Protein 1XI3 (pdb70)

Sequence (404 aa):
NLRNKLKLYVITDRRLKPEVESVREALEGGATAIQMRIKNAPTREMYEIGKTLRQLTREYDALFFVDDRVDVALAVDADGVQLGPEDMPIEVAKEIAPNLIIGASVYSLEEALEAEKKGADYLGAGSVFPTDARVIGLEGLRKIVESVKIPVVAIGGINKDNAREVLKTGVDGIAVISAVMGAEDVRKATEELRKIVEEVLGNLRNKLKLYVITDRRLKPEVESVREALEGGATAIQMRIKNAPTREMYEIGKTLRQLTREYDALFFVDDRVDVALAVDADGVQLGPEDMPIEVAKEIAPNLIIGASVYSLEEALEAEKKGADYLGAGSVFPTDARVIGLEGLRKIVESVKIPVVAIGGINKDNAREVLKTGVDGIAVISAVMGAEDVRKATEELRKIVEEVLG

InterPro domains:
  IPR013785 Aldolase-type TIM barrel [G3DSA:3.20.20.70] (1-207)
  IPR022998 Thiamine phosphate synthase/TenI [PF02581] (9-185)
  IPR022998 Thiamine phosphate synthase/TenI [cd00564] (9-200)
  IPR034291 Thiamine phosphate synthase [MF_00097] (6-203)
  IPR034291 Thiamine phosphate synthase [TIGR00693] (8-198)
  IPR036206 Thiamin phosphate synthase superfamily [SSF51391] (6-203)

Nearest PDB structures (foldseek):
  1xi3-assembly1_B  TM=1.003E+00  e=1.273E-38  Pyrococcus furiosus
  1g4t-assembly1_A  TM=9.463E-01  e=2.953E-20  Bacillus subtilis
  1g4p-assembly1_A  TM=9.433E-01  e=2.621E-19  Bacillus subtilis
  1g4e-assembly2_B  TM=9.398E-01  e=6.961E-19  Bacillus subtilis
  1g4p-assembly2_B  TM=9.373E-01  e=5.507E-18  Bacillus subtilis

Organism: Pyrococcus furiosus (strain ATCC 43587 / DSM 3638 / JCM 8422 / Vc1) (NCBI:txid186497)

Foldseek 3Di:
DVLQLQAEEEEEDVVQPDDLVLLLLLLLLPRQEYEYEDDDDDLVVLLVVLLSSLVSCVVSVHAYEYEQDLVSCVSNVGQAYEDEPPHPDLLVSCVVPVRHQYEYEAQALVRLVVCVVSPHQEYAYAPQDFAVRHGQHLVRLLVSLVVDDHAYEYHHPDALVCLLSNVVSPHSHYYDYCQQSVDPRNSVSSNSSVVSSVVNVD/DVLQLQAEEEEEDVVQPDDLVLLLLLLLQPRSEYEYEDPDDDLVVLLVVLLSSLVSCVVSVHAYEYEQDLVSCVSNVGQAYEDEPVHDDLLVSCVVPVRHQYEYEAQALVRLVVCVVSPHQEYAYADQDAQVRRGQHLVRLLVSQVPDDHAYEYHHPDALVCLLSNVLSPHSYYYDYCQQSNDPRNSVRSNSNVVSSVVSVD

Structure (mmCIF, N/CA/C/O backbone):
data_1XI3
#
_entry.id   1XI3
#
_cell.length_a   72.386
_cell.length_b   81.210
_cell.length_c   152.903
_cell.angle_alpha   90.00
_cell.angle_beta   90.00
_cell.angle_gamma   90.00
#
_symmetry.space_group_name_H-M   'I 2 2 2'
#
loop_
_entity.id
_entity.type
_entity.pdbx_description
1 polymer 'Thiamine phosphate pyrophosphorylase'
2 non-polymer 'SULFATE ION'
3 non-polymer 'UNKNOWN ATOM OR ION'
4 non-polymer 'NICKEL (II) ION'
5 water water
#
loop_
_atom_site.group_PDB
_atom_site.id
_atom_site.type_symbol
_atom_site.label_atom_id
_atom_site.label_alt_id
_atom_site.label_comp_id
_atom_site.label_asym_id
_atom_site.label_entity_id
_atom_site.label_seq_id
_atom_site.pdbx_PDB_ins_code
_atom_site.Cartn_x
_atom_site.Cartn_y
_atom_site.Cartn_z
_atom_site.occupancy
_atom_site.B_iso_or_equiv
_atom_site.auth_seq_id
_atom_site.auth_comp_id
_atom_site.auth_asym_id
_atom_site.auth_atom_id
_atom_site.pdbx_PDB_model_num
ATOM 1 N N . ASN A 1 10 ? 2.039 21.356 93.257 1.00 39.97 2 ASN A N 1
ATOM 2 C CA . ASN A 1 10 ? 1.706 20.795 91.894 1.00 39.61 2 ASN A CA 1
ATOM 3 C C . ASN A 1 10 ? 2.986 20.239 91.249 1.00 32.44 2 ASN A C 1
ATOM 4 O O . ASN A 1 10 ? 3.345 19.054 91.373 1.00 29.26 2 ASN A O 1
ATOM 9 N N . LEU A 1 11 ? 3.665 21.113 90.525 1.00 27.83 3 LEU A N 1
ATOM 10 C CA . LEU A 1 11 ? 5.059 20.892 90.191 1.00 23.82 3 LEU A CA 1
ATOM 11 C C . LEU A 1 11 ? 5.829 20.568 91.472 1.00 19.00 3 LEU A C 1
ATOM 12 O O . LEU A 1 11 ? 6.619 19.652 91.521 1.00 19.94 3 LEU A O 1
ATOM 17 N N . ARG A 1 12 ? 5.607 21.344 92.520 1.00 22.46 4 ARG A N 1
ATOM 18 C CA . ARG A 1 12 ? 6.397 21.171 93.743 1.00 22.90 4 ARG A CA 1
ATOM 19 C C . ARG A 1 12 ? 6.290 19.754 94.304 1.00 22.93 4 ARG A C 1
ATOM 20 O O . ARG A 1 12 ? 7.287 19.142 94.683 1.00 21.55 4 ARG A O 1
ATOM 28 N N . ASN A 1 13 ? 5.084 19.180 94.304 1.00 22.30 5 ASN A N 1
ATOM 29 C CA . ASN A 1 13 ? 4.933 17.825 94.801 1.00 27.06 5 ASN A CA 1
ATOM 30 C C . ASN A 1 13 ? 5.486 16.775 93.870 1.00 22.79 5 ASN A C 1
ATOM 31 O O . ASN A 1 13 ? 6.029 15.773 94.317 1.00 23.62 5 ASN A O 1
ATOM 36 N N . LYS A 1 14 ? 5.404 17.006 92.568 1.00 20.80 6 LYS A N 1
ATOM 37 C CA . LYS A 1 14 ? 5.929 16.016 91.632 1.00 16.94 6 LYS A CA 1
ATOM 38 C C . LYS A 1 14 ? 7.453 16.047 91.435 1.00 14.24 6 LYS A C 1
ATOM 39 O O . LYS A 1 14 ? 8.008 15.150 90.805 1.00 16.58 6 LYS A O 1
ATOM 42 N N . LEU A 1 15 ? 8.138 17.034 92.034 1.00 15.01 7 LEU A N 1
ATOM 43 C CA . LEU A 1 15 ? 9.624 17.087 91.982 1.00 16.10 7 LEU A CA 1
ATOM 44 C C . LEU A 1 15 ? 10.297 16.285 93.091 1.00 13.97 7 LEU A C 1
ATOM 45 O O . LEU A 1 15 ? 11.539 16.235 93.204 1.00 14.21 7 LEU A O 1
ATOM 50 N N . LYS A 1 16 ? 9.519 15.570 93.910 1.00 15.53 8 LYS A N 1
ATOM 51 C CA . LYS A 1 16 ? 10.106 14.988 95.110 1.00 14.85 8 LYS A CA 1
ATOM 52 C C . LYS A 1 16 ? 11.205 13.921 94.881 1.00 13.11 8 LYS A C 1
ATOM 53 O O . LYS A 1 16 ? 12.220 13.907 95.576 1.00 12.03 8 LYS A O 1
ATOM 57 N N . LEU A 1 17 ? 10.996 13.013 93.934 1.00 12.30 9 LEU A N 1
ATOM 58 C CA . LEU A 1 17 ? 12.017 12.047 93.596 1.00 11.90 9 LEU A CA 1
ATOM 59 C C . LEU A 1 17 ? 12.209 12.102 92.086 1.00 12.35 9 LEU A C 1
ATOM 60 O O . LEU A 1 17 ? 11.429 11.546 91.311 1.00 12.64 9 LEU A O 1
ATOM 65 N N . TYR A 1 18 ? 13.295 12.772 91.712 1.00 11.80 10 TYR A N 1
ATOM 66 C CA . TYR A 1 18 ? 13.572 13.182 90.359 1.00 11.70 10 TYR A CA 1
ATOM 67 C C . TYR A 1 18 ? 14.746 12.315 89.846 1.00 14.35 10 TYR A C 1
ATOM 68 O O . TYR A 1 18 ? 15.850 12.419 90.322 1.00 14.24 10 TYR A O 1
ATOM 77 N N . VAL A 1 19 ? 14.471 11.416 88.913 1.00 11.91 11 VAL A N 1
ATOM 78 C CA . VAL A 1 19 ? 15.444 10.447 88.431 1.00 10.20 11 VAL A CA 1
ATOM 79 C C . VAL A 1 19 ? 15.888 10.829 87.009 1.00 9.96 11 VAL A C 1
ATOM 80 O O . VAL A 1 19 ? 15.058 11.043 86.107 1.00 10.85 11 VAL A O 1
ATOM 84 N N . ILE A 1 20 ? 17.210 10.835 86.804 1.00 11.03 12 ILE A N 1
ATOM 85 C CA . ILE A 1 20 ? 17.798 11.268 85.560 1.00 12.33 12 ILE A CA 1
ATOM 86 C C . ILE A 1 20 ? 18.475 10.077 84.903 1.00 13.50 12 ILE A C 1
ATOM 87 O O . ILE A 1 20 ? 19.168 9.293 85.552 1.00 13.20 12 ILE A O 1
ATOM 92 N N . THR A 1 21 ? 18.286 9.940 83.599 1.00 9.58 13 THR A N 1
ATOM 93 C CA . THR A 1 21 ? 18.878 8.813 82.856 1.00 12.55 13 THR A CA 1
ATOM 94 C C . THR A 1 21 ? 20.381 8.941 82.723 1.00 12.51 13 THR A C 1
ATOM 95 O O . THR A 1 21 ? 20.915 10.032 82.789 1.00 12.13 13 THR A O 1
ATOM 99 N N . ASP A 1 22 ? 21.051 7.818 82.493 1.00 10.64 14 ASP A N 1
ATOM 100 C CA . ASP A 1 22 ? 22.466 7.835 82.129 1.00 12.92 14 ASP A CA 1
ATOM 101 C C . ASP A 1 22 ? 22.824 6.556 81.425 1.00 12.64 14 ASP A C 1
ATOM 102 O O . ASP A 1 22 ? 23.054 5.528 82.065 1.00 13.38 14 ASP A O 1
ATOM 107 N N . ARG A 1 23 ? 22.802 6.590 80.089 1.00 12.00 15 ARG A N 1
ATOM 108 C CA . ARG A 1 23 ? 23.074 5.401 79.277 1.00 13.37 15 ARG A CA 1
ATOM 109 C C . ARG A 1 23 ? 24.509 4.879 79.453 1.00 15.58 15 ARG A C 1
ATOM 110 O O . ARG A 1 23 ? 24.818 3.767 78.996 1.00 16.91 15 ARG A O 1
ATOM 118 N N . ARG A 1 24 ? 25.381 5.676 80.071 1.00 18.47 16 ARG A N 1
ATOM 119 C CA . ARG A 1 24 ? 26.708 5.148 80.490 1.00 18.20 16 ARG A CA 1
ATOM 120 C C . ARG A 1 24 ? 26.583 4.021 81.520 1.00 21.71 16 ARG A C 1
ATOM 121 O O . ARG A 1 24 ? 27.499 3.153 81.629 1.00 22.16 16 ARG A O 1
ATOM 129 N N . LEU A 1 25 ? 25.477 4.028 82.262 1.00 18.05 17 LEU A N 1
ATOM 130 C CA . LEU A 1 25 ? 25.196 3.061 83.306 1.00 19.49 17 LEU A CA 1
ATOM 131 C C . LEU A 1 25 ? 24.133 2.055 82.891 1.00 20.63 17 LEU A C 1
ATOM 132 O O . LEU A 1 25 ? 24.317 0.832 83.097 1.00 21.02 17 LEU A O 1
ATOM 137 N N . LYS A 1 26 ? 23.012 2.540 82.330 1.00 17.07 18 LYS A N 1
ATOM 138 C CA . LYS A 1 26 ? 21.879 1.684 81.990 1.00 15.19 18 LYS A CA 1
ATOM 139 C C . LYS A 1 26 ? 21.118 2.268 80.841 1.00 15.02 18 LYS A C 1
ATOM 140 O O . LYS A 1 26 ? 21.035 3.479 80.734 1.00 13.53 18 LYS A O 1
ATOM 143 N N . PRO A 1 27 ? 20.554 1.431 79.980 1.00 16.75 19 PRO A N 1
ATOM 144 C CA . PRO A 1 27 ? 19.762 2.012 78.877 1.00 17.12 19 PRO A CA 1
ATOM 145 C C . PRO A 1 27 ? 18.513 2.700 79.410 1.00 14.55 19 PRO A C 1
ATOM 146 O O . PRO A 1 27 ? 17.945 2.287 80.427 1.00 12.93 19 PRO A O 1
ATOM 150 N N . GLU A 1 28 ? 18.049 3.690 78.674 1.00 14.51 20 GLU A N 1
ATOM 151 C CA . GLU A 1 28 ? 17.043 4.603 79.215 1.00 12.52 20 GLU A CA 1
ATOM 152 C C . GLU A 1 28 ? 15.674 3.951 79.400 1.00 11.22 20 GLU A C 1
ATOM 153 O O . GLU A 1 28 ? 15.054 4.087 80.459 1.00 13.51 20 GLU A O 1
ATOM 159 N N . VAL A 1 29 ? 15.201 3.235 78.369 1.00 12.73 21 VAL A N 1
ATOM 160 C CA . VAL A 1 29 ? 13.824 2.756 78.405 1.00 13.88 21 VAL A CA 1
ATOM 161 C C . VAL A 1 29 ? 13.638 1.720 79.501 1.00 13.95 21 VAL A C 1
ATOM 162 O O . VAL A 1 29 ? 12.676 1.803 80.287 1.00 15.76 21 VAL A O 1
ATOM 166 N N . GLU A 1 30 ? 14.553 0.757 79.553 1.00 15.34 22 GLU A N 1
ATOM 167 C CA . GLU A 1 30 ? 14.521 -0.292 80.582 1.00 16.94 22 GLU A CA 1
ATOM 168 C C . GLU A 1 30 ? 14.605 0.276 81.983 1.00 16.53 22 GLU A C 1
ATOM 169 O O . GLU A 1 30 ? 13.829 -0.108 82.856 1.00 17.44 22 GLU A O 1
ATOM 171 N N . SER A 1 31 ? 15.551 1.190 82.183 1.00 16.23 23 SER A N 1
ATOM 172 C CA . SER A 1 31 ? 15.818 1.733 83.521 1.00 15.51 23 SER A CA 1
ATOM 173 C C . SER A 1 31 ? 14.714 2.687 83.998 1.00 12.00 23 SER A C 1
ATOM 174 O O . SER A 1 31 ? 14.318 2.688 85.175 1.00 13.62 23 SER A O 1
ATOM 177 N N . VAL A 1 32 ? 14.173 3.482 83.090 1.00 12.33 24 VAL A N 1
ATOM 178 C CA . VAL A 1 32 ? 13.074 4.375 83.441 1.00 13.39 24 VAL A CA 1
ATOM 179 C C . VAL A 1 32 ? 11.814 3.586 83.854 1.00 14.43 24 VAL A C 1
ATOM 180 O O . VAL A 1 32 ? 11.147 3.937 84.837 1.00 14.57 24 VAL A O 1
ATOM 184 N N . ARG A 1 33 ? 11.512 2.497 83.150 1.00 13.86 25 ARG A N 1
ATOM 185 C CA . ARG A 1 33 ? 10.389 1.654 83.570 1.00 15.60 25 ARG A CA 1
ATOM 186 C C . ARG A 1 33 ? 10.535 1.207 85.042 1.00 14.45 25 ARG A C 1
ATOM 187 O O . ARG A 1 33 ? 9.594 1.351 85.838 1.00 17.13 25 ARG A O 1
ATOM 191 N N . GLU A 1 34 ? 11.695 0.664 85.381 1.00 14.99 26 GLU A N 1
ATOM 192 C CA . GLU A 1 34 ? 12.012 0.218 86.748 1.00 17.10 26 GLU A CA 1
ATOM 193 C C . GLU A 1 34 ? 11.955 1.375 87.762 1.00 17.66 26 GLU A C 1
ATOM 194 O O . GLU A 1 34 ? 11.431 1.204 88.845 1.00 18.04 26 GLU A O 1
ATOM 204 N N . ALA A 1 35 ? 12.505 2.543 87.415 1.00 13.49 27 ALA A N 1
ATOM 205 C CA . ALA A 1 35 ? 12.461 3.688 88.339 1.00 13.99 27 ALA A CA 1
ATOM 206 C C . ALA A 1 35 ? 11.033 4.153 88.582 1.00 12.88 27 ALA A C 1
ATOM 207 O O . ALA A 1 35 ? 10.663 4.501 89.699 1.00 16.39 27 ALA A O 1
ATOM 209 N N . LEU A 1 36 ? 10.229 4.180 87.517 1.00 13.65 28 LEU A N 1
ATOM 210 C CA . LEU A 1 36 ? 8.818 4.541 87.657 1.00 13.24 28 LEU A CA 1
ATOM 211 C C . LEU A 1 36 ? 8.102 3.508 88.536 1.00 13.83 28 LEU A C 1
ATOM 212 O O . LEU A 1 36 ? 7.363 3.879 89.447 1.00 15.68 28 LEU A O 1
ATOM 217 N N . GLU A 1 37 ? 8.334 2.234 88.276 1.00 17.93 29 GLU A N 1
ATOM 218 C CA . GLU A 1 37 ? 7.827 1.163 89.189 1.00 17.66 29 GLU A CA 1
ATOM 219 C C . GLU A 1 37 ? 8.239 1.381 90.637 1.00 19.52 29 GLU A C 1
ATOM 220 O O . GLU A 1 37 ? 7.459 1.113 91.569 1.00 20.52 29 GLU A O 1
ATOM 226 N N . GLY A 1 38 ? 9.452 1.866 90.846 1.00 17.17 30 GLY A N 1
ATOM 227 C CA . GLY A 1 38 ? 9.965 2.118 92.178 1.00 17.69 30 GLY A CA 1
ATOM 228 C C . GLY A 1 38 ? 9.465 3.393 92.837 1.00 17.82 30 GLY A C 1
ATOM 229 O O . GLY A 1 38 ? 9.740 3.615 94.021 1.00 18.02 30 GLY A O 1
ATOM 230 N N . GLY A 1 39 ? 8.761 4.248 92.101 1.00 17.00 31 GLY A N 1
ATOM 231 C CA . GLY A 1 39 ? 8.147 5.450 92.691 1.00 17.29 31 GLY A CA 1
ATOM 232 C C . GLY A 1 39 ? 8.756 6.784 92.316 1.00 16.40 31 GLY A C 1
ATOM 233 O O . GLY A 1 39 ? 8.455 7.789 92.938 1.00 17.10 31 GLY A O 1
ATOM 234 N N . ALA A 1 40 ? 9.590 6.824 91.274 1.00 15.28 32 ALA A N 1
ATOM 235 C CA . ALA A 1 40 ? 10.035 8.132 90.756 1.00 13.73 32 ALA A CA 1
ATOM 236 C C . ALA A 1 40 ? 8.841 8.989 90.384 1.00 14.99 32 ALA A C 1
ATOM 237 O O . ALA A 1 40 ? 7.831 8.495 89.793 1.00 14.63 32 ALA A O 1
ATOM 239 N N . THR A 1 41 ? 8.906 10.276 90.727 1.00 11.31 33 THR A N 1
ATOM 240 C CA . THR A 1 41 ? 7.820 11.190 90.432 1.00 12.10 33 THR A CA 1
ATOM 241 C C . THR A 1 41 ? 8.086 12.080 89.207 1.00 13.57 33 THR A C 1
ATOM 242 O O . THR A 1 41 ? 7.174 12.651 88.626 1.00 12.94 33 THR A O 1
ATOM 246 N N . ALA A 1 42 ? 9.362 12.161 88.838 1.00 13.47 34 ALA A N 1
ATOM 247 C CA . ALA A 1 42 ? 9.792 12.916 87.668 1.00 10.46 34 ALA A CA 1
ATOM 248 C C . ALA A 1 42 ? 10.970 12.182 87.047 1.00 9.89 34 ALA A C 1
ATOM 249 O O . ALA A 1 42 ? 11.773 11.603 87.745 1.00 10.49 34 ALA A O 1
ATOM 251 N N . ILE A 1 43 ? 11.044 12.224 85.716 1.00 10.15 35 ILE A N 1
ATOM 252 C CA . ILE A 1 43 ? 12.108 11.626 84.957 1.00 10.66 35 ILE A CA 1
ATOM 253 C C . ILE A 1 43 ? 12.689 12.689 84.039 1.00 8.93 35 ILE A C 1
ATOM 254 O O . ILE A 1 43 ? 11.959 13.459 83.429 1.00 10.41 35 ILE A O 1
ATOM 259 N N . GLN A 1 44 ? 14.007 12.722 83.962 1.00 8.51 36 GLN A N 1
ATOM 260 C CA . GLN A 1 44 ? 14.700 13.580 83.008 1.00 9.14 36 GLN A CA 1
ATOM 261 C C . GLN A 1 44 ? 15.531 12.704 82.081 1.00 9.31 36 GLN A C 1
ATOM 262 O O . GLN A 1 44 ? 16.406 11.927 82.529 1.00 11.09 36 GLN A O 1
ATOM 268 N N . MET A 1 45 ? 15.273 12.847 80.787 1.00 7.75 37 MET A N 1
ATOM 269 C CA . MET A 1 45 ? 16.060 12.248 79.753 1.00 7.68 37 MET A CA 1
ATOM 270 C C . MET A 1 45 ? 17.278 13.107 79.467 1.00 9.88 37 MET A C 1
ATOM 271 O O . MET A 1 45 ? 17.150 14.230 79.007 1.00 9.44 37 MET A O 1
ATOM 276 N N . ARG A 1 46 ? 18.463 12.552 79.713 1.00 9.54 38 ARG A N 1
ATOM 277 C CA . ARG A 1 46 ? 19.709 13.319 79.558 1.00 11.70 38 ARG A CA 1
ATOM 278 C C . ARG A 1 46 ? 20.635 12.471 78.686 1.00 12.14 38 ARG A C 1
ATOM 279 O O . ARG A 1 46 ? 21.247 11.505 79.169 1.00 14.52 38 ARG A O 1
ATOM 287 N N . ILE A 1 47 ? 20.694 12.811 77.399 1.00 12.79 39 ILE A N 1
ATOM 288 C CA . ILE A 1 47 ? 21.484 12.062 76.407 1.00 11.78 39 ILE A CA 1
ATOM 289 C C . ILE A 1 47 ? 22.534 12.990 75.763 1.00 13.73 39 ILE A C 1
ATOM 290 O O . ILE A 1 47 ? 22.183 14.020 75.216 1.00 14.39 39 ILE A O 1
ATOM 295 N N . LYS A 1 48 ? 23.793 12.605 75.861 1.00 17.73 40 LYS A N 1
ATOM 296 C CA . LYS A 1 48 ? 24.911 13.290 75.159 1.00 21.60 40 LYS A CA 1
ATOM 297 C C . LYS A 1 48 ? 25.265 12.516 73.890 1.00 18.33 40 LYS A C 1
ATOM 298 O O . LYS A 1 48 ? 25.301 11.293 73.902 1.00 24.54 40 LYS A O 1
ATOM 300 N N . ASN A 1 49 ? 25.521 13.230 72.803 1.00 25.57 41 ASN A N 1
ATOM 301 C CA . ASN A 1 49 ? 26.114 12.648 71.609 1.00 29.13 41 ASN A CA 1
ATOM 302 C C . ASN A 1 49 ? 25.306 11.511 70.997 1.00 28.05 41 ASN A C 1
ATOM 303 O O . ASN A 1 49 ? 25.846 10.423 70.728 1.00 31.62 41 ASN A O 1
ATOM 308 N N . ALA A 1 50 ? 24.013 11.748 70.802 1.00 19.30 42 ALA A N 1
ATOM 309 C CA . ALA A 1 50 ? 23.180 10.899 69.957 1.00 17.98 42 ALA A CA 1
ATOM 310 C C . ALA A 1 50 ? 22.473 11.771 68.925 1.00 14.59 42 ALA A C 1
ATOM 311 O O . ALA A 1 50 ? 22.199 12.933 69.186 1.00 15.13 42 ALA A O 1
ATOM 313 N N . PRO A 1 51 ? 22.135 11.192 67.778 1.00 14.00 43 PRO A N 1
ATOM 314 C CA . PRO A 1 51 ? 21.393 11.913 66.734 1.00 15.76 43 PRO A CA 1
ATOM 315 C C . PRO A 1 51 ? 20.027 12.362 67.244 1.00 14.44 43 PRO A C 1
ATOM 316 O O . PRO A 1 51 ? 19.434 11.720 68.109 1.00 12.81 43 PRO A O 1
ATOM 320 N N . THR A 1 52 ? 19.542 13.467 66.710 1.00 13.40 44 THR A N 1
ATOM 321 C CA . THR A 1 52 ? 18.257 13.975 67.093 1.00 9.97 44 THR A CA 1
ATOM 322 C C . THR A 1 52 ? 17.145 12.955 66.892 1.00 9.42 44 THR A C 1
ATOM 323 O O . THR A 1 52 ? 16.245 12.833 67.724 1.00 11.29 44 THR A O 1
ATOM 327 N N . ARG A 1 53 ? 17.250 12.161 65.834 1.00 11.16 45 ARG A N 1
ATOM 328 C CA . ARG A 1 53 ? 16.236 11.134 65.567 1.00 12.32 45 ARG A CA 1
ATOM 329 C C . ARG A 1 53 ? 16.115 10.158 66.739 1.00 11.10 45 ARG A C 1
ATOM 330 O O . ARG A 1 53 ? 15.022 9.808 67.161 1.00 13.27 45 ARG A O 1
ATOM 343 N N . GLU A 1 54 ? 17.252 9.745 67.259 1.00 11.62 46 GLU A N 1
ATOM 344 C CA . GLU A 1 54 ? 17.306 8.818 68.375 1.00 12.53 46 GLU A CA 1
ATOM 345 C C . GLU A 1 54 ? 16.753 9.421 69.651 1.00 12.57 46 GLU A C 1
ATOM 346 O O . GLU A 1 54 ? 15.967 8.797 70.394 1.00 12.23 46 GLU A O 1
ATOM 352 N N . MET A 1 55 ? 17.178 10.660 69.938 1.00 10.57 47 MET A N 1
ATOM 353 C CA . MET A 1 55 ? 16.623 11.397 71.088 1.00 11.54 47 MET A CA 1
ATOM 354 C C . MET A 1 55 ? 15.084 11.479 71.006 1.00 11.32 47 MET A C 1
ATOM 355 O O . MET A 1 55 ? 14.380 11.281 71.999 1.00 11.31 47 MET A O 1
ATOM 360 N N . TYR A 1 56 ? 14.563 11.713 69.798 1.00 11.23 48 TYR A N 1
ATOM 361 C CA . TYR A 1 56 ? 13.152 11.807 69.570 1.00 12.25 48 TYR A CA 1
ATOM 362 C C . TYR A 1 56 ? 12.481 10.463 69.807 1.00 11.91 48 TYR A C 1
ATOM 363 O O . TYR A 1 56 ? 11.473 10.390 70.510 1.00 13.34 48 TYR A O 1
ATOM 372 N N . GLU A 1 57 ? 13.032 9.393 69.243 1.00 13.65 49 GLU A N 1
ATOM 373 C CA . GLU A 1 57 ? 12.391 8.066 69.404 1.00 14.60 49 GLU A CA 1
ATOM 374 C C . GLU A 1 57 ? 12.354 7.605 70.861 1.00 12.00 49 GLU A C 1
ATOM 375 O O . GLU A 1 57 ? 11.333 7.101 71.344 1.00 13.14 49 GLU A O 1
ATOM 381 N N . ILE A 1 58 ? 13.482 7.765 71.559 1.00 12.09 50 ILE A N 1
ATOM 382 C CA . ILE A 1 58 ? 13.542 7.407 72.989 1.00 12.33 50 ILE A CA 1
ATOM 383 C C . ILE A 1 58 ? 12.593 8.329 73.794 1.00 10.88 50 ILE A C 1
ATOM 384 O O . ILE A 1 58 ? 11.875 7.901 74.727 1.00 10.83 50 ILE A O 1
ATOM 389 N N . GLY A 1 59 ? 12.602 9.602 73.446 1.00 11.03 51 GLY A N 1
ATOM 390 C CA . GLY A 1 59 ? 11.757 10.561 74.135 1.00 8.95 51 GLY A CA 1
ATOM 391 C C . GLY A 1 59 ? 10.272 10.225 74.043 1.00 9.63 51 GLY A C 1
ATOM 392 O O . GLY A 1 59 ? 9.510 10.415 74.990 1.00 10.99 51 GLY A O 1
ATOM 393 N N . LYS A 1 60 ? 9.858 9.775 72.858 1.00 11.32 52 LYS A N 1
ATOM 394 C CA . LYS A 1 60 ? 8.467 9.425 72.657 1.00 13.94 52 LYS A CA 1
ATOM 395 C C . LYS A 1 60 ? 8.103 8.261 73.593 1.00 12.23 52 LYS A C 1
ATOM 396 O O . LYS A 1 60 ? 7.039 8.277 74.238 1.00 13.50 52 LYS A O 1
ATOM 400 N N . THR A 1 61 ? 8.979 7.268 73.665 1.00 11.74 53 THR A N 1
ATOM 401 C CA . THR A 1 61 ? 8.741 6.124 74.552 1.00 12.64 53 THR A CA 1
ATOM 402 C C . THR A 1 61 ? 8.681 6.540 76.025 1.00 11.94 53 THR A C 1
ATOM 403 O O . THR A 1 61 ? 7.798 6.150 76.765 1.00 12.40 53 THR A O 1
ATOM 407 N N . LEU A 1 62 ? 9.649 7.347 76.466 1.00 9.45 54 LEU A N 1
ATOM 408 C CA . LEU A 1 62 ? 9.644 7.826 77.845 1.00 7.77 54 LEU A CA 1
ATOM 409 C C . LEU A 1 62 ? 8.462 8.751 78.152 1.00 6.86 54 LEU A C 1
ATOM 410 O O . LEU A 1 62 ? 7.969 8.778 79.266 1.00 11.30 54 LEU A O 1
ATOM 415 N N . ARG A 1 63 ? 7.998 9.493 77.161 1.00 10.01 55 ARG A N 1
ATOM 416 C CA . ARG A 1 63 ? 6.801 10.332 77.321 1.00 8.83 55 ARG A CA 1
ATOM 417 C C . ARG A 1 63 ? 5.610 9.436 77.644 1.00 11.22 55 ARG A C 1
ATOM 418 O O . ARG A 1 63 ? 4.842 9.770 78.550 1.00 12.68 55 ARG A O 1
ATOM 426 N N . GLN A 1 64 ? 5.472 8.340 76.902 1.00 13.31 56 GLN A N 1
ATOM 427 C CA . GLN A 1 64 ? 4.378 7.385 77.133 1.00 13.67 56 GLN A CA 1
ATOM 428 C C . GLN A 1 64 ? 4.459 6.742 78.504 1.00 14.46 56 GLN A C 1
ATOM 429 O O . GLN A 1 64 ? 3.479 6.713 79.251 1.00 14.99 56 GLN A O 1
ATOM 435 N N . LEU A 1 65 ? 5.644 6.272 78.850 1.00 13.54 57 LEU A N 1
ATOM 436 C CA . LEU A 1 65 ? 5.890 5.637 80.140 1.00 13.93 57 LEU A CA 1
ATOM 437 C C . LEU A 1 65 ? 5.587 6.552 81.293 1.00 17.72 57 LEU A C 1
ATOM 438 O O . LEU A 1 65 ? 4.885 6.179 82.234 1.00 15.68 57 LEU A O 1
ATOM 443 N N . THR A 1 66 ? 6.121 7.772 81.256 1.00 14.83 58 THR A N 1
ATOM 444 C CA . THR A 1 66 ? 5.857 8.697 82.312 1.00 13.90 58 THR A CA 1
ATOM 445 C C . THR A 1 66 ? 4.355 8.946 82.481 1.00 15.75 58 THR A C 1
ATOM 446 O O . THR A 1 66 ? 3.853 8.967 83.590 1.00 15.12 58 THR A O 1
ATOM 450 N N . ARG A 1 67 ? 3.644 9.117 81.388 1.00 16.21 59 ARG A N 1
ATOM 451 C CA . ARG A 1 67 ? 2.191 9.347 81.482 1.00 16.38 59 ARG A CA 1
ATOM 452 C C . ARG A 1 67 ? 1.475 8.171 82.158 1.00 16.98 59 ARG A C 1
ATOM 453 O O . ARG A 1 67 ? 0.537 8.364 82.959 1.00 16.85 59 ARG A O 1
ATOM 461 N N . GLU A 1 68 ? 1.952 6.973 81.881 1.00 17.98 60 GLU A N 1
ATOM 462 C CA . GLU A 1 68 ? 1.354 5.762 82.465 1.00 20.98 60 GLU A CA 1
ATOM 463 C C . GLU A 1 68 ? 1.470 5.736 83.975 1.00 20.53 60 GLU A C 1
ATOM 464 O O . GLU A 1 68 ? 0.625 5.148 84.677 1.00 19.17 60 GLU A O 1
ATOM 470 N N . TYR A 1 69 ? 2.534 6.338 84.485 1.00 18.07 61 TYR A N 1
ATOM 471 C CA . TYR A 1 69 ? 2.777 6.431 85.936 1.00 16.64 61 TYR A CA 1
ATOM 472 C C . TYR A 1 69 ? 2.474 7.832 86.539 1.00 14.61 61 TYR A C 1
ATOM 473 O O . TYR A 1 69 ? 2.770 8.088 87.717 1.00 20.35 61 TYR A O 1
ATOM 482 N N . ASP A 1 70 ? 1.859 8.716 85.762 1.00 16.21 62 ASP A N 1
ATOM 483 C CA . ASP A 1 70 ? 1.503 10.061 86.204 1.00 19.94 62 ASP A CA 1
ATOM 484 C C . ASP A 1 70 ? 2.751 10.799 86.710 1.00 19.42 62 ASP A C 1
ATOM 485 O O . ASP A 1 70 ? 2.716 11.518 87.711 1.00 23.42 62 ASP A O 1
ATOM 488 N N . ALA A 1 71 ? 3.859 10.579 86.017 1.00 15.16 63 ALA A N 1
ATOM 489 C CA . ALA A 1 71 ? 5.115 11.259 86.360 1.00 12.42 63 ALA A CA 1
ATOM 490 C C . ALA A 1 71 ? 5.393 12.357 85.358 1.00 11.65 63 ALA A C 1
ATOM 491 O O . ALA A 1 71 ? 5.018 12.295 84.195 1.00 13.93 63 ALA A O 1
ATOM 493 N N . LEU A 1 72 ? 6.059 13.396 85.861 1.00 10.53 64 LEU A N 1
ATOM 494 C CA . LEU A 1 72 ? 6.563 14.458 85.015 1.00 10.96 64 LEU A CA 1
ATOM 495 C C . LEU A 1 72 ? 7.771 13.961 84.184 1.00 9.64 64 LEU A C 1
ATOM 496 O O . LEU A 1 72 ? 8.553 13.102 84.619 1.00 10.90 64 LEU A O 1
ATOM 501 N N . PHE A 1 73 ? 7.890 14.549 82.986 1.00 11.17 65 PHE A N 1
ATOM 502 C CA . PHE A 1 73 ? 8.952 14.220 82.031 1.00 9.28 65 PHE A CA 1
ATOM 503 C C . PHE A 1 73 ? 9.664 15.470 81.533 1.00 8.72 65 PHE A C 1
ATOM 504 O O . PHE A 1 73 ? 9.044 16.379 80.948 1.00 10.71 65 PHE A O 1
ATOM 512 N N . PHE A 1 74 ? 10.987 15.503 81.776 1.00 8.55 66 PHE A N 1
ATOM 513 C CA . PHE A 1 74 ? 11.837 16.601 81.362 1.00 7.07 66 PHE A CA 1
ATOM 514 C C . PHE A 1 74 ? 12.897 16.098 80.448 1.00 9.07 66 PHE A C 1
ATOM 515 O O . PHE A 1 74 ? 13.331 14.955 80.560 1.00 9.59 66 PHE A O 1
ATOM 523 N N . VAL A 1 75 ? 13.339 16.977 79.548 1.00 8.84 67 VAL A N 1
ATOM 524 C CA . VAL A 1 75 ? 14.512 16.724 78.720 1.00 9.24 67 VAL A CA 1
ATOM 525 C C . VAL A 1 75 ? 15.633 17.693 79.122 1.00 9.85 67 VAL A C 1
ATOM 526 O O . VAL A 1 75 ? 15.393 18.887 79.242 1.00 9.62 67 VAL A O 1
ATOM 530 N N . ASP A 1 76 ? 16.852 17.163 79.293 1.00 8.94 68 ASP A N 1
ATOM 531 C CA . ASP A 1 76 ? 18.018 18.020 79.570 1.00 10.35 68 ASP A CA 1
ATOM 532 C C . ASP A 1 76 ? 18.413 18.760 78.287 1.00 8.53 68 ASP A C 1
ATOM 533 O O . ASP A 1 76 ? 18.532 18.113 77.235 1.00 9.58 68 ASP A O 1
ATOM 538 N N . ASP A 1 77 ? 18.543 20.098 78.385 1.00 9.62 69 ASP A N 1
ATOM 539 C CA . ASP A 1 77 ? 19.096 20.967 77.310 1.00 9.91 69 ASP A CA 1
ATOM 540 C C . ASP A 1 77 ? 18.117 21.175 76.168 1.00 11.74 69 ASP A C 1
ATOM 541 O O . ASP A 1 77 ? 17.667 22.303 75.914 1.00 11.65 69 ASP A O 1
ATOM 546 N N . ARG A 1 78 ? 17.776 20.089 75.493 1.00 10.41 70 ARG A N 1
ATOM 547 C CA . ARG A 1 78 ? 17.222 20.146 74.135 1.00 8.66 70 ARG A CA 1
ATOM 548 C C . ARG A 1 78 ? 15.741 20.509 74.081 1.00 10.00 70 ARG A C 1
ATOM 549 O O . ARG A 1 78 ? 14.863 19.643 74.233 1.00 9.18 70 ARG A O 1
ATOM 557 N N . VAL A 1 79 ? 15.465 21.796 73.815 1.00 10.48 71 VAL A N 1
ATOM 558 C CA . VAL A 1 79 ? 14.091 22.309 73.711 1.00 8.40 71 VAL A CA 1
ATOM 559 C C . VAL A 1 79 ? 13.360 21.700 72.477 1.00 11.23 71 VAL A C 1
ATOM 560 O O . VAL A 1 79 ? 12.148 21.444 72.506 1.00 11.35 71 VAL A O 1
ATOM 564 N N . ASP A 1 80 ? 14.099 21.457 71.401 1.00 9.87 72 ASP A N 1
ATOM 565 C CA . ASP A 1 80 ? 13.524 20.834 70.191 1.00 10.65 72 ASP A CA 1
ATOM 566 C C . ASP A 1 80 ? 12.967 19.469 70.531 1.00 10.73 72 ASP A C 1
ATOM 567 O O . ASP A 1 80 ? 11.823 19.128 70.173 1.00 10.97 72 ASP A O 1
ATOM 572 N N . VAL A 1 81 ? 13.778 18.684 71.223 1.00 10.08 73 VAL A N 1
ATOM 573 C CA . VAL A 1 81 ? 13.356 17.339 71.616 1.00 11.79 73 VAL A CA 1
ATOM 574 C C . VAL A 1 81 ? 12.159 17.395 72.577 1.00 11.96 73 VAL A C 1
ATOM 575 O O . VAL A 1 81 ? 11.184 16.689 72.388 1.00 11.38 73 VAL A O 1
ATOM 579 N N . ALA A 1 82 ? 12.247 18.266 73.580 1.00 10.60 74 ALA A N 1
ATOM 580 C CA . ALA A 1 82 ? 11.171 18.458 74.541 1.00 10.36 74 ALA A CA 1
ATOM 581 C C . ALA A 1 82 ? 9.872 18.788 73.810 1.00 12.32 74 ALA A C 1
ATOM 582 O O . ALA A 1 82 ? 8.835 18.222 74.095 1.00 12.82 74 ALA A O 1
ATOM 584 N N . LEU A 1 83 ? 9.943 19.703 72.855 1.00 12.16 75 LEU A N 1
ATOM 585 C CA . LEU A 1 83 ? 8.710 20.075 72.130 1.00 11.63 75 LEU A CA 1
ATOM 586 C C . LEU A 1 83 ? 8.191 18.889 71.300 1.00 12.80 75 LEU A C 1
ATOM 587 O O . LEU A 1 83 ? 6.972 18.600 71.294 1.00 12.80 75 LEU A O 1
ATOM 592 N N . ALA A 1 84 ? 9.097 18.230 70.593 1.00 12.34 76 ALA A N 1
ATOM 593 C CA . ALA A 1 84 ? 8.725 17.166 69.639 1.00 11.47 76 ALA A CA 1
ATOM 594 C C . ALA A 1 84 ? 8.070 15.985 70.365 1.00 13.46 76 ALA A C 1
ATOM 595 O O . ALA A 1 84 ? 7.156 15.367 69.820 1.00 13.75 76 ALA A O 1
ATOM 597 N N . VAL A 1 85 ? 8.522 15.681 71.579 1.00 10.61 77 VAL A N 1
ATOM 598 C CA . VAL A 1 85 ? 7.947 14.546 72.356 1.00 11.47 77 VAL A CA 1
ATOM 599 C C . VAL A 1 85 ? 6.882 14.964 73.389 1.00 11.93 77 VAL A C 1
ATOM 600 O O . VAL A 1 85 ? 6.356 14.111 74.135 1.00 14.09 77 VAL A O 1
ATOM 604 N N . ASP A 1 86 ? 6.508 16.250 73.394 1.00 11.03 78 ASP A N 1
ATOM 605 C CA . ASP A 1 86 ? 5.539 16.806 74.326 1.00 14.47 78 ASP A CA 1
ATOM 606 C C . ASP A 1 86 ? 5.908 16.552 75.763 1.00 12.49 78 ASP A C 1
ATOM 607 O O . ASP A 1 86 ? 5.098 16.247 76.625 1.00 11.48 78 ASP A O 1
ATOM 612 N N . ALA A 1 87 ? 7.186 16.737 76.064 1.00 9.92 79 ALA A N 1
ATOM 613 C CA . ALA A 1 87 ? 7.611 16.687 77.443 1.00 10.62 79 ALA A CA 1
ATOM 614 C C . ALA A 1 87 ? 6.984 17.789 78.254 1.00 9.25 79 ALA A C 1
ATOM 615 O O . ALA A 1 87 ? 6.554 18.830 77.705 1.00 11.85 79 ALA A O 1
ATOM 617 N N . ASP A 1 88 ? 6.933 17.591 79.566 1.00 10.20 80 ASP A N 1
ATOM 618 C CA . ASP A 1 88 ? 6.437 18.600 80.467 1.00 11.20 80 ASP A CA 1
ATOM 619 C C . ASP A 1 88 ? 7.374 19.810 80.548 1.00 10.65 80 ASP A C 1
ATOM 620 O O . ASP A 1 88 ? 6.914 20.929 80.778 1.00 12.29 80 ASP A O 1
ATOM 625 N N . GLY A 1 89 ? 8.683 19.563 80.368 1.00 10.00 81 GLY A N 1
ATOM 626 C CA . GLY A 1 89 ? 9.642 20.650 80.517 1.00 9.72 81 GLY A CA 1
ATOM 627 C C . GLY A 1 89 ? 11.014 20.327 80.017 1.00 8.27 81 GLY A C 1
ATOM 628 O O . GLY A 1 89 ? 11.281 19.258 79.463 1.00 8.46 81 GLY A O 1
ATOM 629 N N . VAL A 1 90 ? 11.895 21.295 80.233 1.00 9.98 82 VAL A N 1
ATOM 630 C CA . VAL A 1 90 ? 13.299 21.191 79.829 1.00 9.09 82 VAL A CA 1
ATOM 631 C C . VAL A 1 90 ? 14.153 21.720 80.997 1.00 9.77 82 VAL A C 1
ATOM 632 O O . VAL A 1 90 ? 13.738 22.636 81.711 1.00 11.37 82 VAL A O 1
ATOM 636 N N . GLN A 1 91 ? 15.303 21.101 81.198 1.00 10.43 83 GLN A N 1
ATOM 637 C CA . GLN A 1 91 ? 16.289 21.556 82.185 1.00 9.87 83 GLN A CA 1
ATOM 638 C C . GLN A 1 91 ? 17.383 22.316 81.434 1.00 10.95 83 GLN A C 1
ATOM 639 O O . GLN A 1 91 ? 17.911 21.803 80.432 1.00 10.24 83 GLN A O 1
ATOM 645 N N . LEU A 1 92 ? 17.724 23.495 81.932 1.00 9.56 84 LEU A N 1
ATOM 646 C CA . LEU A 1 92 ? 18.687 24.368 81.260 1.00 9.13 84 LEU A CA 1
ATOM 647 C C . LEU A 1 92 ? 19.800 24.808 82.208 1.00 12.15 84 LEU A C 1
ATOM 648 O O . LEU A 1 92 ? 19.530 25.335 83.274 1.00 11.29 84 LEU A O 1
ATOM 653 N N . GLY A 1 93 ? 21.025 24.631 81.731 1.00 12.40 85 GLY A N 1
ATOM 654 C CA . GLY A 1 93 ? 22.239 25.033 82.431 1.00 13.64 85 GLY A CA 1
ATOM 655 C C . GLY A 1 93 ? 22.974 26.137 81.691 1.00 12.68 85 GLY A C 1
ATOM 656 O O . GLY A 1 93 ? 22.547 26.629 80.649 1.00 10.45 85 GLY A O 1
ATOM 657 N N . PRO A 1 94 ? 24.124 26.544 82.242 1.00 14.65 86 PRO A N 1
ATOM 658 C CA . PRO A 1 94 ? 24.931 27.664 81.706 1.00 17.10 86 PRO A CA 1
ATOM 659 C C . PRO A 1 94 ? 25.359 27.522 80.231 1.00 16.02 86 PRO A C 1
ATOM 660 O O . PRO A 1 94 ? 25.601 28.554 79.573 1.00 18.38 86 PRO A O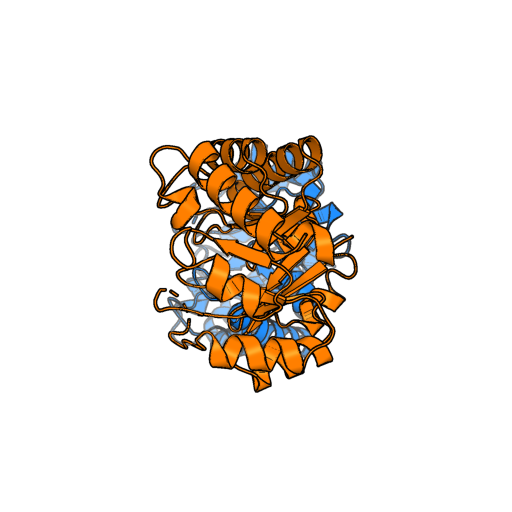 1
ATOM 664 N N . GLU A 1 95 ? 25.490 26.289 79.722 1.00 15.05 87 GLU A N 1
ATOM 665 C CA . GLU A 1 95 ? 25.873 26.039 78.303 1.00 14.60 87 GLU A CA 1
ATOM 666 C C . GLU A 1 95 ? 24.671 25.822 77.391 1.00 14.46 87 GLU A C 1
ATOM 667 O O . GLU A 1 95 ? 24.831 25.464 76.224 1.00 11.69 87 GLU A O 1
ATOM 670 N N . ASP A 1 96 ? 23.467 26.059 77.915 1.00 11.76 88 ASP A N 1
ATOM 671 C CA . ASP A 1 96 ? 22.261 25.748 77.146 1.00 9.86 88 ASP A CA 1
ATOM 672 C C . ASP A 1 96 ? 21.578 27.031 76.663 1.00 11.28 88 ASP A C 1
ATOM 673 O O . ASP A 1 96 ? 22.056 28.162 76.896 1.00 14.22 88 ASP A O 1
ATOM 678 N N . MET A 1 97 ? 20.445 26.880 75.993 1.00 11.98 89 MET A N 1
ATOM 679 C CA . MET A 1 97 ? 19.674 28.046 75.604 1.00 12.60 89 MET A CA 1
ATOM 680 C C . MET A 1 97 ? 19.349 28.923 76.785 1.00 11.43 89 MET A C 1
ATOM 681 O O . MET A 1 97 ? 18.981 28.432 77.826 1.00 11.70 89 MET A O 1
ATOM 689 N N . PRO A 1 98 ? 19.515 30.248 76.642 1.00 13.47 90 PRO A N 1
ATOM 690 C CA . PRO A 1 98 ? 19.113 31.143 77.750 1.00 13.12 90 PRO A CA 1
ATOM 691 C C . PRO A 1 98 ? 17.639 30.970 78.100 1.00 12.69 90 PRO A C 1
ATOM 692 O O . PRO A 1 98 ? 16.816 30.730 77.219 1.00 12.95 90 PRO A O 1
ATOM 696 N N . ILE A 1 99 ? 17.345 31.081 79.386 1.00 14.73 91 ILE A N 1
ATOM 697 C CA . ILE A 1 99 ? 16.022 30.865 79.889 1.00 13.96 91 ILE A CA 1
ATOM 698 C C . ILE A 1 99 ? 15.010 31.693 79.145 1.00 14.92 91 ILE A C 1
ATOM 699 O O . ILE A 1 99 ? 13.971 31.187 78.718 1.00 12.97 91 ILE A O 1
ATOM 704 N N . GLU A 1 100 ? 15.307 32.972 78.956 1.00 15.42 92 GLU A N 1
ATOM 705 C CA . GLU A 1 100 ? 14.315 33.856 78.350 1.00 19.14 92 GLU A CA 1
ATOM 706 C C . GLU A 1 100 ? 14.006 33.461 76.897 1.00 18.44 92 GLU A C 1
ATOM 707 O O . GLU A 1 100 ? 12.899 33.615 76.422 1.00 18.12 92 GLU A O 1
ATOM 713 N N . VAL A 1 101 ? 15.009 32.930 76.211 1.00 14.02 93 VAL A N 1
ATOM 714 C CA . VAL A 1 101 ? 14.867 32.535 74.833 1.00 15.32 93 VAL A CA 1
ATOM 715 C C . VAL A 1 101 ? 14.066 31.252 74.761 1.00 11.78 93 VAL A C 1
ATOM 716 O O . VAL A 1 101 ? 13.200 31.086 73.897 1.00 13.76 93 VAL A O 1
ATOM 720 N N . ALA A 1 102 ? 14.393 30.312 75.636 1.00 12.39 94 ALA A N 1
ATOM 721 C CA . ALA A 1 102 ? 13.611 29.059 75.716 1.00 12.61 94 ALA A CA 1
ATOM 722 C C . ALA A 1 102 ? 12.125 29.331 75.960 1.00 13.79 94 ALA A C 1
ATOM 723 O O . ALA A 1 102 ? 11.259 28.699 75.339 1.00 14.66 94 ALA A O 1
ATOM 725 N N . LYS A 1 103 ? 11.840 30.260 76.864 1.00 13.71 95 LYS A N 1
ATOM 726 C CA . LYS A 1 103 ? 10.455 30.615 77.189 1.00 15.54 95 LYS A CA 1
ATOM 727 C C . LYS A 1 103 ? 9.749 31.220 75.988 1.00 16.83 95 LYS A C 1
ATOM 728 O O . LYS A 1 103 ? 8.552 31.010 75.785 1.00 17.21 95 LYS A O 1
ATOM 734 N N . GLU A 1 104 ? 10.485 31.974 75.184 1.00 15.34 96 GLU A N 1
ATOM 735 C CA . GLU A 1 104 ? 9.927 32.569 73.989 1.00 17.74 96 GLU A CA 1
ATOM 736 C C . GLU A 1 104 ? 9.541 31.527 72.935 1.00 17.36 96 GLU A C 1
ATOM 737 O O . GLU A 1 104 ? 8.453 31.594 72.336 1.00 17.44 96 GLU A O 1
ATOM 743 N N . ILE A 1 105 ? 10.418 30.558 72.684 1.00 14.69 97 ILE A N 1
ATOM 744 C CA . ILE A 1 105 ? 10.172 29.574 71.651 1.00 13.51 97 ILE A CA 1
ATOM 745 C C . ILE A 1 105 ? 9.310 28.391 72.116 1.00 12.09 97 ILE A C 1
ATOM 746 O O . ILE A 1 105 ? 8.736 27.679 71.287 1.00 12.41 97 ILE A O 1
ATOM 751 N N . ALA A 1 106 ? 9.191 28.226 73.430 1.00 11.59 98 ALA A N 1
ATOM 752 C CA . ALA A 1 106 ? 8.484 27.093 74.008 1.00 11.49 98 ALA A CA 1
ATOM 753 C C . ALA A 1 106 ? 7.716 27.560 75.227 1.00 16.30 98 ALA A C 1
ATOM 754 O O . ALA A 1 106 ? 8.014 27.196 76.342 1.00 13.32 98 ALA A O 1
ATOM 756 N N . PRO A 1 107 ? 6.694 28.412 74.999 1.00 13.60 99 PRO A N 1
ATOM 757 C CA . PRO A 1 107 ? 6.038 29.035 76.130 1.00 14.56 99 PRO A CA 1
ATOM 758 C C . PRO A 1 107 ? 5.259 28.125 77.079 1.00 14.50 99 PRO A C 1
ATOM 759 O O . PRO A 1 107 ? 4.907 28.568 78.176 1.00 17.57 99 PRO A O 1
ATOM 763 N N . ASN A 1 108 ? 4.947 26.916 76.656 1.00 13.83 100 ASN A N 1
ATOM 764 C CA . ASN A 1 108 ? 4.214 25.978 77.527 1.00 17.38 100 ASN A CA 1
ATOM 765 C C . ASN A 1 108 ? 5.083 25.009 78.329 1.00 17.40 100 ASN A C 1
ATOM 766 O O . ASN A 1 108 ? 4.552 24.287 79.171 1.00 19.46 100 ASN A O 1
ATOM 771 N N . LEU A 1 109 ? 6.403 24.989 78.098 1.00 12.70 101 LEU A N 1
ATOM 772 C CA . LEU A 1 109 ? 7.286 24.113 78.832 1.00 12.50 101 LEU A CA 1
ATOM 773 C C . LEU A 1 109 ? 7.598 24.646 80.217 1.00 9.67 101 LEU A C 1
ATOM 774 O O . LEU A 1 109 ? 7.787 25.864 80.414 1.00 12.96 101 LEU A O 1
ATOM 779 N N . ILE A 1 110 ? 7.667 23.740 81.173 1.00 11.60 102 ILE A N 1
ATOM 780 C CA . ILE A 1 110 ? 8.206 24.036 82.487 1.00 10.78 102 ILE A CA 1
ATOM 781 C C . ILE A 1 110 ? 9.709 24.140 82.323 1.00 11.29 102 ILE A C 1
ATOM 782 O O . ILE A 1 110 ? 10.321 23.291 81.710 1.00 13.12 102 ILE A O 1
ATOM 787 N N . ILE A 1 111 ? 10.287 25.184 82.897 1.00 11.70 103 ILE A N 1
ATOM 788 C CA . ILE A 1 111 ? 11.716 25.431 82.820 1.00 12.38 103 ILE A CA 1
ATOM 789 C C . ILE A 1 111 ? 12.396 25.136 84.160 1.00 11.33 103 ILE A C 1
ATOM 790 O O . ILE A 1 111 ? 12.122 25.778 85.178 1.00 13.65 103 ILE A O 1
ATOM 795 N N . GLY A 1 112 ? 13.296 24.172 84.151 1.00 10.51 104 GLY A N 1
ATOM 796 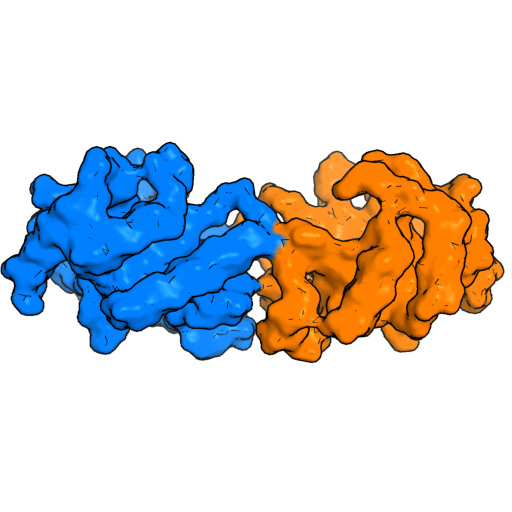C CA . GLY A 1 112 ? 14.174 23.960 85.262 1.00 11.28 104 GLY A CA 1
ATOM 797 C C . GLY A 1 112 ? 15.505 24.603 84.933 1.00 11.83 104 GLY A C 1
ATOM 798 O O . GLY A 1 112 ? 15.962 24.509 83.797 1.00 12.27 104 GLY A O 1
ATOM 799 N N . ALA A 1 113 ? 16.132 25.204 85.940 1.00 11.48 105 ALA A N 1
ATOM 800 C CA . ALA A 1 113 ? 17.450 25.808 85.795 1.00 9.67 105 ALA A CA 1
ATOM 801 C C . ALA A 1 113 ? 18.488 25.114 86.667 1.00 10.97 105 ALA A C 1
ATOM 802 O O . ALA A 1 113 ? 18.294 24.998 87.891 1.00 12.22 105 ALA A O 1
ATOM 804 N N . SER A 1 114 ? 19.615 24.711 86.065 1.00 10.60 106 SER A N 1
ATOM 805 C CA . SER A 1 114 ? 20.729 24.101 86.779 1.00 11.41 106 SER A CA 1
ATOM 806 C C . SER A 1 114 ? 21.590 25.238 87.315 1.00 13.37 106 SER A C 1
ATOM 807 O O . SER A 1 114 ? 22.078 26.062 86.526 1.00 12.61 106 SER A O 1
ATOM 810 N N . VAL A 1 115 ? 21.725 25.310 88.624 1.00 12.52 107 VAL A N 1
ATOM 811 C CA . VAL A 1 115 ? 22.394 26.462 89.282 1.00 12.38 107 VAL A CA 1
ATOM 812 C C . VAL A 1 115 ? 23.425 25.938 90.263 1.00 13.48 107 VAL A C 1
ATOM 813 O O . VAL A 1 115 ? 23.212 24.935 90.933 1.00 12.91 107 VAL A O 1
ATOM 817 N N . TYR A 1 116 ? 24.547 26.655 90.363 1.00 15.35 108 TYR A N 1
ATOM 818 C CA . TYR A 1 116 ? 25.712 26.185 91.122 1.00 14.72 108 TYR A CA 1
ATOM 819 C C . TYR A 1 116 ? 26.233 27.249 92.121 1.00 16.72 108 TYR A C 1
ATOM 820 O O . TYR A 1 116 ? 27.400 27.144 92.650 1.00 16.69 108 TYR A O 1
ATOM 829 N N . SER A 1 117 ? 25.363 28.215 92.415 1.00 15.36 109 SER A N 1
ATOM 830 C CA . SER A 1 117 ? 25.657 29.332 93.351 1.00 17.73 109 SER A CA 1
ATOM 831 C C . SER A 1 117 ? 24.400 30.052 93.680 1.00 16.59 109 SER A C 1
ATOM 832 O O . SER A 1 117 ? 23.415 30.007 92.913 1.00 15.22 109 SER A O 1
ATOM 835 N N . LEU A 1 118 ? 24.427 30.804 94.775 1.00 17.30 110 LEU A N 1
ATOM 836 C CA . LEU A 1 118 ? 23.335 31.685 95.122 1.00 17.60 110 LEU A CA 1
ATOM 837 C C . LEU A 1 118 ? 22.999 32.705 94.021 1.00 18.89 110 LEU A C 1
ATOM 838 O O . LEU A 1 118 ? 21.826 32.899 93.686 1.00 17.02 110 LEU A O 1
ATOM 843 N N . GLU A 1 119 ? 24.024 33.369 93.462 1.00 17.86 111 GLU A N 1
ATOM 844 C CA . GLU A 1 119 ? 23.805 34.330 92.390 1.00 19.88 111 GLU A CA 1
ATOM 845 C C . GLU A 1 119 ? 23.071 33.686 91.209 1.00 17.83 111 GLU A C 1
ATOM 846 O O . GLU A 1 119 ? 22.146 34.279 90.650 1.00 17.33 111 GLU A O 1
ATOM 852 N N . GLU A 1 120 ? 23.528 32.486 90.828 1.00 17.54 112 GLU A N 1
ATOM 853 C CA . GLU A 1 120 ? 22.908 31.753 89.721 1.00 16.06 112 GLU A CA 1
ATOM 854 C C . GLU A 1 120 ? 21.454 31.422 90.048 1.00 16.57 112 GLU A C 1
ATOM 855 O O . GLU A 1 120 ? 20.573 31.583 89.199 1.00 15.15 112 GLU A O 1
ATOM 861 N N . ALA A 1 121 ? 21.209 31.000 91.281 1.00 13.99 113 ALA A N 1
ATOM 862 C CA . ALA A 1 121 ? 19.828 30.719 91.760 1.00 13.84 113 ALA A CA 1
ATOM 863 C C . ALA A 1 121 ? 18.895 31.922 91.640 1.00 14.63 113 ALA A C 1
ATOM 864 O O . ALA A 1 121 ? 17.805 31.855 91.076 1.00 16.03 113 ALA A O 1
ATOM 866 N N . LEU A 1 122 ? 19.345 33.070 92.122 1.00 15.83 114 LEU A N 1
ATOM 867 C CA . LEU A 1 122 ? 18.520 34.259 92.089 1.00 17.05 114 LEU A CA 1
ATOM 868 C C . LEU A 1 122 ? 18.272 34.752 90.666 1.00 15.86 114 LEU A C 1
ATOM 869 O O . LEU A 1 122 ? 17.153 35.191 90.326 1.00 18.05 114 LEU A O 1
ATOM 874 N N . GLU A 1 123 ? 19.305 34.661 89.830 1.00 16.22 115 GLU A N 1
ATOM 875 C CA . GLU A 1 123 ? 19.233 35.092 88.438 1.00 16.70 115 GLU A CA 1
ATOM 876 C C . GLU A 1 123 ? 18.286 34.204 87.700 1.00 17.56 115 GLU A C 1
ATOM 877 O O . GLU A 1 123 ? 17.438 34.691 86.980 1.00 17.28 115 GLU A O 1
ATOM 880 N N . ALA A 1 124 ? 18.411 32.895 87.894 1.00 15.56 116 ALA A N 1
ATOM 881 C CA . ALA A 1 124 ? 17.466 31.978 87.216 1.00 18.06 116 ALA A CA 1
ATOM 882 C C . ALA A 1 124 ? 16.016 32.224 87.622 1.00 18.11 116 ALA A C 1
ATOM 883 O O . ALA A 1 124 ? 15.136 32.264 86.781 1.00 18.06 116 ALA A O 1
ATOM 885 N N . GLU A 1 125 ? 15.767 32.413 88.908 1.00 17.16 117 GLU A N 1
ATOM 886 C CA . GLU A 1 125 ? 14.436 32.753 89.356 1.00 17.05 117 GLU A CA 1
ATOM 887 C C . GLU A 1 125 ? 13.973 34.052 88.711 1.00 19.21 117 GLU A C 1
ATOM 888 O O . GLU A 1 125 ? 12.847 34.143 88.216 1.00 20.24 117 GLU A O 1
ATOM 894 N N . LYS A 1 126 ? 14.854 35.061 88.683 1.00 17.98 118 LYS A N 1
ATOM 895 C CA . LYS A 1 126 ? 14.484 36.363 88.111 1.00 21.52 118 LYS A CA 1
ATOM 896 C C . LYS A 1 126 ? 14.062 36.221 86.640 1.00 21.75 118 LYS A C 1
ATOM 897 O O . LYS A 1 126 ? 13.098 36.854 86.208 1.00 20.68 118 LYS A O 1
ATOM 903 N N . LYS A 1 127 ? 14.775 35.371 85.896 1.00 20.90 119 LYS A N 1
ATOM 904 C CA . LYS A 1 127 ? 14.527 35.145 84.475 1.00 19.67 119 LYS A CA 1
ATOM 905 C C . LYS A 1 127 ? 13.256 34.329 84.207 1.00 22.63 119 LYS A C 1
ATOM 906 O O . LYS A 1 127 ? 12.816 34.207 83.051 1.00 24.39 119 LYS A O 1
ATOM 912 N N . GLY A 1 128 ? 12.698 33.746 85.266 1.00 19.59 120 GLY A N 1
ATOM 913 C CA . GLY A 1 128 ? 11.422 33.021 85.211 1.00 22.10 120 GLY A CA 1
ATOM 914 C C . GLY A 1 128 ? 11.492 31.499 85.225 1.00 23.11 120 GLY A C 1
ATOM 915 O O . GLY A 1 128 ? 10.542 30.835 84.787 1.00 20.83 120 GLY A O 1
ATOM 916 N N . ALA A 1 129 ? 12.589 30.923 85.726 1.00 19.60 121 ALA A N 1
ATOM 917 C CA . ALA A 1 129 ? 12.665 29.489 85.925 1.00 15.37 1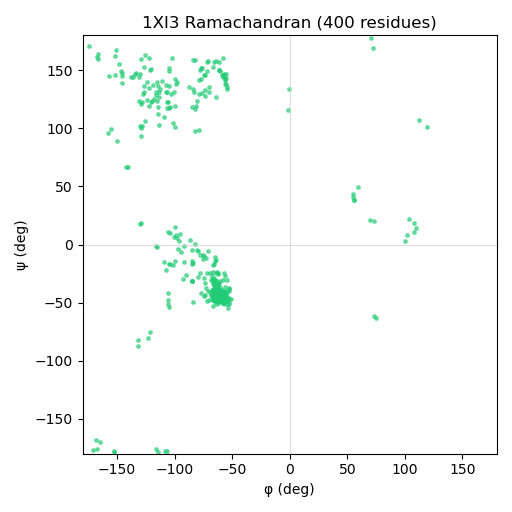21 ALA A CA 1
ATOM 918 C C . ALA A 1 129 ? 11.494 29.057 86.788 1.00 17.28 121 ALA A C 1
ATOM 919 O O . ALA A 1 129 ? 11.094 29.775 87.718 1.00 14.11 121 ALA A O 1
ATOM 921 N N . ASP A 1 130 ? 10.951 27.875 86.488 1.00 15.16 122 ASP A N 1
ATOM 922 C CA . ASP A 1 130 ? 9.894 27.299 87.314 1.00 13.15 122 ASP A CA 1
ATOM 923 C C . ASP A 1 130 ? 10.401 26.516 88.509 1.00 12.38 122 ASP A C 1
ATOM 924 O O . ASP A 1 130 ? 9.734 26.462 89.539 1.00 14.87 122 ASP A O 1
ATOM 929 N N . TYR A 1 131 ? 11.570 25.893 88.377 1.00 12.20 123 TYR A N 1
ATOM 930 C CA . TYR A 1 131 ? 12.239 25.271 89.507 1.00 9.98 123 TYR A CA 1
ATOM 931 C C . TYR A 1 131 ? 13.720 25.306 89.277 1.00 11.19 123 TYR A C 1
ATOM 932 O O . TYR A 1 131 ? 14.189 25.618 88.182 1.00 12.64 123 TYR A O 1
ATOM 941 N N . LEU A 1 132 ? 14.443 25.017 90.349 1.00 13.34 124 LEU A N 1
ATOM 942 C CA . LEU A 1 132 ? 15.899 24.994 90.318 1.00 12.04 124 LEU A CA 1
ATOM 943 C C . LEU A 1 132 ? 16.386 23.601 90.583 1.00 12.03 124 LEU A C 1
ATOM 944 O O . LEU A 1 132 ? 15.877 22.896 91.466 1.00 11.96 124 LEU A O 1
ATOM 949 N N . GLY A 1 133 ? 17.420 23.213 89.833 1.00 12.91 125 GLY A N 1
ATOM 950 C CA . GLY A 1 133 ? 18.273 22.084 90.180 1.00 11.10 125 GLY A CA 1
ATOM 951 C C . GLY A 1 133 ? 19.537 22.666 90.819 1.00 11.91 125 GLY A C 1
ATOM 952 O O . GLY A 1 133 ? 20.407 23.110 90.109 1.00 11.12 125 GLY A O 1
ATOM 953 N N . ALA A 1 134 ? 19.606 22.621 92.146 1.00 12.42 126 ALA A N 1
ATOM 954 C CA . ALA A 1 134 ? 20.729 23.261 92.903 1.00 13.24 126 ALA A CA 1
ATOM 955 C C . ALA A 1 134 ? 21.737 22.221 93.291 1.00 12.62 126 ALA A C 1
ATOM 956 O O . ALA A 1 134 ? 21.420 21.248 93.979 1.00 13.37 126 ALA A O 1
ATOM 958 N N . GLY A 1 135 ? 22.984 22.368 92.812 1.00 12.29 127 GLY A N 1
ATOM 959 C CA . GLY A 1 135 ? 24.021 21.428 93.139 1.00 12.76 127 GLY A CA 1
ATOM 960 C C . GLY A 1 135 ? 25.395 21.957 92.726 1.00 13.10 127 GLY A C 1
ATOM 961 O O . GLY A 1 135 ? 25.507 23.100 92.366 1.00 14.12 127 GLY A O 1
ATOM 962 N N . SER A 1 136 ? 26.414 21.119 92.736 1.00 15.97 128 SER A N 1
ATOM 963 C CA . SER A 1 136 ? 26.378 19.761 93.217 1.00 15.36 128 SER A CA 1
ATOM 964 C C . SER A 1 136 ? 26.457 19.780 94.738 1.00 18.46 128 SER A C 1
ATOM 965 O O . SER A 1 136 ? 27.306 20.454 95.315 1.00 16.51 128 SER A O 1
ATOM 970 N N . VAL A 1 137 ? 25.550 19.075 95.405 1.00 14.56 129 VAL A N 1
ATOM 971 C CA . VAL A 1 137 ? 25.598 19.087 96.883 1.00 14.09 129 VAL A CA 1
ATOM 972 C C . VAL A 1 137 ? 26.951 18.487 97.371 1.00 17.56 129 VAL A C 1
ATOM 973 O O . VAL A 1 137 ? 27.656 19.077 98.238 1.00 17.54 129 VAL A O 1
ATOM 977 N N . PHE A 1 138 ? 27.265 17.330 96.808 1.00 18.75 130 PHE A N 1
ATOM 978 C CA . PHE A 1 138 ? 28.501 16.608 97.087 1.00 21.55 130 PHE A CA 1
ATOM 979 C C . PHE A 1 138 ? 29.225 16.329 95.759 1.00 25.42 130 PHE A C 1
ATOM 980 O O . PHE A 1 138 ? 28.637 16.426 94.681 1.00 20.92 130 PHE A O 1
ATOM 988 N N . PRO A 1 139 ? 30.522 15.995 95.816 1.00 28.88 131 PRO A N 1
ATOM 989 C CA . PRO A 1 139 ? 31.238 15.694 94.565 1.00 29.69 131 PRO A CA 1
ATOM 990 C C . PRO A 1 139 ? 30.598 14.570 93.732 1.00 34.88 131 PRO A C 1
ATOM 991 O O . PRO A 1 139 ? 30.106 13.586 94.303 1.00 32.12 131 PRO A O 1
ATOM 995 N N . THR A 1 140 ? 30.609 14.722 92.400 1.00 36.16 132 THR A N 1
ATOM 996 C CA . THR A 1 140 ? 30.002 13.751 91.468 1.00 41.09 132 THR A CA 1
ATOM 997 C C . THR A 1 140 ? 30.962 13.397 90.334 1.00 42.67 132 THR A C 1
ATOM 998 O O . THR A 1 140 ? 32.111 13.035 90.578 1.00 50.48 132 THR A O 1
ATOM 1002 N N . ASP A 1 145 ? 30.027 20.116 84.449 1.00 30.73 137 ASP A N 1
ATOM 1003 C CA . ASP A 1 145 ? 30.249 21.182 85.413 1.00 30.34 137 ASP A CA 1
ATOM 1004 C C . ASP A 1 145 ? 30.465 20.571 86.790 1.00 31.56 137 ASP A C 1
ATOM 1005 O O . ASP A 1 145 ? 29.553 19.946 87.333 1.00 31.66 137 ASP A O 1
ATOM 1010 N N . ALA A 1 146 ? 31.666 20.749 87.356 1.00 31.18 138 ALA A N 1
ATOM 1011 C CA . ALA A 1 146 ? 32.034 20.019 88.589 1.00 30.56 138 ALA A CA 1
ATOM 1012 C C . ALA A 1 146 ? 31.891 20.850 89.891 1.00 25.82 138 ALA A C 1
ATOM 1013 O O . ALA A 1 146 ? 32.405 20.456 90.927 1.00 21.61 138 ALA A O 1
ATOM 1015 N N . ARG A 1 147 ? 31.180 21.973 89.826 1.00 19.62 139 ARG A N 1
ATOM 1016 C CA . ARG A 1 147 ? 31.072 2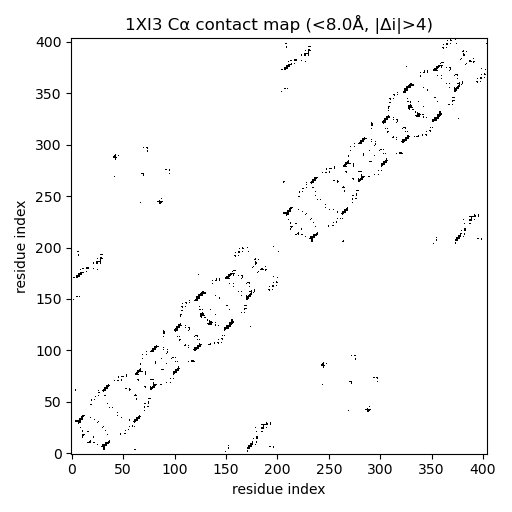2.864 90.972 1.00 18.91 139 ARG A CA 1
ATOM 1017 C C . ARG A 1 147 ? 30.229 22.241 92.095 1.00 23.92 139 ARG A C 1
ATOM 1018 O O . ARG A 1 147 ? 29.172 21.640 91.841 1.00 18.65 139 ARG A O 1
ATOM 1026 N N . VAL A 1 148 ? 30.719 22.372 93.324 1.00 19.99 140 VAL A N 1
ATOM 1027 C CA . VAL A 1 148 ? 30.110 21.769 94.511 1.00 21.76 140 VAL A CA 1
ATOM 1028 C C . VAL A 1 148 ? 29.651 22.886 95.443 1.00 25.57 140 VAL A C 1
ATOM 1029 O O . VAL A 1 148 ? 30.419 23.821 95.738 1.00 23.50 140 VAL A O 1
ATOM 1033 N N . ILE A 1 149 ? 28.407 22.806 95.925 1.00 22.08 141 ILE A N 1
ATOM 1034 C CA . ILE A 1 149 ? 27.846 23.879 96.762 1.00 20.08 141 ILE A CA 1
ATOM 1035 C C . ILE A 1 149 ? 27.706 23.499 98.247 1.00 18.34 141 ILE A C 1
ATOM 1036 O O . ILE A 1 149 ? 27.675 24.400 99.109 1.00 18.80 141 ILE A O 1
ATOM 1041 N N . GLY A 1 150 ? 27.661 22.206 98.542 1.00 18.71 142 GLY A N 1
ATOM 1042 C CA . GLY A 1 150 ? 27.508 21.727 99.915 1.00 21.34 142 GLY A CA 1
ATOM 1043 C C . GLY A 1 150 ? 26.104 21.935 100.503 1.00 20.06 142 GLY A C 1
ATOM 1044 O O . GLY A 1 150 ? 25.237 22.643 99.923 1.00 17.17 142 GLY A O 1
ATOM 1045 N N . LEU A 1 151 ? 25.873 21.304 101.658 1.00 22.25 143 LEU A N 1
ATOM 1046 C CA . LEU A 1 151 ? 24.614 21.462 102.389 1.00 19.32 143 LEU A CA 1
ATOM 1047 C C . LEU A 1 151 ? 24.326 22.895 102.783 1.00 19.99 143 LEU A C 1
ATOM 1048 O O . LEU A 1 151 ? 23.188 23.333 102.654 1.00 17.99 143 LEU A O 1
ATOM 1053 N N . GLU A 1 152 ? 25.334 23.642 103.271 1.00 20.17 144 GLU A N 1
ATOM 1054 C CA . GLU A 1 152 ? 25.121 25.046 103.613 1.00 22.02 144 GLU A CA 1
ATOM 1055 C C . GLU A 1 152 ? 24.724 25.918 102.428 1.00 16.17 144 GLU A C 1
ATOM 1056 O O . GLU A 1 152 ? 23.872 26.794 102.533 1.00 17.76 144 GLU A O 1
ATOM 1062 N N . GLY A 1 153 ? 25.362 25.688 101.283 1.00 20.01 145 GLY A N 1
ATOM 1063 C CA . GLY A 1 153 ? 25.046 26.446 100.089 1.00 18.44 145 GLY A CA 1
ATOM 1064 C C . GLY A 1 153 ? 23.676 26.084 99.568 1.00 14.73 145 GLY A C 1
ATOM 1065 O O . GLY A 1 153 ? 22.917 26.960 99.169 1.00 16.90 145 GLY A O 1
ATOM 1066 N N . LEU A 1 154 ? 23.371 24.798 99.614 1.00 14.90 146 LEU A N 1
ATOM 1067 C CA . LEU A 1 154 ? 21.998 24.354 99.282 1.00 14.33 146 LEU A CA 1
ATOM 1068 C C . LEU A 1 154 ? 20.959 25.040 100.185 1.00 15.01 146 LEU A C 1
ATOM 1069 O O . LEU A 1 154 ? 19.987 25.578 99.703 1.00 16.30 146 LEU A O 1
ATOM 1074 N N . ARG A 1 155 ? 21.156 25.003 101.515 1.00 18.53 147 ARG A N 1
ATOM 1075 C CA . ARG A 1 155 ? 20.215 25.667 102.440 1.00 16.45 147 ARG A CA 1
ATOM 1076 C C . ARG A 1 155 ? 20.042 27.139 102.146 1.00 16.25 147 ARG A C 1
ATOM 1077 O O . ARG A 1 155 ? 18.942 27.677 102.179 1.00 17.23 147 ARG A O 1
ATOM 1085 N N . LYS A 1 156 ? 21.138 27.821 101.826 1.00 17.40 148 LYS A N 1
ATOM 1086 C CA . LYS A 1 156 ? 21.044 29.220 101.547 1.00 17.98 148 LYS A CA 1
ATOM 1087 C C . LYS A 1 156 ? 20.193 29.492 100.329 1.00 16.51 148 LYS A C 1
ATOM 1088 O O . LYS A 1 156 ? 19.423 30.435 100.312 1.00 16.89 148 LYS A O 1
ATOM 1094 N N . ILE A 1 157 ? 20.302 28.631 99.316 1.00 16.44 149 ILE A N 1
ATOM 1095 C CA . ILE A 1 157 ? 19.487 28.790 98.129 1.00 16.71 149 ILE A CA 1
ATOM 1096 C C . ILE A 1 157 ? 17.986 28.616 98.533 1.00 14.14 149 ILE A C 1
ATOM 1097 O O . ILE A 1 157 ? 17.148 29.406 98.153 1.00 16.04 149 ILE A O 1
ATOM 1102 N N . VAL A 1 158 ? 17.714 27.563 99.284 1.00 17.39 150 VAL A N 1
ATOM 1103 C CA . VAL A 1 158 ? 16.349 27.243 99.733 1.00 16.68 150 VAL A CA 1
ATOM 1104 C C . VAL A 1 158 ? 15.749 28.440 100.472 1.00 19.34 150 VAL A C 1
ATOM 1105 O O . VAL A 1 158 ? 14.600 28.830 100.237 1.00 18.27 150 VAL A O 1
ATOM 1109 N N . GLU A 1 159 ? 16.559 29.065 101.329 1.00 18.94 151 GLU A N 1
ATOM 1110 C CA . GLU A 1 159 ? 16.098 30.234 102.086 1.00 25.47 151 GLU A CA 1
ATOM 1111 C C . GLU A 1 159 ? 15.861 31.481 101.229 1.00 23.17 151 GLU A C 1
ATOM 1112 O O . GLU A 1 159 ? 15.079 32.361 101.618 1.00 26.82 151 GLU A O 1
ATOM 1118 N N . SER A 1 160 ? 16.534 31.563 100.077 1.00 19.02 152 SER A N 1
ATOM 1119 C CA . SER A 1 160 ? 16.604 32.775 99.297 1.00 21.91 152 SER A CA 1
ATOM 1120 C C . SER A 1 160 ? 15.669 32.855 98.119 1.00 21.61 152 SER A C 1
ATOM 1121 O O . SER A 1 160 ? 15.486 33.943 97.562 1.00 22.39 152 SER A O 1
ATOM 1124 N N . VAL A 1 161 ? 15.075 31.727 97.713 1.00 20.51 153 VAL A N 1
ATOM 1125 C CA . VAL A 1 161 ? 14.183 31.726 96.554 1.00 19.06 153 VAL A CA 1
ATOM 1126 C C . VAL A 1 161 ? 12.805 31.210 96.929 1.00 18.05 153 VAL A C 1
ATOM 1127 O O . VAL A 1 161 ? 12.651 30.534 97.934 1.00 20.03 153 VAL A O 1
ATOM 1131 N N . LYS A 1 162 ? 11.820 31.541 96.095 1.00 20.19 154 LYS A N 1
ATOM 1132 C CA . LYS A 1 162 ? 10.420 31.194 96.347 1.00 21.63 154 LYS A CA 1
ATOM 1133 C C . LYS A 1 162 ? 9.914 30.042 95.475 1.00 23.31 154 LYS A C 1
ATOM 1134 O O . LYS A 1 162 ? 8.863 29.461 95.768 1.00 24.50 154 LYS A O 1
ATOM 1137 N N . ILE A 1 163 ? 10.647 29.742 94.402 1.00 19.08 155 ILE A N 1
ATOM 1138 C CA . ILE A 1 163 ? 10.309 28.623 93.520 1.00 16.41 155 ILE A CA 1
ATOM 1139 C C . ILE A 1 163 ? 10.873 27.296 94.068 1.00 14.11 155 ILE A C 1
ATOM 1140 O O . ILE A 1 163 ? 11.788 27.282 94.914 1.00 17.33 155 ILE A O 1
ATOM 1145 N N . PRO A 1 164 ? 10.292 26.150 93.627 1.00 14.78 156 PRO A N 1
ATOM 1146 C CA . PRO A 1 164 ? 10.790 24.887 94.101 1.00 14.33 156 PRO A CA 1
ATOM 1147 C C . PRO A 1 164 ? 12.253 24.639 93.795 1.00 13.36 156 PRO A C 1
ATOM 1148 O O . PRO A 1 164 ? 12.750 25.068 92.750 1.00 14.67 156 PRO A O 1
ATOM 1152 N N . VAL A 1 165 ? 12.893 23.956 94.723 1.00 11.44 157 VAL A N 1
ATOM 1153 C CA . VAL A 1 165 ? 14.320 23.607 94.619 1.00 13.91 157 VAL A CA 1
ATOM 1154 C C . VAL A 1 165 ? 14.472 22.094 94.741 1.00 14.80 157 VAL A C 1
ATOM 1155 O O . VAL A 1 165 ? 14.016 21.491 95.727 1.00 14.34 157 VAL A O 1
ATOM 1159 N N . VAL A 1 166 ? 15.114 21.487 93.729 1.00 11.77 158 VAL A N 1
ATOM 1160 C CA . VAL A 1 166 ? 15.505 20.093 93.738 1.00 12.17 158 VAL A CA 1
ATOM 1161 C C . VAL A 1 166 ? 17.020 20.040 93.947 1.00 14.27 158 VAL A C 1
ATOM 1162 O O . VAL A 1 166 ? 17.780 20.660 93.191 1.00 13.52 158 VAL A O 1
ATOM 1166 N N . ALA A 1 167 ? 17.463 19.351 94.992 1.00 13.70 159 ALA A N 1
ATOM 1167 C CA . ALA A 1 167 ? 18.909 19.170 95.235 1.00 13.04 159 ALA A CA 1
ATOM 1168 C C . ALA A 1 167 ? 19.452 18.169 94.240 1.00 12.80 159 ALA A C 1
ATOM 1169 O O . ALA A 1 167 ? 18.767 17.200 93.912 1.00 12.16 159 ALA A O 1
ATOM 1171 N N . ILE A 1 168 ? 20.715 18.348 93.801 1.00 11.96 160 ILE A N 1
ATOM 1172 C CA . ILE A 1 168 ? 21.333 17.402 92.933 1.00 12.76 160 ILE A CA 1
ATOM 1173 C C . ILE A 1 168 ? 22.829 17.289 93.226 1.00 13.58 160 ILE A C 1
ATOM 1174 O O . ILE A 1 168 ? 23.465 18.281 93.611 1.00 13.54 160 ILE A O 1
ATOM 1179 N N . GLY A 1 169 ? 23.354 16.090 93.029 1.00 14.67 161 GLY A N 1
ATOM 1180 C CA . GLY A 1 169 ? 24.783 15.876 92.980 1.00 15.09 161 GLY A CA 1
ATOM 1181 C C . GLY A 1 169 ? 25.306 15.068 94.142 1.00 16.59 161 GLY A C 1
ATOM 1182 O O . GLY A 1 169 ? 25.357 15.560 95.278 1.00 18.41 161 GLY A O 1
ATOM 1183 N N . GLY A 1 170 ? 25.669 13.829 93.872 1.00 18.31 162 GLY A N 1
ATOM 1184 C CA . GLY A 1 170 ? 26.241 12.965 94.894 1.00 18.63 162 GLY A CA 1
ATOM 1185 C C . GLY A 1 170 ? 25.271 12.455 95.941 1.00 20.58 162 GLY A C 1
ATOM 1186 O O . GLY A 1 170 ? 25.692 12.008 97.035 1.00 21.06 162 GLY A O 1
ATOM 1187 N N . ILE A 1 171 ? 23.975 12.486 95.614 1.00 19.60 163 ILE A N 1
ATOM 1188 C CA . ILE A 1 171 ? 22.936 12.122 96.567 1.00 17.14 163 ILE A CA 1
ATOM 1189 C C . ILE A 1 171 ? 22.659 10.630 96.536 1.00 20.97 163 ILE A C 1
ATOM 1190 O O . ILE A 1 171 ? 22.540 10.024 95.481 1.00 21.89 163 ILE A O 1
ATOM 1195 N N . ASN A 1 172 ? 22.539 10.049 97.721 1.00 22.93 164 ASN A N 1
ATOM 1196 C CA . ASN A 1 172 ? 22.196 8.659 97.840 1.00 24.13 164 ASN A CA 1
ATOM 1197 C C . ASN A 1 172 ? 21.481 8.378 99.150 1.00 19.32 164 ASN A C 1
ATOM 1198 O O . ASN A 1 172 ? 21.192 9.284 99.882 1.00 22.97 164 ASN A O 1
ATOM 1203 N N . LYS A 1 173 ? 21.155 7.110 99.407 1.00 24.84 165 LYS A N 1
ATOM 1204 C CA . LYS A 1 173 ? 20.321 6.762 100.569 1.00 28.04 165 LYS A CA 1
ATOM 1205 C C . LYS A 1 173 ? 20.974 7.098 101.902 1.00 24.46 165 LYS A C 1
ATOM 1206 O O . LYS A 1 173 ? 20.283 7.298 102.890 1.00 27.33 165 LYS A O 1
ATOM 1212 N N . ASP A 1 174 ? 22.299 7.187 101.904 1.00 29.51 166 ASP A N 1
ATOM 1213 C CA . ASP A 1 174 ? 23.053 7.509 103.112 1.00 28.33 166 ASP A CA 1
ATOM 1214 C C . ASP A 1 174 ? 23.072 8.994 103.466 1.00 28.69 166 ASP A C 1
ATOM 1215 O O . ASP A 1 174 ? 23.253 9.327 104.619 1.00 27.66 166 ASP A O 1
ATOM 1220 N N . ASN A 1 175 ? 22.954 9.893 102.478 1.00 24.64 167 ASN A N 1
ATOM 1221 C CA . ASN A 1 175 ? 22.967 11.334 102.743 1.00 23.20 167 ASN A CA 1
ATOM 1222 C C . ASN A 1 175 ? 21.652 12.016 102.396 1.00 17.13 167 ASN A C 1
ATOM 1223 O O . ASN A 1 175 ? 21.478 13.207 102.667 1.00 16.99 167 ASN A O 1
ATOM 1228 N N . ALA A 1 176 ? 20.700 11.255 101.865 1.00 19.68 168 ALA A N 1
ATOM 1229 C CA . ALA A 1 176 ? 19.422 11.824 101.446 1.00 19.97 168 ALA A CA 1
ATOM 1230 C C . ALA A 1 176 ? 18.651 12.540 102.551 1.00 19.97 168 ALA A C 1
ATOM 1231 O O . ALA A 1 176 ? 18.138 13.628 102.327 1.00 18.33 168 ALA A O 1
ATOM 1233 N N . ARG A 1 177 ? 18.584 11.992 103.778 1.00 21.24 169 ARG A N 1
ATOM 1234 C CA . ARG A 1 177 ? 17.882 12.728 104.863 1.00 21.95 169 ARG A CA 1
ATOM 1235 C C . ARG A 1 177 ? 18.498 14.078 105.162 1.00 16.73 169 ARG A C 1
ATOM 1236 O O . ARG A 1 177 ? 17.785 15.059 105.291 1.00 20.55 169 ARG A O 1
ATOM 1244 N N . GLU A 1 178 ? 19.834 14.146 105.274 1.00 18.27 170 GLU A N 1
ATOM 1245 C CA . GLU A 1 178 ? 20.464 15.400 105.568 1.00 18.88 170 GLU A CA 1
ATOM 1246 C C . GLU A 1 178 ? 20.181 16.392 104.443 1.00 17.30 170 GLU A C 1
ATOM 1247 O O . GLU A 1 178 ? 19.968 17.560 104.699 1.00 17.07 170 GLU A O 1
ATOM 1250 N N . VAL A 1 179 ? 20.200 15.913 103.198 1.00 19.64 171 VAL A N 1
ATOM 1251 C CA . VAL A 1 179 ? 19.878 16.799 102.055 1.00 17.06 171 VAL A CA 1
ATOM 1252 C C . VAL A 1 179 ? 18.432 17.322 102.170 1.00 14.40 171 VAL A C 1
ATOM 1253 O O . VAL A 1 179 ? 18.162 18.526 102.073 1.00 14.63 171 VAL A O 1
ATOM 1257 N N . LEU A 1 180 ? 17.511 16.405 102.416 1.00 18.51 172 LEU A N 1
ATOM 1258 C CA . LEU A 1 180 ? 16.090 16.749 102.512 1.00 20.60 172 LEU A CA 1
ATOM 1259 C C . LEU A 1 180 ? 15.795 17.747 103.660 1.00 17.32 172 LEU A C 1
ATOM 1260 O O . LEU A 1 180 ? 14.940 18.629 103.542 1.00 21.50 172 LEU A O 1
ATOM 1265 N N . LYS A 1 181 ? 16.566 17.653 104.748 1.00 19.84 173 LYS A N 1
ATOM 1266 C CA . LYS A 1 181 ? 16.397 18.573 105.867 1.00 21.69 173 LYS A CA 1
ATOM 1267 C C . LYS A 1 181 ? 16.862 20.009 105.580 1.00 24.36 173 LYS A C 1
ATOM 1268 O O . LYS A 1 181 ? 16.637 20.916 106.383 1.00 25.53 173 LYS A O 1
ATOM 1274 N N . THR A 1 182 ? 17.467 20.264 104.414 1.00 19.30 174 THR A N 1
ATOM 1275 C CA . THR A 1 182 ? 17.770 21.655 104.058 1.00 18.34 174 THR A CA 1
ATOM 1276 C C . THR A 1 182 ? 16.524 22.408 103.631 1.00 17.67 174 THR A C 1
ATOM 1277 O O . THR A 1 182 ? 16.553 23.608 103.498 1.00 16.80 174 THR A O 1
ATOM 1281 N N . GLY A 1 183 ? 15.407 21.699 103.381 1.00 15.61 175 GLY A N 1
ATOM 1282 C CA . GLY A 1 183 ? 14.175 22.341 103.016 1.00 16.09 175 GLY A CA 1
ATOM 1283 C C . GLY A 1 183 ? 13.827 22.303 101.539 1.00 15.54 175 GLY A C 1
ATOM 1284 O O . GLY A 1 183 ? 12.861 22.944 101.092 1.00 16.29 175 GLY A O 1
ATOM 1285 N N . VAL A 1 184 ? 14.620 21.536 100.787 1.00 16.26 176 VAL A N 1
ATOM 1286 C CA . VAL A 1 184 ? 14.336 21.296 99.375 1.00 13.14 176 VAL A CA 1
ATOM 1287 C C . VAL A 1 184 ? 12.996 20.580 99.177 1.00 14.43 176 VAL A C 1
ATOM 1288 O O . VAL A 1 184 ? 12.465 19.944 100.089 1.00 15.38 176 VAL A O 1
ATOM 1292 N N . ASP A 1 185 ? 12.452 20.740 97.987 1.00 14.54 177 ASP A N 1
ATOM 1293 C CA . ASP A 1 185 ? 11.215 20.083 97.599 1.00 15.46 177 ASP A CA 1
ATOM 1294 C C . ASP A 1 185 ? 11.422 18.664 97.073 1.00 14.92 177 ASP A C 1
ATOM 1295 O O . ASP A 1 185 ? 10.475 17.921 96.919 1.00 15.84 177 ASP A O 1
ATOM 1300 N N . GLY A 1 186 ? 12.671 18.308 96.758 1.00 14.20 178 GLY A N 1
ATOM 1301 C CA . GLY A 1 186 ? 12.970 17.040 96.185 1.00 12.22 178 GLY A CA 1
ATOM 1302 C C . GLY A 1 186 ? 14.442 16.800 96.037 1.00 13.80 178 GLY A C 1
ATOM 1303 O O . GLY A 1 186 ? 15.267 17.707 96.233 1.00 14.24 178 GLY A O 1
ATOM 1304 N N . ILE A 1 187 ? 14.768 15.565 95.683 1.00 11.85 179 ILE A N 1
ATOM 1305 C CA . ILE A 1 187 ? 16.133 15.168 95.359 1.00 11.77 179 ILE A CA 1
ATOM 1306 C C . ILE A 1 187 ? 16.197 14.564 93.970 1.00 14.09 179 ILE A C 1
ATOM 1307 O O . ILE A 1 187 ? 15.309 13.835 93.552 1.00 13.48 179 ILE A O 1
ATOM 1312 N N . ALA A 1 188 ? 17.268 14.926 93.248 1.00 10.83 180 ALA A N 1
ATOM 1313 C CA . ALA A 1 188 ? 17.564 14.398 91.952 1.00 12.97 180 ALA A CA 1
ATOM 1314 C C . ALA A 1 188 ? 18.738 13.441 92.068 1.00 14.39 180 ALA A C 1
ATOM 1315 O O . ALA A 1 188 ? 19.755 13.774 92.674 1.00 15.17 180 ALA A O 1
ATOM 1317 N N . VAL A 1 189 ? 18.575 12.267 91.476 1.00 13.31 181 VAL A N 1
ATOM 1318 C CA . VAL A 1 189 ? 19.578 11.233 91.516 1.00 14.65 181 VAL A CA 1
ATOM 1319 C C . VAL A 1 189 ? 19.876 10.676 90.129 1.00 17.42 181 VAL A C 1
ATOM 1320 O O . VAL A 1 189 ? 18.979 10.562 89.283 1.00 14.62 181 VAL A O 1
ATOM 1324 N N . ILE A 1 190 ? 21.137 10.293 89.932 1.00 18.76 182 ILE A N 1
ATOM 1325 C CA . ILE A 1 190 ? 21.559 9.555 88.744 1.00 17.60 182 ILE A CA 1
ATOM 1326 C C . ILE A 1 190 ? 22.173 8.236 89.226 1.00 16.88 182 ILE A C 1
ATOM 1327 O O . ILE A 1 190 ? 21.532 7.190 89.156 1.00 18.09 182 ILE A O 1
ATOM 1332 N N . SER A 1 191 ? 23.384 8.312 89.761 1.00 15.75 183 SER A N 1
ATOM 1333 C CA . SER A 1 191 ? 24.159 7.104 90.086 1.00 19.22 183 SER A CA 1
ATOM 1334 C C . SER A 1 191 ? 23.489 6.211 91.125 1.00 19.57 183 SER A C 1
ATOM 1335 O O . SER A 1 191 ? 23.567 4.99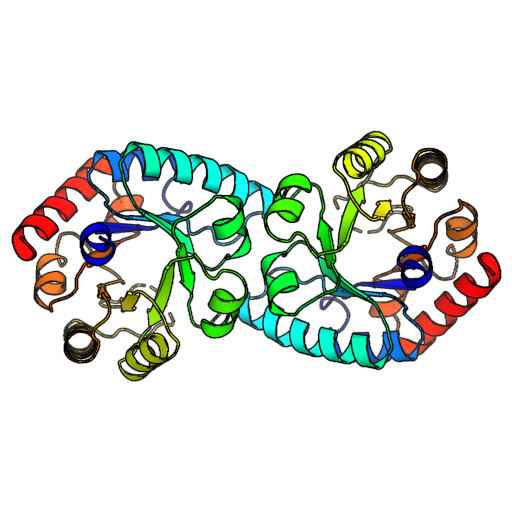1 91.024 1.00 19.64 183 SER A O 1
ATOM 1340 N N . ALA A 1 192 ? 22.879 6.825 92.134 1.00 19.12 184 ALA A N 1
ATOM 1341 C CA . ALA A 1 192 ? 22.190 6.067 93.188 1.00 19.54 184 ALA A CA 1
ATOM 1342 C C . ALA A 1 192 ? 21.145 5.083 92.651 1.00 21.04 184 ALA A C 1
ATOM 1343 O O . ALA A 1 192 ? 20.895 4.015 93.260 1.00 22.61 184 ALA A O 1
ATOM 1345 N N . VAL A 1 193 ? 20.525 5.419 91.516 1.00 19.51 185 VAL A N 1
ATOM 1346 C CA . VAL A 1 193 ? 19.481 4.583 90.950 1.00 19.04 185 VAL A CA 1
ATOM 1347 C C . VAL A 1 193 ? 20.003 3.844 89.721 1.00 18.53 185 VAL A C 1
ATOM 1348 O O . VAL A 1 193 ? 19.905 2.609 89.620 1.00 18.97 185 VAL A O 1
ATOM 1352 N N . MET A 1 194 ? 20.595 4.591 88.799 1.00 17.57 186 MET A N 1
ATOM 1353 C CA . MET A 1 194 ? 21.031 4.026 87.525 1.00 18.85 186 MET A CA 1
ATOM 1354 C C . MET A 1 194 ? 22.257 3.125 87.663 1.00 19.24 186 MET A C 1
ATOM 1355 O O . MET A 1 194 ? 22.478 2.257 86.824 1.00 21.22 186 MET A O 1
ATOM 1360 N N . GLY A 1 195 ? 23.040 3.364 88.715 1.00 19.15 187 GLY A N 1
ATOM 1361 C CA . GLY A 1 195 ? 24.211 2.568 89.022 1.00 22.73 187 GLY A CA 1
ATOM 1362 C C . GLY A 1 195 ? 23.918 1.415 89.960 1.00 24.66 187 GLY A C 1
ATOM 1363 O O . GLY A 1 195 ? 24.817 0.641 90.281 1.00 28.50 187 GLY A O 1
ATOM 1364 N N . ALA A 1 196 ? 22.670 1.298 90.398 1.00 26.11 188 ALA A N 1
ATOM 1365 C CA . ALA A 1 196 ? 22.246 0.236 91.312 1.00 25.88 188 ALA A CA 1
ATOM 1366 C C . ALA A 1 196 ? 22.071 -1.061 90.560 1.00 27.17 188 ALA A C 1
ATOM 1367 O O . ALA A 1 196 ? 21.729 -1.063 89.386 1.00 22.81 188 ALA A O 1
ATOM 1369 N N . GLU A 1 197 ? 22.299 -2.187 91.244 1.00 31.51 189 GLU A N 1
ATOM 1370 C CA . GLU A 1 197 ? 22.035 -3.484 90.643 1.00 32.69 189 GLU A CA 1
ATOM 1371 C C . GLU A 1 197 ? 20.538 -3.633 90.340 1.00 29.46 189 GLU A C 1
ATOM 1372 O O . GLU A 1 197 ? 20.174 -4.048 89.253 1.00 34.37 189 GLU A O 1
ATOM 1374 N N . ASP A 1 198 ? 19.690 -3.269 91.303 1.00 28.91 190 ASP A N 1
ATOM 1375 C CA . ASP A 1 198 ? 18.231 -3.298 91.128 1.00 28.79 190 ASP A CA 1
ATOM 1376 C C . ASP A 1 198 ? 17.700 -1.863 91.167 1.00 22.26 190 ASP A C 1
ATOM 1377 O O . ASP A 1 198 ? 17.578 -1.259 92.237 1.00 22.29 190 ASP A O 1
ATOM 1382 N N . VAL A 1 199 ? 17.401 -1.339 89.985 1.00 22.95 191 VAL A N 1
ATOM 1383 C CA . VAL A 1 199 ? 16.971 0.059 89.841 1.00 20.41 191 VAL A CA 1
ATOM 1384 C C . VAL A 1 199 ? 15.681 0.349 90.590 1.00 20.76 191 VAL A C 1
ATOM 1385 O O . VAL A 1 199 ? 15.560 1.392 91.238 1.00 18.93 191 VAL A O 1
ATOM 1389 N N . ARG A 1 200 ? 14.708 -0.568 90.503 1.00 18.93 192 ARG A N 1
ATOM 1390 C CA . ARG A 1 200 ? 13.431 -0.365 91.149 1.00 21.41 192 ARG A CA 1
ATOM 1391 C C . ARG A 1 200 ? 13.600 -0.268 92.659 1.00 20.76 192 ARG A C 1
ATOM 1392 O O . ARG A 1 200 ? 12.999 0.609 93.308 1.00 21.41 192 ARG A O 1
ATOM 1399 N N . LYS A 1 201 ? 14.371 -1.196 93.214 1.00 23.69 193 LYS A N 1
ATOM 1400 C CA . LYS A 1 201 ? 14.561 -1.251 94.655 1.00 25.64 193 LYS A CA 1
ATOM 1401 C C . LYS A 1 201 ? 15.266 -0.007 95.173 1.00 24.43 193 LYS A C 1
ATOM 1402 O O . LYS A 1 201 ? 14.925 0.505 96.223 1.00 23.03 193 LYS A O 1
ATOM 1405 N N . ALA A 1 202 ? 16.250 0.472 94.423 1.00 24.55 194 ALA A N 1
ATOM 1406 C CA . ALA A 1 202 ? 16.996 1.663 94.807 1.00 23.17 194 ALA A CA 1
ATOM 1407 C C . ALA A 1 202 ? 16.080 2.856 94.837 1.00 19.60 194 ALA A C 1
ATOM 1408 O O . ALA A 1 202 ? 16.179 3.697 95.718 1.00 22.40 194 ALA A O 1
ATOM 1410 N N . THR A 1 203 ? 15.185 2.939 93.849 1.00 18.66 195 THR A N 1
ATOM 1411 C CA . THR A 1 203 ? 14.229 4.037 93.753 1.00 19.02 195 THR A CA 1
ATOM 1412 C C . THR A 1 203 ? 13.193 3.953 94.888 1.00 17.04 195 THR A C 1
ATOM 1413 O O . THR A 1 203 ? 12.878 4.949 95.530 1.00 19.72 195 THR A O 1
ATOM 1417 N N . GLU A 1 204 ? 12.686 2.745 95.156 1.00 22.35 196 GLU A N 1
ATOM 1418 C CA . GLU A 1 204 ? 11.767 2.528 96.276 1.00 23.93 196 GLU A CA 1
ATOM 1419 C C . GLU A 1 204 ? 12.333 3.030 97.599 1.00 21.68 196 GLU A C 1
ATOM 1420 O O . GLU A 1 204 ? 11.625 3.693 98.368 1.00 22.55 196 GLU A O 1
ATOM 1426 N N . GLU A 1 205 ? 13.599 2.706 97.847 1.00 20.44 197 GLU A N 1
ATOM 1427 C CA . GLU A 1 205 ? 14.276 3.124 99.081 1.00 26.88 197 GLU A CA 1
ATOM 1428 C C . GLU A 1 205 ? 14.341 4.639 99.203 1.00 24.62 197 GLU A C 1
ATOM 1429 O O . GLU A 1 205 ? 14.068 5.214 100.241 1.00 22.42 197 GLU A O 1
ATOM 1435 N N . LEU A 1 206 ? 14.709 5.291 98.112 1.00 20.37 198 LEU A N 1
ATOM 1436 C CA . LEU A 1 206 ? 14.790 6.727 98.11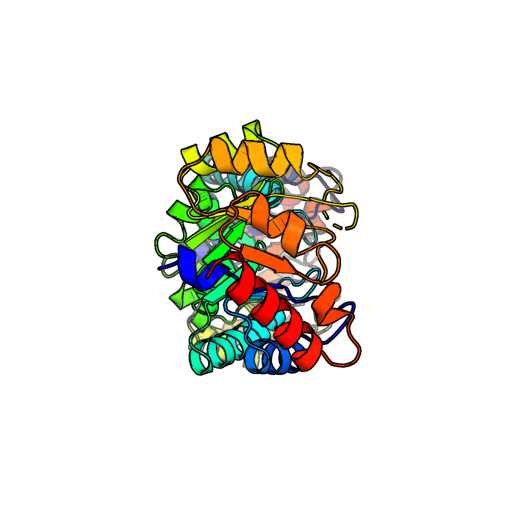9 1.00 18.82 198 LEU A CA 1
ATOM 1437 C C . LEU A 1 206 ? 13.437 7.339 98.271 1.00 18.32 198 LEU A C 1
ATOM 1438 O O . LEU A 1 206 ? 13.282 8.322 98.979 1.00 19.68 198 LEU A O 1
ATOM 1443 N N . ARG A 1 207 ? 12.428 6.784 97.605 1.00 18.29 199 ARG A N 1
ATOM 1444 C CA . ARG A 1 207 ? 11.102 7.344 97.663 1.00 19.82 199 ARG A CA 1
ATOM 1445 C C . ARG A 1 207 ? 10.566 7.322 99.094 1.00 20.88 199 ARG A C 1
ATOM 1446 O O . ARG A 1 207 ? 9.900 8.262 99.540 1.00 19.74 199 ARG A O 1
ATOM 1454 N N . LYS A 1 208 ? 10.844 6.227 99.770 1.00 22.67 200 LYS A N 1
ATOM 1455 C CA . LYS A 1 208 ? 10.434 6.063 101.160 1.00 24.46 200 LYS A CA 1
ATOM 1456 C C . LYS A 1 208 ? 11.075 7.136 102.025 1.00 24.32 200 LYS A C 1
ATOM 1457 O O . LYS A 1 208 ? 10.387 7.793 102.811 1.00 21.81 200 LYS A O 1
ATOM 1461 N N . ILE A 1 209 ? 12.387 7.318 101.848 1.00 21.60 201 ILE A N 1
ATOM 1462 C CA . ILE A 1 209 ? 13.138 8.352 102.577 1.00 24.27 201 ILE A CA 1
ATOM 1463 C C . ILE A 1 209 ? 12.523 9.715 102.331 1.00 22.37 201 ILE A C 1
ATOM 1464 O O . ILE A 1 209 ? 12.276 10.485 103.244 1.00 20.46 201 ILE A O 1
ATOM 1469 N N . VAL A 1 210 ? 12.275 10.037 101.064 1.00 19.40 202 VAL A N 1
ATOM 1470 C CA . VAL A 1 210 ? 11.592 11.256 100.744 1.00 18.95 202 VAL A CA 1
ATOM 1471 C C . VAL A 1 210 ? 10.244 11.421 101.462 1.00 19.53 202 VAL A C 1
ATOM 1472 O O . VAL A 1 210 ? 9.963 12.505 101.985 1.00 18.90 202 VAL A O 1
ATOM 1476 N N . GLU A 1 211 ? 9.426 10.372 101.454 1.00 22.21 203 GLU A N 1
ATOM 1477 C CA . GLU A 1 211 ? 8.080 10.471 102.036 1.00 22.74 203 GLU A CA 1
ATOM 1478 C C . GLU A 1 211 ? 8.192 10.675 103.556 1.00 21.96 203 GLU A C 1
ATOM 1479 O O . GLU A 1 211 ? 7.481 11.486 104.147 1.00 23.70 203 GLU A O 1
ATOM 1485 N N . GLU A 1 212 ? 9.090 9.922 104.139 1.00 21.35 204 GLU A N 1
ATOM 1486 C CA . GLU A 1 212 ? 9.372 9.999 105.589 1.00 22.66 204 GLU A CA 1
ATOM 1487 C C . GLU A 1 212 ? 9.929 11.334 106.091 1.00 25.48 204 GLU A C 1
ATOM 1488 O O . GLU A 1 212 ? 9.609 11.761 107.179 1.00 24.94 204 GLU A O 1
ATOM 1494 N N . VAL A 1 213 ? 10.764 12.018 105.315 1.00 24.00 205 VAL A N 1
ATOM 1495 C CA . VAL A 1 213 ? 11.252 13.313 105.761 1.00 22.24 205 VAL A CA 1
ATOM 1496 C C . VAL A 1 213 ? 10.267 14.392 105.429 1.00 27.02 205 VAL A C 1
ATOM 1497 O O . VAL A 1 213 ? 9.918 15.181 106.289 1.00 23.81 205 VAL A O 1
ATOM 1501 N N . LEU A 1 214 ? 9.794 14.425 104.174 1.00 24.01 206 LEU A N 1
ATOM 1502 C CA . LEU A 1 214 ? 8.921 15.508 103.741 1.00 25.76 206 LEU A CA 1
ATOM 1503 C C . LEU A 1 214 ? 7.499 15.390 104.289 1.00 22.29 206 LEU A C 1
ATOM 1504 O O . LEU A 1 214 ? 6.838 16.405 104.464 1.00 30.43 206 LEU A O 1
ATOM 1509 N N . GLY A 1 215 ? 7.055 14.172 104.545 1.00 28.86 207 GLY A N 1
ATOM 1510 C CA . GLY A 1 215 ? 5.695 13.932 105.016 1.00 33.70 207 GLY A CA 1
ATOM 1511 C C . GLY A 1 215 ? 4.652 14.178 103.934 1.00 38.85 207 GLY A C 1
ATOM 1512 O O . GLY A 1 215 ? 4.904 14.837 102.907 1.00 39.15 207 GLY A O 1
ATOM 1514 N N . ASN B 1 10 ? 11.624 34.382 45.064 1.00 39.28 2 ASN B N 1
ATOM 1515 C CA . ASN B 1 10 ? 11.340 33.913 46.456 1.00 35.98 2 ASN B CA 1
ATOM 1516 C C . ASN B 1 10 ? 12.333 32.810 46.889 1.00 31.36 2 ASN B C 1
ATOM 1517 O O . ASN B 1 10 ? 13.539 32.926 46.625 1.00 28.05 2 ASN B O 1
ATOM 1522 N N . LEU B 1 11 ? 11.849 31.768 47.563 1.00 25.62 3 LEU B N 1
ATOM 1523 C CA . LEU B 1 11 ? 12.697 30.650 47.968 1.00 22.77 3 LEU B CA 1
ATOM 1524 C C . LEU B 1 11 ? 13.468 30.078 46.812 1.00 21.55 3 LEU B C 1
ATOM 1525 O O . LEU B 1 11 ? 14.677 29.842 46.919 1.00 19.43 3 LEU B O 1
ATOM 1530 N N . ARG B 1 12 ? 12.772 29.756 45.728 1.00 17.82 4 ARG B N 1
ATOM 1531 C CA . ARG B 1 12 ? 13.412 29.084 44.615 1.00 20.02 4 ARG B CA 1
ATOM 1532 C C . ARG B 1 12 ? 14.639 29.885 44.098 1.00 18.20 4 ARG B C 1
ATOM 1533 O O . ARG B 1 12 ? 15.694 29.315 43.827 1.00 19.16 4 ARG B O 1
ATOM 1541 N N . ASN B 1 13 ? 14.460 31.179 43.914 1.00 20.00 5 ASN B N 1
ATOM 1542 C CA . ASN B 1 13 ? 15.557 32.052 43.476 1.00 20.56 5 ASN B CA 1
ATOM 1543 C C . ASN B 1 13 ? 16.687 32.200 44.520 1.00 19.96 5 ASN B C 1
ATOM 1544 O O . ASN B 1 13 ? 17.861 32.228 44.157 1.00 20.58 5 ASN B O 1
ATOM 1553 N N . LYS B 1 14 ? 16.320 32.336 45.790 1.00 18.34 6 LYS B N 1
ATOM 1554 C CA . LYS B 1 14 ? 17.318 32.569 46.855 1.00 18.57 6 LYS B CA 1
ATOM 1555 C C . LYS B 1 14 ? 18.107 31.300 47.205 1.00 16.18 6 LYS B C 1
ATOM 1556 O O . LYS B 1 14 ? 19.112 31.377 47.919 1.00 16.80 6 LYS B O 1
ATOM 1559 N N . LEU B 1 15 ? 17.679 30.131 46.689 1.00 15.01 7 LEU B N 1
ATOM 1560 C CA . LEU B 1 15 ? 18.456 28.880 46.855 1.00 14.83 7 LEU B CA 1
ATOM 1561 C C . LEU B 1 15 ? 19.584 28.688 45.864 1.00 15.30 7 LEU B C 1
ATOM 1562 O O . LEU B 1 15 ? 20.300 27.696 45.927 1.00 15.07 7 LEU B O 1
ATOM 1567 N N . LYS B 1 16 ? 19.793 29.642 44.957 1.00 12.78 8 LYS B N 1
ATOM 1568 C CA . LYS B 1 16 ? 20.737 29.427 43.870 1.00 16.22 8 LYS B CA 1
ATOM 1569 C C . LYS B 1 16 ? 22.176 29.117 44.240 1.00 12.17 8 LYS B C 1
ATOM 1570 O O . LYS B 1 16 ? 22.812 28.217 43.658 1.00 13.25 8 LYS B O 1
ATOM 1576 N N . LEU B 1 17 ? 22.732 29.889 45.164 1.00 14.23 9 LEU B N 1
ATOM 1577 C CA . LEU B 1 17 ? 24.067 29.634 45.657 1.00 12.77 9 LEU B CA 1
ATOM 1578 C C . LEU B 1 17 ? 24.009 29.521 47.172 1.00 11.26 9 LEU B C 1
ATOM 1579 O O . LEU B 1 17 ? 23.917 30.503 47.905 1.00 12.07 9 LEU B O 1
ATOM 1584 N N . TYR B 1 18 ? 24.136 28.271 47.611 1.00 11.05 10 TYR B N 1
ATOM 1585 C CA . TYR B 1 18 ? 23.829 27.860 48.951 1.00 9.83 10 TYR B CA 1
ATOM 1586 C C . TYR B 1 18 ? 25.141 27.412 49.612 1.00 12.26 10 TYR B C 1
ATOM 1587 O O . TYR B 1 18 ? 25.731 26.403 49.219 1.00 11.13 10 TYR B O 1
ATOM 1596 N N . VAL B 1 19 ? 25.590 28.182 50.601 1.00 9.45 11 VAL B N 1
ATOM 1597 C CA . VAL B 1 19 ? 26.890 27.990 51.195 1.00 11.36 11 VAL B CA 1
ATOM 1598 C C . VAL B 1 19 ? 26.695 27.527 52.658 1.00 9.65 11 VAL B C 1
ATOM 1599 O O . VAL B 1 19 ? 25.968 28.140 53.447 1.00 10.15 11 VAL B O 1
ATOM 1603 N N . ILE B 1 20 ? 27.354 26.414 52.971 1.00 10.00 12 ILE B N 1
ATOM 1604 C CA . ILE B 1 20 ? 27.257 25.758 54.277 1.00 9.66 12 ILE B CA 1
ATOM 1605 C C . ILE B 1 20 ? 28.556 25.980 55.040 1.00 9.56 12 ILE B C 1
ATOM 1606 O O . ILE B 1 20 ? 29.639 25.824 54.463 1.00 10.12 12 ILE B O 1
ATOM 1611 N N . THR B 1 21 ? 28.464 26.291 56.330 1.00 9.66 13 THR B N 1
ATOM 1612 C CA . THR B 1 21 ? 29.673 26.534 57.158 1.00 10.48 13 THR B CA 1
ATOM 1613 C C . THR B 1 21 ? 30.435 25.243 57.443 1.00 10.59 13 THR B C 1
ATOM 1614 O O . THR B 1 21 ? 29.890 24.150 57.379 1.00 9.25 13 THR B O 1
ATOM 1618 N N . ASP B 1 22 ? 31.727 25.378 57.746 1.00 11.39 14 ASP B N 1
ATOM 1619 C CA . ASP B 1 22 ? 32.505 24.280 58.270 1.00 12.33 14 ASP B CA 1
ATOM 1620 C C . ASP B 1 22 ? 33.664 24.849 59.067 1.00 13.20 14 ASP B C 1
ATOM 1621 O O . ASP B 1 22 ? 34.660 25.293 58.521 1.00 12.29 14 ASP B O 1
ATOM 1626 N N . ARG B 1 23 ? 33.482 24.859 60.374 1.00 11.81 15 ARG B N 1
ATOM 1627 C CA . ARG B 1 23 ? 34.483 25.404 61.281 1.00 13.96 15 ARG B CA 1
ATOM 1628 C C . ARG B 1 23 ? 35.786 24.580 61.252 1.00 17.31 15 ARG B C 1
ATOM 1629 O O . ARG B 1 23 ? 36.780 25.056 61.778 1.00 20.21 15 ARG B O 1
ATOM 1637 N N . ARG B 1 24 ? 35.770 23.377 60.690 1.00 18.87 16 ARG B N 1
ATOM 1638 C CA . ARG B 1 24 ? 37.045 22.635 60.477 1.00 19.25 16 ARG B CA 1
ATOM 1639 C C . ARG B 1 24 ? 37.901 23.410 59.486 1.00 22.74 16 ARG B C 1
ATOM 1640 O O . ARG B 1 24 ? 39.136 23.289 59.470 1.00 23.55 16 ARG B O 1
ATOM 1648 N N . LEU B 1 25 ? 37.253 24.213 58.651 1.00 15.42 17 LEU B N 1
ATOM 1649 C CA . LEU B 1 25 ? 37.954 24.915 57.598 1.00 13.96 17 LEU B CA 1
ATOM 1650 C C . LEU B 1 25 ? 38.150 26.406 57.841 1.00 18.02 17 LEU B C 1
ATOM 1651 O O . LEU B 1 25 ? 39.190 26.960 57.502 1.00 18.37 17 LEU B O 1
ATOM 1656 N N . LYS B 1 26 ? 37.121 27.092 58.360 1.00 14.86 18 LYS B N 1
ATOM 1657 C CA . LYS B 1 26 ? 37.184 28.511 58.626 1.00 17.56 18 LYS B CA 1
ATOM 1658 C C . LYS B 1 26 ? 36.140 28.853 59.683 1.00 15.65 18 LYS B C 1
ATOM 1659 O O . LYS B 1 26 ? 35.082 28.205 59.754 1.00 14.14 18 LYS B O 1
ATOM 1665 N N . PRO B 1 27 ? 36.447 29.819 60.562 1.00 16.51 19 PRO B N 1
ATOM 1666 C CA . PRO B 1 27 ? 35.440 30.225 61.527 1.00 14.57 19 PRO B CA 1
ATOM 1667 C C . PRO B 1 27 ? 34.167 30.709 60.866 1.00 12.08 19 PRO B C 1
ATOM 1668 O O . PRO B 1 27 ? 34.226 31.303 59.803 1.00 12.39 19 PRO B O 1
ATOM 1672 N N . GLU B 1 28 ? 33.020 30.443 61.482 1.00 12.40 20 GLU B N 1
ATOM 1673 C CA . GLU B 1 28 ? 31.731 30.715 60.805 1.00 10.15 20 GLU B CA 1
ATOM 1674 C C . GLU B 1 28 ? 31.465 32.148 60.460 1.00 11.21 20 GLU B C 1
ATOM 1675 O O . GLU B 1 28 ? 31.065 32.442 59.350 1.00 11.24 20 GLU B O 1
ATOM 1681 N N . VAL B 1 29 ? 31.639 33.063 61.416 1.00 11.29 21 VAL B N 1
ATOM 1682 C CA . VAL B 1 29 ? 31.265 34.451 61.174 1.00 11.02 21 VAL B CA 1
ATOM 1683 C C . VAL B 1 29 ? 32.099 35.068 60.049 1.00 9.45 21 VAL B C 1
ATOM 1684 O O . VAL B 1 29 ? 31.548 35.607 59.102 1.00 12.22 21 VAL B O 1
ATOM 1688 N N . GLU B 1 30 ? 33.419 34.958 60.137 1.00 12.97 22 GLU B N 1
ATOM 1689 C CA . GLU B 1 30 ? 34.262 35.529 59.062 1.00 15.58 22 GLU B CA 1
ATOM 1690 C C . GLU B 1 30 ? 33.982 34.912 57.689 1.00 13.27 22 GLU B C 1
ATOM 1691 O O . GLU B 1 30 ? 33.879 35.629 56.696 1.00 14.97 22 GLU B O 1
ATOM 1694 N N . SER B 1 31 ? 33.865 33.586 57.643 1.00 12.93 23 SER B N 1
ATOM 1695 C CA . SER B 1 31 ? 33.656 32.903 56.378 1.00 11.66 23 SER B CA 1
ATOM 1696 C C . SER B 1 31 ? 32.298 33.220 55.762 1.00 12.19 23 SER B C 1
ATOM 1697 O O . SER B 1 31 ? 32.201 33.396 54.535 1.00 11.67 23 SER B O 1
ATOM 1700 N N . VAL B 1 32 ? 31.264 33.336 56.606 1.00 10.41 24 VAL B N 1
ATOM 1701 C CA . VAL B 1 32 ? 29.936 33.716 56.110 1.00 8.94 24 VAL B CA 1
ATOM 1702 C C . VAL B 1 32 ? 29.946 35.163 55.585 1.00 12.11 24 VAL B C 1
ATOM 1703 O O . VAL B 1 32 ? 29.374 35.463 54.529 1.00 12.09 24 VAL B O 1
ATOM 1707 N N . ARG B 1 33 ? 30.661 36.053 56.278 1.00 12.98 25 ARG B N 1
ATOM 1708 C CA . ARG B 1 33 ? 30.741 37.423 55.806 1.00 12.34 25 ARG B CA 1
ATOM 1709 C C . ARG B 1 33 ? 31.349 37.425 54.395 1.00 10.91 25 ARG B C 1
ATOM 1710 O O . ARG B 1 33 ? 30.834 38.066 53.499 1.00 13.62 25 ARG B O 1
ATOM 1718 N N . GLU B 1 34 ? 32.442 36.696 54.211 1.00 12.16 26 GLU B N 1
ATOM 1719 C CA . GLU B 1 34 ? 33.123 36.661 52.919 1.00 10.74 26 GLU B CA 1
ATOM 1720 C C . GLU B 1 34 ? 32.236 36.033 51.837 1.00 12.05 26 GLU B C 1
ATOM 1721 O O . GLU B 1 34 ? 32.171 36.530 50.722 1.00 11.48 26 GLU B O 1
ATOM 1727 N N . ALA B 1 35 ? 31.563 34.933 52.174 1.00 10.24 27 ALA B N 1
ATOM 1728 C CA . ALA B 1 35 ? 30.653 34.276 51.221 1.00 11.56 27 ALA B CA 1
ATOM 1729 C C . ALA B 1 35 ? 29.517 35.212 50.790 1.00 10.79 27 ALA B C 1
ATOM 1730 O O . ALA B 1 35 ? 29.176 35.282 49.620 1.00 10.88 27 ALA B O 1
ATOM 1732 N N . LEU B 1 36 ? 28.963 35.935 51.735 1.00 10.97 28 LEU B N 1
ATOM 1733 C CA . LEU B 1 36 ? 27.900 36.912 51.447 1.00 11.18 28 LEU B CA 1
ATOM 1734 C C . LEU B 1 36 ? 28.427 38.067 50.586 1.00 11.34 28 LEU B C 1
ATOM 1735 O O . LEU B 1 36 ? 27.782 38.429 49.574 1.00 12.18 28 LEU B O 1
ATOM 1740 N N . GLU B 1 37 ? 29.636 38.557 50.932 1.00 12.30 29 GLU B N 1
ATOM 1741 C CA . GLU B 1 37 ? 30.337 39.583 50.089 1.00 13.35 29 GLU B CA 1
ATOM 1742 C C . GLU B 1 37 ? 30.434 39.096 48.640 1.00 12.42 29 GLU B C 1
ATOM 1743 O O . GLU B 1 37 ? 30.305 39.864 47.695 1.00 14.65 29 GLU B O 1
ATOM 1749 N N . GLY B 1 38 ? 30.668 37.816 48.486 1.00 11.11 30 GLY B N 1
ATOM 1750 C CA . GLY B 1 38 ? 30.861 37.189 47.213 1.00 10.91 30 GLY B CA 1
ATOM 1751 C C . GLY B 1 38 ? 29.642 36.758 46.443 1.00 11.89 30 GLY B C 1
ATOM 1752 O O . GLY B 1 38 ? 29.774 36.290 45.308 1.00 14.39 30 GLY B O 1
ATOM 1753 N N . GLY B 1 39 ? 28.455 36.891 47.032 1.00 12.16 31 GLY B N 1
ATOM 1754 C CA . GLY B 1 39 ? 27.224 36.568 46.338 1.00 12.76 31 GLY B CA 1
ATOM 1755 C C . GLY B 1 39 ? 26.466 35.326 46.749 1.00 15.55 31 GLY B C 1
ATOM 1756 O O . GLY B 1 39 ? 25.517 34.929 46.053 1.00 15.12 31 GLY B O 1
ATOM 1757 N N . ALA B 1 40 ? 26.835 34.699 47.868 1.00 12.23 32 ALA B N 1
ATOM 1758 C CA . ALA B 1 40 ? 25.977 33.641 48.389 1.00 12.33 32 ALA B CA 1
ATOM 1759 C C . ALA B 1 40 ? 24.557 34.169 48.590 1.00 11.28 32 ALA B C 1
ATOM 1760 O O . ALA B 1 40 ? 24.349 35.293 49.102 1.00 12.39 32 ALA B O 1
ATOM 1762 N N . THR B 1 41 ? 23.568 33.363 48.213 1.00 11.97 33 THR B N 1
ATOM 1763 C CA . THR B 1 41 ? 22.182 33.772 48.353 1.00 12.54 33 THR B CA 1
ATOM 1764 C C . THR B 1 41 ? 21.491 33.073 49.562 1.00 12.64 33 THR B C 1
ATOM 1765 O O . THR B 1 41 ? 20.464 33.549 50.042 1.00 10.64 33 THR B O 1
ATOM 1769 N N . ALA B 1 42 ? 22.107 31.992 50.062 1.00 10.52 34 ALA B N 1
ATOM 1770 C CA . ALA B 1 42 ? 21.590 31.240 51.212 1.00 9.59 34 ALA B CA 1
ATOM 1771 C C . ALA B 1 42 ? 22.809 30.735 51.989 1.00 10.14 34 ALA B C 1
ATOM 1772 O O . ALA B 1 42 ? 23.818 30.352 51.395 1.00 10.84 34 ALA B O 1
ATOM 1774 N N . ILE B 1 43 ? 22.717 30.803 53.312 1.00 11.17 35 ILE B N 1
ATOM 1775 C CA . ILE B 1 43 ? 23.740 30.312 54.208 1.00 8.71 35 ILE B CA 1
ATOM 1776 C C . ILE B 1 43 ? 23.115 29.268 55.125 1.00 9.85 35 ILE B C 1
ATOM 1777 O O . ILE B 1 43 ? 22.033 29.502 55.686 1.00 9.75 35 ILE B O 1
ATOM 1782 N N . GLN B 1 44 ? 23.799 28.146 55.302 1.00 9.09 36 GLN B N 1
ATOM 1783 C CA . GLN B 1 44 ? 23.428 27.175 56.343 1.00 10.16 36 GLN B CA 1
ATOM 1784 C C . GLN B 1 44 ? 24.517 27.048 57.419 1.00 9.71 36 GLN B C 1
ATOM 1785 O O . GLN B 1 44 ? 25.661 26.749 57.119 1.00 10.24 36 GLN B O 1
ATOM 1791 N N . MET B 1 45 ? 24.112 27.275 58.656 1.00 9.33 37 MET B N 1
ATOM 1792 C CA . MET B 1 45 ? 24.987 27.063 59.816 1.00 10.55 37 MET B CA 1
ATOM 1793 C C . MET B 1 45 ? 24.968 25.582 60.170 1.00 9.69 37 MET B C 1
ATOM 1794 O O . MET B 1 45 ? 23.909 25.030 60.476 1.00 10.16 37 MET B O 1
ATOM 1799 N N . ARG B 1 46 ? 26.129 24.951 60.115 1.00 10.54 38 ARG B N 1
ATOM 1800 C CA . ARG B 1 46 ? 26.229 23.527 60.364 1.00 10.87 38 ARG B CA 1
ATOM 1801 C C . ARG B 1 46 ? 27.341 23.309 61.377 1.00 13.72 38 ARG B C 1
ATOM 1802 O O . ARG B 1 46 ? 28.511 23.368 61.029 1.00 13.67 38 ARG B O 1
ATOM 1815 N N . ILE B 1 47 ? 26.959 23.079 62.639 1.00 10.74 39 ILE B N 1
ATOM 1816 C CA . ILE B 1 47 ? 27.953 22.961 63.717 1.00 12.11 39 ILE B CA 1
ATOM 1817 C C . ILE B 1 47 ? 27.721 21.573 64.329 1.00 17.77 39 ILE B C 1
ATOM 1818 O O . ILE B 1 47 ? 26.619 21.285 64.811 1.00 15.66 39 ILE B O 1
ATOM 1823 N N . LYS B 1 48 ? 28.755 20.737 64.259 1.00 19.12 40 LYS B N 1
ATOM 1824 C CA . LYS B 1 48 ? 28.641 19.303 64.597 1.00 25.30 40 LYS B CA 1
ATOM 1825 C C . LYS B 1 48 ? 28.475 19.065 66.090 1.00 26.19 40 LYS B C 1
ATOM 1826 O O . LYS B 1 48 ? 27.590 18.288 66.498 1.00 29.85 40 LYS B O 1
ATOM 1828 N N . ASN B 1 49 ? 29.334 19.699 66.893 1.00 23.74 41 ASN B N 1
ATOM 1829 C CA . ASN B 1 49 ? 29.447 19.390 68.324 1.00 27.80 41 ASN B CA 1
ATOM 1830 C C . ASN B 1 49 ? 29.860 20.621 69.102 1.00 29.09 41 ASN B C 1
ATOM 1831 O O . ASN B 1 49 ? 31.046 20.843 69.346 1.00 35.32 41 ASN B O 1
ATOM 1836 N N . ALA B 1 50 ? 28.895 21.400 69.540 1.00 21.10 42 ALA B N 1
ATOM 1837 C CA . ALA B 1 50 ? 29.173 22.596 70.317 1.00 16.07 42 ALA B CA 1
ATOM 1838 C C . ALA B 1 50 ? 27.984 22.757 71.262 1.00 15.26 42 ALA B C 1
ATOM 1839 O O . ALA B 1 50 ? 26.882 22.308 70.932 1.00 16.48 42 ALA B O 1
ATOM 1841 N N . PRO B 1 51 ? 28.190 23.432 72.385 1.00 13.77 43 PRO B N 1
ATOM 1842 C CA . PRO B 1 51 ? 27.062 23.650 73.295 1.00 13.23 43 PRO B CA 1
ATOM 1843 C C . PRO B 1 51 ? 25.948 24.442 72.641 1.00 13.39 43 PRO B C 1
ATOM 1844 O O . PRO B 1 51 ? 26.182 25.288 71.773 1.00 11.96 43 PRO B O 1
ATOM 1848 N N . THR B 1 52 ? 24.726 24.180 73.060 1.00 11.28 44 THR B N 1
ATOM 1849 C CA . THR B 1 52 ? 23.599 24.944 72.534 1.00 9.70 44 THR B CA 1
ATOM 1850 C C . THR B 1 52 ? 23.782 26.473 72.651 1.00 10.48 44 THR B C 1
ATOM 1851 O O . THR B 1 52 ? 23.421 27.217 71.733 1.00 9.79 44 THR B O 1
ATOM 1855 N N . ARG B 1 53 ? 24.343 26.964 73.772 1.00 12.33 45 ARG B N 1
ATOM 1856 C CA . ARG B 1 53 ? 24.498 28.401 73.958 1.00 11.96 45 ARG B CA 1
ATOM 1857 C C . ARG B 1 53 ? 25.368 28.9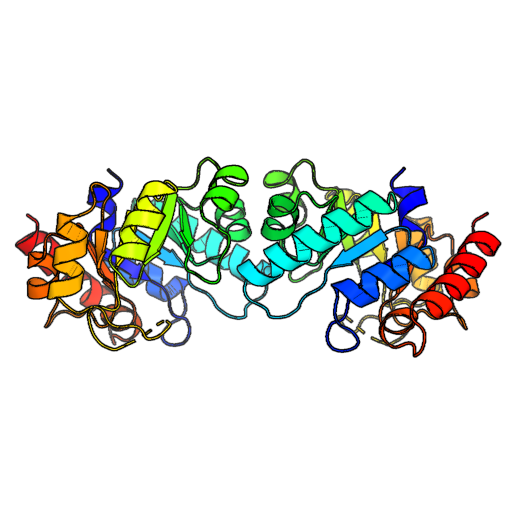79 72.830 1.00 11.52 45 ARG B C 1
ATOM 1858 O O . ARG B 1 53 ? 25.100 30.074 72.294 1.00 11.99 45 ARG B O 1
ATOM 1866 N N . GLU B 1 54 ? 26.403 28.242 72.492 1.00 12.38 46 GLU B N 1
ATOM 1867 C CA . GLU B 1 54 ? 27.339 28.690 71.455 1.00 11.92 46 GLU B CA 1
ATOM 1868 C C . GLU B 1 54 ? 26.673 28.711 70.084 1.00 12.81 46 GLU B C 1
ATOM 1869 O O . GLU B 1 54 ? 26.849 29.635 69.297 1.00 10.92 46 GLU B O 1
ATOM 1875 N N . MET B 1 55 ? 25.904 27.663 69.782 1.00 10.06 47 MET B N 1
ATOM 1876 C CA . MET B 1 55 ? 25.166 27.622 68.520 1.00 11.55 47 MET B CA 1
ATOM 1877 C C . MET B 1 55 ? 24.215 28.808 68.421 1.00 11.79 47 MET B C 1
ATOM 1878 O O . MET B 1 55 ? 24.029 29.424 67.339 1.00 11.39 47 MET B O 1
ATOM 1883 N N . TYR B 1 56 ? 23.566 29.118 69.538 1.00 10.69 48 TYR B N 1
ATOM 1884 C CA . TYR B 1 56 ? 22.638 30.256 69.609 1.00 11.05 48 TYR B CA 1
ATOM 1885 C C . TYR B 1 56 ? 23.357 31.586 69.329 1.00 11.21 48 TYR B C 1
ATOM 1886 O O . TYR B 1 56 ? 22.906 32.385 68.506 1.00 12.36 48 TYR B O 1
ATOM 1895 N N . GLU B 1 57 ? 24.485 31.803 69.996 1.00 12.57 49 GLU B N 1
ATOM 1896 C CA . GLU B 1 57 ? 25.236 33.069 69.835 1.00 12.54 49 GLU B CA 1
ATOM 1897 C C . GLU B 1 57 ? 25.773 33.253 68.418 1.00 11.34 49 GLU B C 1
ATOM 1898 O O . GLU B 1 57 ? 25.603 34.339 67.826 1.00 12.48 49 GLU B O 1
ATOM 1904 N N . ILE B 1 58 ? 26.374 32.205 67.857 1.00 11.60 50 ILE B N 1
ATOM 1905 C CA . ILE B 1 58 ? 26.845 32.281 66.467 1.00 10.88 50 ILE B CA 1
ATOM 1906 C C . ILE B 1 58 ? 25.652 32.476 65.544 1.00 10.03 50 ILE B C 1
ATOM 1907 O O . ILE B 1 58 ? 25.676 33.309 64.598 1.00 11.15 50 ILE B O 1
ATOM 1912 N N . GLY B 1 59 ? 24.570 31.696 65.785 1.00 9.98 51 GLY B N 1
ATOM 1913 C CA . GLY B 1 59 ? 23.341 31.812 64.964 1.00 11.63 51 GLY B CA 1
ATOM 1914 C C . GLY B 1 59 ? 22.771 33.229 64.938 1.00 11.00 51 GLY B C 1
ATOM 1915 O O . GLY B 1 59 ? 22.307 33.676 63.908 1.00 12.09 51 GLY B O 1
ATOM 1916 N N . LYS B 1 60 ? 22.795 33.921 66.066 1.00 11.90 52 LYS B N 1
ATOM 1917 C CA . LYS B 1 60 ? 22.307 35.295 66.123 1.00 14.71 52 LYS B CA 1
ATOM 1918 C C . LYS B 1 60 ? 23.128 36.175 65.222 1.00 12.11 52 LYS B C 1
ATOM 1919 O O . LYS B 1 60 ? 22.568 36.988 64.528 1.00 15.11 52 LYS B O 1
ATOM 1925 N N . THR B 1 61 ? 24.441 35.968 65.236 1.00 11.35 53 THR B N 1
ATOM 1926 C CA . THR B 1 61 ? 25.330 36.772 64.406 1.00 11.64 53 THR B CA 1
ATOM 1927 C C . THR B 1 61 ? 25.131 36.501 62.931 1.00 13.29 53 THR B C 1
ATOM 1928 O O . THR B 1 61 ? 25.088 37.431 62.102 1.00 14.68 53 THR B O 1
ATOM 1932 N N . LEU B 1 62 ? 24.983 35.218 62.572 1.00 10.23 54 LEU B N 1
ATOM 1933 C CA . LEU B 1 62 ? 24.740 34.853 61.202 1.00 9.09 54 LEU B CA 1
ATOM 1934 C C . LEU B 1 62 ? 23.391 35.334 60.719 1.00 11.00 54 LEU B C 1
ATOM 1935 O O . LEU B 1 62 ? 23.221 35.667 59.564 1.00 12.56 54 LEU B O 1
ATOM 1940 N N . ARG B 1 63 ? 22.419 35.377 61.620 1.00 12.42 55 ARG B N 1
ATOM 1941 C CA . ARG B 1 63 ? 21.093 35.846 61.253 1.00 13.25 55 ARG B CA 1
ATOM 1942 C C . ARG B 1 63 ? 21.192 37.324 60.883 1.00 13.34 55 ARG B C 1
ATOM 1943 O O . ARG B 1 63 ? 20.553 37.759 59.901 1.00 15.19 55 ARG B O 1
ATOM 1951 N N . GLN B 1 64 ? 21.977 38.075 61.644 1.00 14.09 56 GLN B N 1
ATOM 1952 C CA . GLN B 1 64 ? 22.200 39.505 61.333 1.00 17.99 56 GLN B CA 1
ATOM 1953 C C . GLN B 1 64 ? 22.906 39.709 59.997 1.00 16.10 56 GLN B C 1
ATOM 1954 O O . GLN B 1 64 ? 22.484 40.531 59.179 1.00 19.71 56 GLN B O 1
ATOM 1960 N N . LEU B 1 65 ? 23.966 38.945 59.766 1.00 11.62 57 LEU B N 1
ATOM 1961 C CA . LEU B 1 65 ? 24.747 39.097 58.528 1.00 13.28 57 LEU B CA 1
ATOM 1962 C C . LEU B 1 65 ? 23.887 38.744 57.341 1.00 14.48 57 LEU B C 1
ATOM 1963 O O . LEU B 1 65 ? 23.852 39.473 56.351 1.00 14.42 57 LEU B O 1
ATOM 1968 N N . THR B 1 66 ? 23.182 37.599 57.389 1.00 14.36 58 THR B N 1
ATOM 1969 C CA . THR B 1 66 ? 22.344 37.239 56.284 1.00 11.99 58 THR B CA 1
ATOM 1970 C C . THR B 1 66 ? 21.304 38.327 56.006 1.00 15.90 58 THR B C 1
ATOM 1971 O O . THR B 1 66 ? 21.099 38.649 54.854 1.00 14.94 58 THR B O 1
ATOM 1975 N N . ARG B 1 67 ? 20.693 38.877 57.049 1.00 17.16 59 ARG B N 1
ATOM 1976 C CA . ARG B 1 67 ? 19.726 39.982 56.867 1.00 17.25 59 ARG B CA 1
ATOM 1977 C C . ARG B 1 67 ? 20.342 41.189 56.176 1.00 17.08 59 ARG B C 1
ATOM 1978 O O . ARG B 1 67 ? 19.700 41.790 55.274 1.00 18.87 59 ARG B O 1
ATOM 1986 N N . GLU B 1 68 ? 21.573 41.505 56.545 1.00 17.82 60 GLU B N 1
ATOM 1987 C CA . GLU B 1 68 ? 22.313 42.640 55.961 1.00 18.72 60 GLU B CA 1
ATOM 1988 C C . GLU B 1 68 ? 22.489 42.463 54.441 1.00 19.60 60 GLU B C 1
ATOM 1989 O O . GLU B 1 68 ? 22.503 43.447 53.680 1.00 21.12 60 GLU B O 1
ATOM 1995 N N . TYR B 1 69 ? 22.590 41.212 53.990 1.00 15.65 61 TYR B N 1
ATOM 1996 C CA . TYR B 1 69 ? 22.744 40.878 52.578 1.00 16.74 61 TYR B CA 1
ATOM 1997 C C . TYR B 1 69 ? 21.491 40.300 51.911 1.00 16.19 61 TYR B C 1
ATOM 1998 O O . TYR B 1 69 ? 21.545 39.801 50.784 1.00 18.92 61 TYR B O 1
ATOM 2007 N N . ASP B 1 70 ? 20.366 40.369 52.596 1.00 15.32 62 ASP B N 1
ATOM 2008 C CA . ASP B 1 70 ? 19.088 39.874 52.074 1.00 19.53 62 ASP B CA 1
ATOM 2009 C C . ASP B 1 70 ? 19.173 38.408 51.652 1.00 18.99 62 ASP B C 1
ATOM 2010 O O . ASP B 1 70 ? 18.648 38.013 50.614 1.00 22.46 62 ASP B O 1
ATOM 2015 N N . ALA B 1 71 ? 19.918 37.619 52.439 1.00 14.65 63 ALA B N 1
ATOM 2016 C CA . ALA B 1 71 ? 20.128 36.189 52.181 1.00 14.56 63 ALA B CA 1
ATOM 2017 C C . ALA B 1 71 ? 19.296 35.342 53.130 1.00 11.11 63 ALA B C 1
ATOM 2018 O O . ALA B 1 71 ? 19.000 35.766 54.268 1.00 14.32 63 ALA B O 1
ATOM 2020 N N . LEU B 1 72 ? 18.923 34.148 52.679 1.00 11.47 64 LEU B N 1
ATOM 2021 C CA . LEU B 1 72 ? 18.220 33.202 53.525 1.00 12.07 64 LEU B CA 1
ATOM 2022 C C . LEU B 1 72 ? 19.226 32.558 54.487 1.00 12.57 64 LEU B C 1
ATOM 2023 O O . LEU B 1 72 ? 20.425 32.407 54.157 1.00 11.59 64 LEU B O 1
ATOM 2028 N N . PHE B 1 73 ? 18.718 32.162 55.644 1.00 11.92 65 PHE B N 1
ATOM 2029 C CA . PHE B 1 73 ? 19.546 31.555 56.692 1.00 9.65 65 PHE B CA 1
ATOM 2030 C C . PHE B 1 73 ? 18.868 30.282 57.180 1.00 9.21 65 PHE B C 1
ATOM 2031 O O . PHE B 1 73 ? 17.716 30.290 57.627 1.00 12.66 65 PHE B O 1
ATOM 2039 N N . PHE B 1 74 ? 19.622 29.180 57.086 1.00 10.85 66 PHE B N 1
ATOM 2040 C CA . PHE B 1 74 ? 19.167 27.856 57.520 1.00 9.99 66 PHE B CA 1
ATOM 2041 C C . PHE B 1 74 ? 20.098 27.322 58.572 1.00 10.13 66 PHE B C 1
ATOM 2042 O O . PHE B 1 74 ? 21.282 27.648 58.603 1.00 10.29 66 PHE B O 1
ATOM 2050 N N . VAL B 1 75 ? 19.544 26.506 59.449 1.00 9.63 67 VAL B N 1
ATOM 2051 C CA . VAL B 1 75 ? 20.363 25.767 60.444 1.00 9.36 67 VAL B CA 1
ATOM 2052 C C . VAL B 1 75 ? 20.267 24.266 60.113 1.00 10.86 67 VAL B C 1
ATOM 2053 O O . VAL B 1 75 ? 19.183 23.751 59.851 1.00 11.04 67 VAL B O 1
ATOM 2057 N N . ASP B 1 76 ? 21.407 23.578 60.062 1.00 10.92 68 ASP B N 1
ATOM 2058 C CA . ASP B 1 76 ? 21.382 22.122 59.919 1.00 10.72 68 ASP B CA 1
ATOM 2059 C C . ASP B 1 76 ? 20.874 21.483 61.202 1.00 11.72 68 ASP B C 1
ATOM 2060 O O . ASP B 1 76 ? 21.372 21.810 62.298 1.00 11.82 68 ASP B O 1
ATOM 2065 N N . ASP B 1 77 ? 19.902 20.563 61.050 1.00 11.08 69 ASP B N 1
ATOM 2066 C CA . ASP B 1 77 ? 19.427 19.670 62.122 1.00 9.91 69 ASP B CA 1
ATOM 2067 C C . ASP B 1 77 ? 18.578 20.424 63.149 1.00 13.68 69 ASP B C 1
ATOM 2068 O O . ASP B 1 77 ? 17.373 20.173 63.272 1.00 12.58 69 ASP B O 1
ATOM 2073 N N . ARG B 1 78 ? 19.170 21.413 63.819 1.00 9.69 70 ARG B N 1
ATOM 2074 C CA . ARG B 1 78 ? 18.683 21.882 65.109 1.00 12.05 70 ARG B CA 1
ATOM 2075 C C . ARG B 1 78 ? 17.517 22.881 65.012 1.00 10.65 70 ARG B C 1
ATOM 2076 O O . ARG B 1 78 ? 17.679 24.102 64.821 1.00 10.13 70 ARG B O 1
ATOM 2084 N N . VAL B 1 79 ? 16.316 22.364 65.175 1.00 10.16 71 VAL B N 1
ATOM 2085 C CA . VAL B 1 79 ? 15.111 23.196 65.113 1.00 8.14 71 VAL B CA 1
ATOM 2086 C C . VAL B 1 79 ? 15.017 24.227 66.242 1.00 10.78 71 VAL B C 1
ATOM 2087 O O . VAL B 1 79 ? 14.521 25.351 66.049 1.00 12.30 71 VAL B O 1
ATOM 2091 N N . ASP B 1 80 ? 15.479 23.847 67.432 1.00 12.24 72 ASP B N 1
ATOM 2092 C CA . ASP B 1 80 ? 15.552 24.767 68.572 1.00 11.98 72 ASP B CA 1
ATOM 2093 C C . ASP B 1 80 ? 16.382 25.985 68.211 1.00 10.34 72 ASP B C 1
ATOM 2094 O O . ASP B 1 80 ? 16.001 27.133 68.462 1.00 13.21 72 ASP B O 1
ATOM 2099 N N . VAL B 1 81 ? 17.523 25.717 67.621 1.00 10.25 73 VAL B N 1
ATOM 2100 C CA . VAL B 1 81 ? 18.453 26.802 67.301 1.00 10.05 73 VAL B CA 1
ATOM 2101 C C . VAL B 1 81 ? 17.845 27.684 66.215 1.00 12.11 73 VAL B C 1
ATOM 2102 O O . VAL B 1 81 ? 17.828 28.894 66.344 1.00 11.83 73 VAL B O 1
ATOM 2106 N N . ALA B 1 82 ? 17.290 27.066 65.187 1.00 11.35 74 ALA B N 1
ATOM 2107 C CA . ALA B 1 82 ? 16.612 27.814 64.129 1.00 12.44 74 ALA B CA 1
ATOM 2108 C C . ALA B 1 82 ? 15.520 28.695 64.696 1.00 12.11 74 ALA B C 1
ATOM 2109 O O . ALA B 1 82 ? 15.425 29.903 64.357 1.00 12.04 74 ALA B O 1
ATOM 2111 N N . LEU B 1 83 ? 14.683 28.137 65.571 1.00 11.77 75 LEU B N 1
ATOM 2112 C CA . LEU B 1 83 ? 13.640 28.947 66.182 1.00 11.35 75 LEU B CA 1
ATOM 2113 C C . LEU B 1 83 ? 14.205 30.115 67.006 1.00 13.15 75 LEU B C 1
ATOM 2114 O O . LEU B 1 83 ? 13.728 31.269 66.872 1.00 14.08 75 LEU B O 1
ATOM 2119 N N . ALA B 1 84 ? 15.201 29.814 67.835 1.00 11.68 76 ALA B N 1
ATOM 2120 C CA . ALA B 1 84 ? 15.768 30.775 68.786 1.00 13.35 76 ALA B CA 1
ATOM 2121 C C . ALA B 1 84 ? 16.389 31.974 68.052 1.00 14.22 76 ALA B C 1
ATOM 2122 O O . ALA B 1 84 ? 16.349 33.118 68.549 1.00 12.48 76 ALA B O 1
ATOM 2124 N N . VAL B 1 85 ? 16.966 31.718 66.885 1.00 12.13 77 VAL B N 1
ATOM 2125 C CA . VAL B 1 85 ? 17.692 32.785 66.129 1.00 12.56 77 VAL B CA 1
ATOM 2126 C C . VAL B 1 85 ? 16.896 33.389 65.001 1.00 15.48 77 VAL B C 1
ATOM 2127 O O . VAL B 1 85 ? 17.413 34.201 64.247 1.00 15.52 77 VAL B O 1
ATOM 2131 N N . ASP B 1 86 ? 15.617 33.019 64.893 1.00 12.62 78 ASP B N 1
ATOM 2132 C CA . ASP B 1 86 ? 14.747 33.445 63.811 1.00 18.46 78 ASP B CA 1
ATOM 2133 C C . ASP B 1 86 ? 15.283 33.136 62.427 1.00 16.81 78 ASP B C 1
ATOM 2134 O O . ASP B 1 86 ? 15.180 33.950 61.503 1.00 14.29 78 ASP B O 1
ATOM 2139 N N . ALA B 1 87 ? 15.864 31.960 62.271 1.00 14.96 79 ALA B N 1
ATOM 2140 C CA . ALA B 1 87 ? 16.323 31.532 60.980 1.00 13.51 79 ALA B CA 1
ATOM 2141 C C . ALA B 1 87 ? 15.157 31.333 60.054 1.00 11.57 79 ALA B C 1
ATOM 2142 O O . ALA B 1 87 ? 14.010 31.160 60.502 1.00 13.14 79 ALA B O 1
ATOM 2144 N N . ASP B 1 88 ? 15.420 31.405 58.758 1.00 12.48 80 ASP B N 1
ATOM 2145 C CA . ASP B 1 88 ? 14.392 31.152 57.763 1.00 14.37 80 ASP B CA 1
ATOM 2146 C C . ASP B 1 88 ? 13.934 29.686 57.754 1.00 15.86 80 ASP B C 1
ATOM 2147 O O . ASP B 1 88 ? 12.787 29.384 57.425 1.00 14.93 80 ASP B O 1
ATOM 2152 N N . GLY B 1 89 ? 14.832 28.773 58.111 1.00 12.32 81 GLY B N 1
ATOM 2153 C CA . GLY B 1 89 ? 14.534 27.368 57.979 1.00 11.78 81 GLY B CA 1
ATOM 2154 C C . GLY B 1 89 ? 15.541 26.446 58.609 1.00 13.82 81 GLY B C 1
ATOM 2155 O O . GLY B 1 89 ? 16.507 26.884 59.238 1.00 11.27 81 GLY B O 1
ATOM 2156 N N . VAL B 1 90 ? 15.288 25.160 58.411 1.00 12.00 82 VAL B N 1
ATOM 2157 C CA . VAL B 1 90 ? 16.102 24.090 58.954 1.00 10.15 82 VAL B CA 1
ATOM 2158 C C . VAL B 1 90 ? 16.256 23.043 57.871 1.00 13.54 82 VAL B C 1
ATOM 2159 O O . VAL B 1 90 ? 15.328 22.821 57.079 1.00 14.34 82 VAL B O 1
ATOM 2163 N N . GLN B 1 91 ? 17.432 22.423 57.829 1.00 12.94 83 GLN B N 1
ATOM 2164 C CA . GLN B 1 91 ? 17.728 21.323 56.960 1.00 10.84 83 GLN B CA 1
ATOM 2165 C C . GLN B 1 91 ? 17.686 20.022 57.776 1.00 12.31 83 GLN B C 1
ATOM 2166 O O . GLN B 1 91 ? 18.355 19.905 58.821 1.00 11.55 83 GLN B O 1
ATOM 2172 N N . LEU B 1 92 ? 16.943 19.033 57.281 1.00 11.81 84 LEU B N 1
ATOM 2173 C CA . LEU B 1 92 ? 16.766 17.808 57.995 1.00 12.37 84 LEU B CA 1
ATOM 2174 C C . LEU B 1 92 ? 17.122 16.596 57.143 1.00 14.67 84 LEU B C 1
ATOM 2175 O O . LEU B 1 92 ? 16.654 16.474 55.985 1.00 15.06 84 LEU B O 1
ATOM 2180 N N . GLY B 1 93 ? 17.924 15.713 57.718 1.00 15.85 85 GLY B N 1
ATOM 2181 C CA . GLY B 1 93 ? 18.341 14.464 57.110 1.00 15.30 85 GLY B CA 1
ATOM 2182 C C . GLY B 1 93 ? 17.836 13.241 57.870 1.00 14.17 85 GLY B C 1
ATOM 2183 O O . GLY B 1 93 ? 17.094 13.371 58.836 1.00 12.15 85 GLY B O 1
ATOM 2184 N N . PRO B 1 94 ? 18.241 12.045 57.427 1.00 18.96 86 PRO B N 1
ATOM 2185 C CA . PRO B 1 94 ? 17.767 10.776 58.011 1.00 20.23 86 PRO B CA 1
ATOM 2186 C C . PRO B 1 94 ? 18.021 10.627 59.531 1.00 20.61 86 PRO B C 1
ATOM 2187 O O . PRO B 1 94 ? 17.315 9.871 60.199 1.00 22.10 86 PRO B O 1
ATOM 2191 N N . GLU B 1 95 ? 19.010 11.327 60.064 1.00 16.46 87 GLU B N 1
ATOM 2192 C CA . GLU B 1 95 ? 19.331 11.208 61.496 1.00 19.93 87 GLU B CA 1
ATOM 2193 C C . GLU B 1 95 ? 18.742 12.324 62.338 1.00 12.86 87 GLU B C 1
ATOM 2194 O O . GLU B 1 95 ? 19.065 12.461 63.540 1.00 14.24 87 GLU B O 1
ATOM 2204 N N . ASP B 1 96 ? 17.894 13.128 61.717 1.00 11.26 88 ASP B N 1
ATOM 2205 C CA . ASP B 1 96 ? 17.322 14.313 62.353 1.00 10.80 88 ASP B CA 1
ATOM 2206 C C . ASP B 1 96 ? 15.868 14.121 62.717 1.00 13.06 88 ASP B C 1
ATOM 2207 O O . ASP B 1 96 ? 15.278 13.058 62.507 1.00 13.26 88 ASP B O 1
ATOM 2212 N N . MET B 1 97 ? 15.276 15.167 63.250 1.00 11.96 89 MET B N 1
ATOM 2213 C CA . MET B 1 97 ? 13.847 15.182 63.528 1.00 13.08 89 MET B CA 1
ATOM 2214 C C . MET B 1 97 ? 13.068 14.846 62.286 1.00 11.78 89 MET B C 1
ATOM 2215 O O . MET B 1 97 ? 13.359 15.369 61.241 1.00 14.03 89 MET B O 1
ATOM 2223 N N . PRO B 1 98 ? 12.076 13.947 62.402 1.00 14.21 90 PRO B N 1
ATOM 2224 C CA . PRO B 1 98 ? 11.246 13.700 61.217 1.00 16.51 90 PRO B CA 1
ATOM 2225 C C . PRO B 1 98 ? 10.590 14.982 60.682 1.00 14.88 90 PRO B C 1
ATOM 2226 O O . PRO B 1 98 ? 10.173 15.857 61.467 1.00 15.82 90 PRO B O 1
ATOM 2230 N N . ILE B 1 99 ? 10.427 15.056 59.360 1.00 15.73 91 ILE B N 1
ATOM 2231 C CA . ILE B 1 99 ? 9.855 16.229 58.738 1.00 16.08 91 ILE B CA 1
ATOM 2232 C C . ILE B 1 99 ? 8.515 16.617 59.350 1.00 14.18 91 ILE B C 1
ATOM 2233 O O . ILE B 1 99 ? 8.266 17.774 59.639 1.00 17.44 91 ILE B O 1
ATOM 2238 N N . GLU B 1 100 ? 7.609 15.644 59.481 1.00 17.38 92 GLU B N 1
ATOM 2239 C CA . GLU B 1 100 ? 6.272 15.932 59.945 1.00 19.77 92 GLU B CA 1
ATOM 2240 C C . GLU B 1 100 ? 6.274 16.501 61.359 1.00 17.87 92 GLU B C 1
ATOM 2241 O O . GLU B 1 100 ? 5.494 17.389 61.672 1.00 17.66 92 GLU B O 1
ATOM 2247 N N . VAL B 1 101 ? 7.214 16.039 62.184 1.00 17.84 93 VAL B N 1
ATOM 2248 C CA . VAL B 1 101 ? 7.335 16.513 63.573 1.00 18.80 93 VAL B CA 1
ATOM 2249 C C . VAL B 1 101 ? 7.929 17.943 63.612 1.00 14.79 93 VAL B C 1
ATOM 2250 O O . VAL B 1 101 ? 7.430 18.789 64.324 1.00 16.75 93 VAL B O 1
ATOM 2254 N N . ALA B 1 102 ? 8.956 18.203 62.815 1.00 14.40 94 ALA B N 1
ATOM 2255 C CA . ALA B 1 102 ? 9.531 19.577 62.759 1.00 15.21 94 ALA B CA 1
ATOM 2256 C C . ALA B 1 102 ? 8.461 20.585 62.330 1.00 13.89 94 ALA B C 1
ATOM 2257 O O . ALA B 1 102 ? 8.380 21.680 62.835 1.00 16.51 94 ALA B O 1
ATOM 2259 N N . LYS B 1 103 ? 7.652 20.189 61.348 1.00 18.57 95 LYS B N 1
ATOM 2260 C CA . LYS B 1 103 ? 6.569 21.016 60.854 1.00 19.61 95 LYS B CA 1
ATOM 2261 C C . LYS B 1 103 ? 5.550 21.336 61.944 1.00 18.24 95 LYS B C 1
ATOM 2262 O O . LYS B 1 103 ? 5.026 22.445 62.017 1.00 20.04 95 LYS B O 1
ATOM 2268 N N . GLU B 1 104 ? 5.265 20.358 62.780 1.00 20.38 96 GLU B N 1
ATOM 2269 C CA . GLU B 1 104 ? 4.338 20.561 63.885 1.00 20.96 96 GLU B CA 1
ATOM 2270 C C . GLU B 1 104 ? 4.890 21.545 64.900 1.00 18.61 96 GLU B C 1
ATOM 2271 O O . GLU B 1 104 ? 4.202 22.465 65.325 1.00 19.01 96 GLU B O 1
ATOM 2277 N N . ILE B 1 105 ? 6.150 21.374 65.306 1.00 16.62 97 ILE B N 1
ATOM 2278 C CA . ILE B 1 105 ? 6.675 22.231 66.353 1.00 14.86 97 ILE B CA 1
ATOM 2279 C C . ILE B 1 105 ? 7.198 23.575 65.841 1.00 13.07 97 ILE B C 1
ATOM 2280 O O . ILE B 1 105 ? 7.382 24.508 66.632 1.00 14.82 97 ILE B O 1
ATOM 2285 N N . ALA B 1 106 ? 7.415 23.685 64.532 1.00 14.74 98 ALA B N 1
ATOM 2286 C CA . ALA B 1 106 ? 7.984 24.896 63.940 1.00 13.95 98 ALA B CA 1
ATOM 2287 C C . ALA B 1 106 ? 7.306 25.220 62.614 1.00 15.88 98 ALA B C 1
ATOM 2288 O O . ALA B 1 106 ? 7.913 25.132 61.544 1.00 15.38 98 ALA B O 1
ATOM 2290 N N . PRO B 1 107 ? 6.021 25.583 62.684 1.00 15.97 99 PRO B N 1
ATOM 2291 C CA . PRO B 1 107 ? 5.192 25.692 61.482 1.00 20.01 99 PRO B CA 1
ATOM 2292 C C . PRO B 1 107 ? 5.562 26.794 60.520 1.00 19.82 99 PRO B C 1
ATOM 2293 O O . PRO B 1 107 ? 5.163 26.723 59.344 1.00 21.74 99 PRO B O 1
ATOM 2297 N N . ASN B 1 108 ? 6.330 27.770 60.979 1.00 19.65 100 ASN B N 1
ATOM 2298 C CA . ASN B 1 108 ? 6.783 28.862 60.093 1.00 21.45 100 ASN B CA 1
ATOM 2299 C C . ASN B 1 108 ? 8.200 28.695 59.505 1.00 20.81 100 ASN B C 1
ATOM 2300 O O . ASN B 1 108 ? 8.623 29.527 58.712 1.00 23.11 100 ASN B O 1
ATOM 2305 N N . LEU B 1 109 ? 8.936 27.646 59.890 1.00 17.52 101 LEU B N 1
ATOM 2306 C CA . LEU B 1 109 ? 10.238 27.391 59.292 1.00 15.20 101 LEU B CA 1
ATOM 2307 C C . LEU B 1 109 ? 10.108 26.779 57.921 1.00 16.58 101 LEU B C 1
ATOM 2308 O O . LEU B 1 109 ? 9.218 25.967 57.655 1.00 18.34 101 LEU B O 1
ATOM 2313 N N . ILE B 1 110 ? 11.002 27.183 57.025 1.00 14.50 102 ILE B N 1
ATOM 2314 C CA . ILE B 1 110 ? 11.155 26.517 55.754 1.00 14.49 102 ILE B CA 1
ATOM 2315 C C . ILE B 1 110 ? 11.910 25.224 56.015 1.00 17.33 102 ILE B C 1
ATOM 2316 O O . ILE B 1 110 ? 12.949 25.225 56.687 1.00 17.45 102 ILE B O 1
ATOM 2321 N N . ILE B 1 111 ? 11.395 24.119 55.503 1.00 14.20 103 ILE B N 1
ATOM 2322 C CA . ILE B 1 111 ? 12.006 22.821 55.732 1.00 16.26 103 ILE B CA 1
ATOM 2323 C C . ILE B 1 111 ? 12.728 22.360 54.492 1.00 16.98 103 ILE B C 1
ATOM 2324 O O . ILE B 1 111 ? 12.137 22.176 53.420 1.00 18.12 103 ILE B O 1
ATOM 2329 N N . GLY B 1 112 ? 14.044 22.207 54.622 1.00 15.03 104 GLY B N 1
ATOM 2330 C CA . GLY B 1 112 ? 14.847 21.550 53.594 1.00 13.32 104 GLY B CA 1
ATOM 2331 C C . GLY B 1 112 ? 15.081 20.109 53.977 1.00 17.41 104 GLY B C 1
ATOM 2332 O O . GLY B 1 112 ? 15.313 19.834 55.147 1.00 16.02 104 GLY B O 1
ATOM 2333 N N . ALA B 1 113 ? 15.010 19.184 53.008 1.00 15.00 105 ALA B N 1
ATOM 2334 C CA . ALA B 1 113 ? 15.218 17.757 53.283 1.00 16.38 105 ALA B CA 1
ATOM 2335 C C . ALA B 1 113 ? 16.411 17.234 52.515 1.00 14.05 105 ALA B C 1
ATOM 2336 O O . ALA B 1 113 ? 16.501 17.381 51.296 1.00 15.87 105 ALA B O 1
ATOM 2338 N N . SER B 1 114 ? 17.349 16.638 53.222 1.00 15.74 106 SER B N 1
ATOM 2339 C CA . SER B 1 114 ? 18.485 15.983 52.589 1.00 15.81 106 SER B CA 1
ATOM 2340 C C . SER B 1 114 ? 18.038 14.597 52.116 1.00 18.01 106 SER B C 1
ATOM 2341 O O . SER B 1 114 ? 17.595 13.775 52.933 1.00 19.65 106 SER B O 1
ATOM 2344 N N . VAL B 1 115 ? 18.211 14.336 50.824 1.00 17.27 107 VAL B N 1
ATOM 2345 C CA . VAL B 1 115 ? 17.717 13.105 50.196 1.00 18.99 107 VAL B CA 1
ATOM 2346 C C . VAL B 1 115 ? 18.800 12.514 49.299 1.00 20.49 107 VAL B C 1
ATOM 2347 O O . VAL B 1 115 ? 19.629 13.243 48.733 1.00 18.85 107 VAL B O 1
ATOM 2351 N N . TYR B 1 116 ? 18.840 11.181 49.204 1.00 19.54 108 TYR B N 1
ATOM 2352 C CA . TYR B 1 116 ? 19.950 10.497 48.585 1.00 21.06 108 TYR B CA 1
ATOM 2353 C C . TYR B 1 116 ? 19.490 9.466 47.549 1.00 23.70 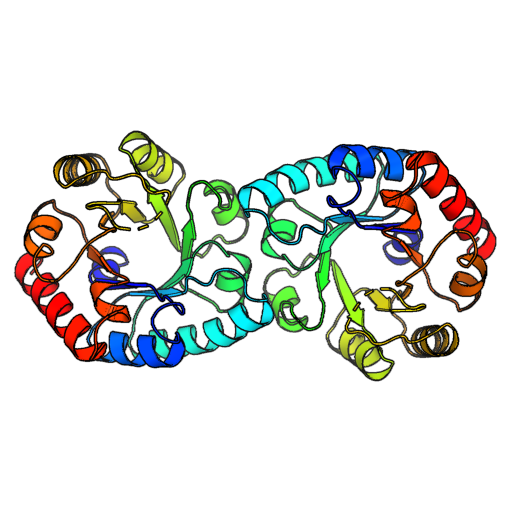108 TYR B C 1
ATOM 2354 O O . TYR B 1 116 ? 20.276 8.583 47.167 1.00 22.99 108 TYR B O 1
ATOM 2363 N N . SER B 1 117 ? 18.246 9.613 47.117 1.00 22.50 109 SER B N 1
ATOM 2364 C CA . SER B 1 117 ? 17.592 8.695 46.160 1.00 26.88 109 SER B CA 1
ATOM 2365 C C . SER B 1 117 ? 16.314 9.328 45.632 1.00 22.16 109 SER B C 1
ATOM 2366 O O . SER B 1 117 ? 15.754 10.225 46.251 1.00 21.98 109 SER B O 1
ATOM 2369 N N . LEU B 1 118 ? 15.823 8.848 44.485 1.00 22.64 110 LEU B N 1
ATOM 2370 C CA . LEU B 1 118 ? 14.541 9.311 43.980 1.00 23.42 110 LEU B CA 1
ATOM 2371 C C . LEU B 1 118 ? 13.403 9.008 44.960 1.00 20.51 110 LEU B C 1
ATOM 2372 O O . LEU B 1 118 ? 12.523 9.833 45.164 1.00 22.76 110 LEU B O 1
ATOM 2377 N N . GLU B 1 119 ? 13.419 7.818 45.560 1.00 25.53 111 GLU B N 1
ATOM 2378 C CA . GLU B 1 119 ? 12.361 7.454 46.529 1.00 25.48 111 GLU B CA 1
ATOM 2379 C C . GLU B 1 119 ? 12.309 8.451 47.684 1.00 24.32 111 GLU B C 1
ATOM 2380 O O . GLU B 1 119 ? 11.224 8.932 48.061 1.00 23.98 111 GLU B O 1
ATOM 2382 N N . GLU B 1 120 ? 13.486 8.775 48.217 1.00 25.54 112 GLU B N 1
ATOM 2383 C CA . GLU B 1 120 ? 13.616 9.736 49.330 1.00 25.92 112 GLU B CA 1
ATOM 2384 C C . GLU B 1 120 ? 13.170 11.135 48.940 1.00 23.53 112 GLU B C 1
ATOM 2385 O O . GLU B 1 120 ? 12.494 11.814 49.709 1.00 21.81 112 GLU B O 1
ATOM 2391 N N . ALA B 1 121 ? 13.548 11.566 47.736 1.00 23.80 113 ALA B N 1
ATOM 2392 C CA . ALA B 1 121 ? 13.041 12.833 47.181 1.00 22.10 113 ALA B CA 1
ATOM 2393 C C . ALA B 1 121 ? 11.526 12.915 47.166 1.00 21.35 113 ALA B C 1
ATOM 2394 O O . ALA B 1 121 ? 10.934 13.843 47.679 1.00 23.28 113 ALA B O 1
ATOM 2396 N N . LEU B 1 122 ? 10.868 11.939 46.555 1.00 22.96 114 LEU B N 1
ATOM 2397 C CA . LEU B 1 122 ? 9.429 11.997 46.453 1.00 23.00 114 LEU B CA 1
ATOM 2398 C C . LEU B 1 122 ? 8.746 11.885 47.818 1.00 20.04 114 LEU B C 1
ATOM 2399 O O . LEU B 1 122 ? 7.751 12.534 48.062 1.00 23.20 114 LEU B O 1
ATOM 2404 N N . GLU B 1 123 ? 9.326 11.091 48.720 1.00 24.83 115 GLU B N 1
ATOM 2405 C CA . GLU B 1 123 ? 8.797 10.947 50.075 1.00 23.49 115 GLU B CA 1
ATOM 2406 C C . GLU B 1 123 ? 8.915 12.249 50.850 1.00 23.32 115 GLU B C 1
ATOM 2407 O O . GLU B 1 123 ? 7.970 12.687 51.462 1.00 22.47 115 GLU B O 1
ATOM 2410 N N . ALA B 1 124 ? 10.085 12.887 50.794 1.00 23.77 116 ALA B N 1
ATOM 2411 C CA . ALA B 1 124 ? 10.266 14.171 51.472 1.00 22.20 116 ALA B CA 1
ATOM 2412 C C . ALA B 1 124 ? 9.266 15.215 50.980 1.00 17.53 116 ALA B C 1
ATOM 2413 O O . ALA B 1 124 ? 8.717 15.959 51.760 1.00 22.42 116 ALA B O 1
ATOM 2415 N N . GLU B 1 125 ? 9.035 15.262 49.665 1.00 23.01 117 GLU B N 1
ATOM 2416 C CA . GLU B 1 125 ? 8.066 16.171 49.082 1.00 23.81 117 GLU B CA 1
ATOM 2417 C C . GLU B 1 125 ? 6.666 15.869 49.600 1.00 25.26 117 GLU B C 1
ATOM 2418 O O . GLU B 1 125 ? 5.902 16.795 49.905 1.00 24.98 117 GLU B O 1
ATOM 2424 N N . LYS B 1 126 ? 6.331 14.583 49.687 1.00 26.34 118 LYS B N 1
ATOM 2425 C CA . LYS B 1 126 ? 4.992 14.192 50.148 1.00 29.30 118 LYS B CA 1
ATOM 2426 C C . LYS B 1 126 ? 4.780 14.593 51.603 1.00 29.37 118 LYS B C 1
ATOM 2427 O O . LYS B 1 126 ? 3.690 15.044 51.980 1.00 32.13 118 LYS B O 1
ATOM 2430 N N . LYS B 1 127 ? 5.843 14.494 52.410 1.00 30.72 119 LYS B N 1
ATOM 2431 C CA . LYS B 1 127 ? 5.769 14.855 53.825 1.00 28.70 119 LYS B CA 1
ATOM 2432 C C . LYS B 1 127 ? 5.754 16.363 54.099 1.00 26.26 119 LYS B C 1
ATOM 2433 O O . LYS B 1 127 ? 5.504 16.782 55.234 1.00 27.15 119 LYS B O 1
ATOM 2439 N N . GLY B 1 128 ? 6.004 17.163 53.053 1.00 25.62 120 GLY B N 1
ATOM 2440 C CA . GLY B 1 128 ? 5.829 18.609 53.091 1.00 25.03 120 GLY B CA 1
ATOM 2441 C C . GLY B 1 128 ? 7.116 19.425 53.112 1.00 20.67 120 GLY B C 1
ATOM 2442 O O . GLY B 1 128 ? 7.082 20.608 53.478 1.00 23.97 120 GLY B O 1
ATOM 2443 N N . ALA B 1 129 ? 8.227 18.814 52.719 1.00 23.27 121 ALA B N 1
ATOM 2444 C CA . ALA B 1 129 ? 9.500 19.562 52.586 1.00 17.99 121 ALA B CA 1
ATOM 2445 C C . ALA B 1 129 ? 9.261 20.706 51.637 1.00 21.38 121 ALA B C 1
ATOM 2446 O O . ALA B 1 129 ? 8.506 20.556 50.665 1.00 22.48 121 ALA B O 1
ATOM 2448 N N . ASP B 1 130 ? 9.882 21.854 51.922 1.00 17.18 122 ASP B N 1
ATOM 2449 C CA . ASP B 1 130 ? 9.821 23.016 51.053 1.00 18.56 122 ASP B CA 1
ATOM 2450 C C . ASP B 1 130 ? 10.875 22.994 49.927 1.00 20.10 122 ASP B C 1
ATOM 2451 O O . ASP B 1 130 ? 10.649 23.545 48.840 1.00 18.13 122 ASP B O 1
ATOM 2456 N N . TYR B 1 131 ? 12.034 22.399 50.189 1.00 18.85 123 TYR B N 1
ATOM 2457 C CA . TYR B 1 131 ? 13.028 22.163 49.135 1.00 15.81 123 TYR B CA 1
ATOM 2458 C C . TYR B 1 131 ? 13.858 20.955 49.485 1.00 15.98 123 TYR B C 1
ATOM 2459 O O . TYR B 1 131 ? 13.832 20.491 50.627 1.00 17.47 123 TYR B O 1
ATOM 2468 N N . LEU B 1 132 ? 14.535 20.415 48.481 1.00 15.30 124 LEU B N 1
ATOM 2469 C CA . LEU B 1 132 ? 15.397 19.248 48.659 1.00 16.76 124 LEU B CA 1
ATOM 2470 C C . LEU B 1 132 ? 16.882 19.597 48.507 1.00 17.46 124 LEU B C 1
ATOM 2471 O O . LEU B 1 132 ? 17.293 20.404 47.634 1.00 15.37 124 LEU B O 1
ATOM 2476 N N . GLY B 1 133 ? 17.687 18.979 49.356 1.00 15.43 125 GLY B N 1
ATOM 2477 C CA . GLY B 1 133 ? 19.110 18.902 49.142 1.00 15.42 125 GLY B CA 1
ATOM 2478 C C . GLY B 1 133 ? 19.411 17.528 48.615 1.00 19.23 125 GLY B C 1
ATOM 2479 O O . GLY B 1 133 ? 19.391 16.543 49.367 1.00 17.56 125 GLY B O 1
ATOM 2480 N N . ALA B 1 134 ? 19.683 17.460 47.317 1.00 15.90 126 ALA B N 1
ATOM 2481 C CA . ALA B 1 134 ? 19.827 16.188 46.610 1.00 15.88 126 ALA B CA 1
ATOM 2482 C C . ALA B 1 134 ? 21.290 15.873 46.344 1.00 18.96 126 ALA B C 1
ATOM 2483 O O . ALA B 1 134 ? 22.010 16.642 45.693 1.00 17.37 126 ALA B O 1
ATOM 2485 N N . GLY B 1 135 ? 21.757 14.764 46.902 1.00 18.12 127 GLY B N 1
ATOM 2486 C CA . GLY B 1 135 ? 23.143 14.370 46.768 1.00 17.58 127 GLY B CA 1
ATOM 2487 C C . GLY B 1 135 ? 23.393 12.917 47.147 1.00 22.12 127 GLY B C 1
ATOM 2488 O O . GLY B 1 135 ? 22.446 12.176 47.327 1.00 23.25 127 GLY B O 1
ATOM 2489 N N . SER B 1 136 ? 24.648 12.509 47.252 1.00 20.79 128 SER B N 1
ATOM 2490 C CA . SER B 1 136 ? 25.797 13.348 46.901 1.00 24.11 128 SER B CA 1
ATOM 2491 C C . SER B 1 136 ? 25.980 13.234 45.415 1.00 24.51 128 SER B C 1
ATOM 2492 O O . SER B 1 136 ? 25.966 12.116 44.879 1.00 25.37 128 SER B O 1
ATOM 2495 N N . VAL B 1 137 ? 26.122 14.372 44.725 1.00 20.46 129 VAL B N 1
ATOM 2496 C CA . VAL B 1 137 ? 26.285 14.319 43.262 1.00 21.11 129 VAL B CA 1
ATOM 2497 C C . VAL B 1 137 ? 27.594 13.607 42.908 1.00 21.03 129 VAL B C 1
ATOM 2498 O O . VAL B 1 137 ? 27.628 12.776 41.992 1.00 21.83 129 VAL B O 1
ATOM 2502 N N . PHE B 1 138 ? 28.661 13.934 43.643 1.00 24.42 130 PHE B N 1
ATOM 2503 C CA . PHE B 1 138 ? 29.979 13.351 43.465 1.00 25.92 130 PHE B CA 1
ATOM 2504 C C . PHE B 1 138 ? 30.481 12.865 44.835 1.00 29.59 130 PHE B C 1
ATOM 2505 O O . PHE B 1 138 ? 29.988 13.309 45.858 1.00 29.66 130 PHE B O 1
ATOM 2513 N N . PRO B 1 139 ? 31.466 11.942 44.868 1.00 32.80 131 PRO B N 1
ATOM 2514 C CA . PRO B 1 139 ? 31.952 11.442 46.175 1.00 34.35 131 PRO B CA 1
ATOM 2515 C C . PRO B 1 139 ? 32.426 12.561 47.128 1.00 38.80 131 PRO B C 1
ATOM 2516 O O . PRO B 1 139 ? 32.955 13.578 46.677 1.00 38.69 131 PRO B O 1
ATOM 2520 N N . THR B 1 140 ? 32.225 12.368 48.432 1.00 44.02 132 THR B N 1
ATOM 2521 C CA . THR B 1 140 ? 32.413 13.435 49.423 1.00 46.56 132 THR B CA 1
ATOM 2522 C C . THR B 1 140 ? 33.246 12.980 50.615 1.00 48.38 132 THR B C 1
ATOM 2523 O O . THR B 1 140 ? 32.745 12.292 51.507 1.00 50.58 132 THR B O 1
ATOM 2527 N N . ASP B 1 145 ? 25.790 9.847 54.917 1.00 48.08 137 ASP B N 1
ATOM 2528 C CA . ASP B 1 145 ? 25.437 8.776 53.993 1.00 49.51 137 ASP B CA 1
ATOM 2529 C C . ASP B 1 145 ? 26.406 8.718 52.832 1.00 47.47 137 ASP B C 1
ATOM 2530 O O . ASP B 1 145 ? 26.731 9.743 52.241 1.00 48.16 137 ASP B O 1
ATOM 2535 N N . ALA B 1 146 ? 26.857 7.511 52.500 1.00 45.59 138 ALA B N 1
ATOM 2536 C CA . ALA B 1 146 ? 27.829 7.323 51.422 1.00 42.28 138 ALA B CA 1
ATOM 2537 C C . ALA B 1 146 ? 27.203 7.335 50.016 1.00 40.92 138 ALA B C 1
ATOM 2538 O O . ALA B 1 146 ? 27.937 7.281 49.028 1.00 41.70 138 ALA B O 1
ATOM 2540 N N . ARG B 1 147 ? 25.872 7.414 49.917 1.00 38.93 139 ARG B N 1
ATOM 2541 C CA . ARG B 1 147 ? 25.188 7.328 48.616 1.00 37.43 139 ARG B CA 1
ATOM 2542 C C . ARG B 1 147 ? 25.523 8.475 47.657 1.00 35.09 139 ARG B C 1
ATOM 2543 O O . ARG B 1 147 ? 25.378 9.655 48.002 1.00 29.17 139 ARG B O 1
ATOM 2551 N N . VAL B 1 148 ? 25.951 8.102 46.456 1.00 32.28 140 VAL B N 1
ATOM 2552 C CA . VAL B 1 148 ? 26.304 9.041 45.405 1.00 31.98 140 VAL B CA 1
ATOM 2553 C C . VAL B 1 148 ? 25.324 8.869 44.272 1.00 32.80 140 VAL B C 1
ATOM 2554 O O . VAL B 1 148 ? 25.211 7.778 43.684 1.00 34.22 140 VAL B O 1
ATOM 2558 N N . ILE B 1 149 ? 24.591 9.928 43.977 1.00 25.46 141 ILE B N 1
ATOM 2559 C CA . ILE B 1 149 ? 23.526 9.858 42.993 1.00 25.69 141 ILE B CA 1
ATOM 2560 C C . ILE B 1 149 ? 23.986 10.172 41.567 1.00 27.67 141 ILE B C 1
ATOM 2561 O O . ILE B 1 149 ? 23.357 9.723 40.599 1.00 28.15 141 ILE B O 1
ATOM 2566 N N . GLY B 1 150 ? 25.061 10.949 41.441 1.00 26.39 142 GLY B N 1
ATOM 2567 C CA . GLY B 1 150 ? 25.566 11.390 40.147 1.00 25.29 142 GLY B CA 1
ATOM 2568 C C . GLY B 1 150 ? 24.690 12.404 39.454 1.00 23.24 142 GLY B C 1
ATOM 2569 O O . GLY B 1 150 ? 23.604 12.780 39.937 1.00 22.10 142 GLY B O 1
ATOM 2570 N N . LEU B 1 151 ? 25.155 12.849 38.290 1.00 24.89 143 LEU B N 1
ATOM 2571 C CA . LEU B 1 151 ? 24.388 13.771 37.470 1.00 24.24 143 LEU B CA 1
ATOM 2572 C C . LEU B 1 151 ? 23.078 13.127 36.975 1.00 23.59 143 LEU B C 1
ATOM 2573 O O . LEU B 1 151 ? 22.050 13.783 36.863 1.00 23.18 143 LEU B O 1
ATOM 2578 N N . GLU B 1 152 ? 23.125 11.825 36.721 1.00 27.14 144 GLU B N 1
ATOM 2579 C CA . GLU B 1 152 ? 21.974 11.088 36.227 1.00 26.70 144 GLU B CA 1
ATOM 2580 C C . GLU B 1 152 ? 20.887 11.046 37.281 1.00 22.47 144 GLU B C 1
ATOM 2581 O O . GLU B 1 152 ? 19.748 11.441 37.029 1.00 24.66 144 GLU B O 1
ATOM 2584 N N . GLY B 1 153 ? 21.241 10.602 38.488 1.00 26.75 145 GLY B N 1
ATOM 2585 C CA . GLY B 1 153 ? 20.296 10.584 39.596 1.00 25.24 145 GLY B CA 1
ATOM 2586 C C . GLY B 1 153 ? 19.765 11.958 39.967 1.00 22.89 145 GLY B C 1
ATOM 2587 O O . GLY B 1 153 ? 18.581 12.134 40.242 1.00 21.22 145 GLY B O 1
ATOM 2588 N N . LEU B 1 154 ? 20.645 12.959 39.969 1.00 21.65 146 LEU B N 1
ATOM 2589 C CA . LEU B 1 154 ? 20.209 14.314 40.243 1.00 21.26 146 LEU B CA 1
ATOM 2590 C C . LEU B 1 154 ? 19.162 14.759 39.228 1.00 19.56 146 LEU B C 1
ATOM 2591 O O . LEU B 1 154 ? 18.101 15.279 39.566 1.00 21.63 146 LEU B O 1
ATOM 2596 N N . ARG B 1 155 ? 19.443 14.513 37.947 1.00 23.00 147 ARG B N 1
ATOM 2597 C CA . ARG B 1 155 ? 18.498 14.866 36.889 1.00 20.86 147 ARG B CA 1
ATOM 2598 C C . ARG B 1 155 ? 17.127 14.194 37.054 1.00 19.84 147 ARG B C 1
ATOM 2599 O O . ARG B 1 155 ? 16.095 14.828 36.859 1.00 21.15 147 ARG B O 1
ATOM 2607 N N . LYS B 1 156 ? 17.123 12.922 37.450 1.00 24.42 148 LYS B N 1
ATOM 2608 C CA . LYS B 1 156 ? 15.853 12.187 37.674 1.00 26.60 148 LYS B CA 1
ATOM 2609 C C . LYS B 1 156 ? 15.006 12.764 38.798 1.00 27.24 148 LYS B C 1
ATOM 2610 O O . LYS B 1 156 ? 13.779 12.855 38.692 1.00 24.97 148 LYS B O 1
ATOM 2616 N N . ILE B 1 157 ? 15.660 13.166 39.888 1.00 25.31 149 ILE B N 1
ATOM 2617 C CA . ILE B 1 157 ? 14.961 13.871 40.964 1.00 23.15 149 ILE B CA 1
ATOM 2618 C C . ILE B 1 157 ? 14.359 15.161 40.484 1.00 22.78 149 ILE B C 1
ATOM 2619 O O . ILE B 1 157 ? 13.212 15.451 40.760 1.00 21.65 149 ILE B O 1
ATOM 2624 N N . VAL B 1 158 ? 15.140 15.950 39.751 1.00 22.42 150 VAL B N 1
ATOM 2625 C CA . VAL B 1 158 ? 14.651 17.210 39.231 1.00 22.76 150 VAL B CA 1
ATOM 2626 C C . VAL B 1 158 ? 13.411 16.988 38.369 1.00 23.80 150 VAL B C 1
ATOM 2627 O O . VAL B 1 158 ? 12.458 17.754 38.439 1.00 22.69 150 VAL B O 1
ATOM 2631 N N . GLU B 1 159 ? 13.479 15.975 37.519 1.00 24.28 151 GLU B N 1
ATOM 2632 C CA . GLU B 1 159 ? 12.384 15.680 36.586 1.00 28.60 151 GLU B CA 1
ATOM 2633 C C . GLU B 1 159 ? 11.101 15.261 37.342 1.00 30.23 151 GLU B C 1
ATOM 2634 O O . GLU B 1 159 ? 9.982 15.544 36.896 1.00 34.67 151 GLU B O 1
ATOM 2640 N N . SER B 1 160 ? 11.263 14.629 38.502 1.00 29.75 152 SER B N 1
ATOM 2641 C CA . SER B 1 160 ? 10.127 14.017 39.218 1.00 32.05 152 SER B CA 1
ATOM 2642 C C . SER B 1 160 ? 9.443 14.904 40.266 1.00 30.02 152 SER B C 1
ATOM 2643 O O . SER B 1 160 ? 8.252 14.756 40.522 1.00 32.13 152 SER B O 1
ATOM 2646 N N . VAL B 1 161 ? 10.173 15.830 40.888 1.00 24.81 153 VAL B N 1
ATOM 2647 C CA . VAL B 1 161 ? 9.577 16.658 41.932 1.00 23.96 153 VAL B CA 1
ATOM 2648 C C . VAL B 1 161 ? 9.244 18.050 41.423 1.00 24.70 153 VAL B C 1
ATOM 2649 O O . VAL B 1 161 ? 9.785 18.487 40.413 1.00 24.34 153 VAL B O 1
ATOM 2653 N N . LYS B 1 162 ? 8.366 18.732 42.140 1.00 23.35 154 LYS B N 1
ATOM 2654 C CA . LYS B 1 162 ? 7.925 20.073 41.795 1.00 27.32 154 LYS B CA 1
ATOM 2655 C C . LYS B 1 162 ? 8.454 21.156 42.750 1.00 27.73 154 LYS B C 1
ATOM 2656 O O . LYS B 1 162 ? 8.377 22.339 42.443 1.00 28.61 154 LYS B O 1
ATOM 2659 N N . ILE B 1 163 ? 8.956 20.746 43.910 1.00 25.35 155 ILE B N 1
ATOM 2660 C CA . ILE B 1 163 ? 9.588 21.681 44.839 1.00 21.24 155 ILE B CA 1
ATOM 2661 C C . ILE B 1 163 ? 11.026 21.924 44.434 1.00 17.99 155 ILE B C 1
ATOM 2662 O O . ILE B 1 163 ? 11.625 21.120 43.723 1.00 18.93 155 ILE B O 1
ATOM 2667 N N . PRO B 1 164 ? 11.601 23.058 44.888 1.00 17.77 156 PRO B N 1
ATOM 2668 C CA . PRO B 1 164 ? 12.967 23.333 44.474 1.00 18.50 156 PRO B CA 1
ATOM 2669 C C . PRO B 1 164 ? 13.986 22.296 44.915 1.00 18.42 156 PRO B C 1
ATOM 2670 O O . PRO B 1 164 ? 13.828 21.667 45.992 1.00 18.50 156 PRO B O 1
ATOM 2674 N N . VAL B 1 165 ? 15.045 22.148 44.109 1.00 15.29 157 VAL B N 1
ATOM 2675 C CA . VAL B 1 165 ? 16.071 21.159 44.320 1.00 15.93 157 VAL B CA 1
ATOM 2676 C C . VAL B 1 165 ? 17.425 21.846 44.286 1.00 18.17 157 VAL B C 1
ATOM 2677 O O . VAL B 1 165 ? 17.803 22.498 43.292 1.00 18.17 157 VAL B O 1
ATOM 2681 N N . VAL B 1 166 ? 18.162 21.683 45.379 1.00 13.47 158 VAL B N 1
ATOM 2682 C CA . VAL B 1 166 ? 19.523 22.140 45.477 1.00 13.43 158 VAL B CA 1
ATOM 2683 C C . VAL B 1 166 ? 20.457 20.960 45.416 1.00 13.06 158 VAL B C 1
ATOM 2684 O O . VAL B 1 166 ? 20.365 20.035 46.224 1.00 15.31 158 VAL B O 1
ATOM 2688 N N . ALA B 1 167 ? 21.376 20.949 44.464 1.00 11.98 159 ALA B N 1
ATOM 2689 C CA . ALA B 1 167 ? 22.351 19.854 44.374 1.00 13.28 159 ALA B CA 1
ATOM 2690 C C . ALA B 1 167 ? 23.402 19.982 45.461 1.00 16.31 159 ALA B C 1
ATOM 2691 O O . ALA B 1 167 ? 23.813 21.093 45.774 1.00 14.20 159 ALA B O 1
ATOM 2693 N N . ILE B 1 168 ? 23.889 18.856 45.980 1.00 14.58 160 ILE B N 1
ATOM 2694 C CA . ILE B 1 168 ? 25.013 18.892 46.938 1.00 16.70 160 ILE B CA 1
ATOM 2695 C C . ILE B 1 168 ? 25.920 17.681 46.806 1.00 17.85 160 ILE B C 1
ATOM 2696 O O . ILE B 1 168 ? 25.455 16.582 46.420 1.00 18.90 160 ILE B O 1
ATOM 2701 N N . GLY B 1 169 ? 27.198 17.876 47.099 1.00 17.23 161 GLY B N 1
ATOM 2702 C CA . GLY B 1 169 ? 28.158 16.797 47.232 1.00 19.25 161 GLY B CA 1
ATOM 2703 C C . GLY B 1 169 ? 29.285 16.903 46.249 1.00 19.29 161 GLY B C 1
ATOM 2704 O O . GLY B 1 169 ? 29.124 16.575 45.068 1.00 22.82 161 GLY B O 1
ATOM 2705 N N . GLY B 1 170 ? 30.426 17.392 46.714 1.00 20.51 162 GLY B N 1
ATOM 2706 C CA . GLY B 1 170 ? 31.629 17.475 45.891 1.00 20.26 162 GLY B CA 1
ATOM 2707 C C . GLY B 1 170 ? 31.597 18.502 44.755 1.00 22.70 162 GLY B C 1
ATOM 2708 O O . GLY B 1 170 ? 32.358 18.389 43.797 1.00 19.28 162 GLY B O 1
ATOM 2709 N N . ILE B 1 171 ? 30.716 19.500 44.877 1.00 18.82 163 ILE B N 1
ATOM 2710 C CA . ILE B 1 171 ? 30.504 20.516 43.854 1.00 17.71 163 ILE B CA 1
ATOM 2711 C C . ILE B 1 171 ? 31.536 21.651 43.989 1.00 18.36 163 ILE B C 1
ATOM 2712 O O . ILE B 1 171 ? 31.770 22.174 45.067 1.00 17.87 163 ILE B O 1
ATOM 2717 N N . ASN B 1 172 ? 32.115 22.040 42.867 1.00 17.42 164 ASN B N 1
ATOM 2718 C CA . ASN B 1 172 ? 33.126 23.065 42.837 1.00 17.02 164 ASN B CA 1
ATOM 2719 C C . ASN B 1 172 ? 33.090 23.737 41.454 1.00 19.49 164 ASN B C 1
ATOM 2720 O O . ASN B 1 172 ? 32.216 23.427 40.634 1.00 18.67 164 ASN B O 1
ATOM 2725 N N . LYS B 1 173 ? 33.977 24.694 41.218 1.00 19.11 165 LYS B N 1
ATOM 2726 C CA . LYS B 1 173 ? 33.892 25.492 40.001 1.00 21.93 165 LYS B CA 1
ATOM 2727 C C . LYS B 1 173 ? 34.173 24.669 38.739 1.00 17.61 165 LYS B C 1
ATOM 2728 O O . LYS B 1 173 ? 33.729 25.043 37.663 1.00 20.09 165 LYS B O 1
ATOM 2734 N N . ASP B 1 174 ? 34.886 23.573 38.892 1.00 21.24 166 ASP B N 1
ATOM 2735 C CA . ASP B 1 174 ? 35.210 22.731 37.746 1.00 23.66 166 ASP B CA 1
ATOM 2736 C C . ASP B 1 174 ? 34.040 21.855 37.302 1.00 23.12 166 ASP B C 1
ATOM 2737 O O . ASP B 1 174 ? 33.954 21.495 36.117 1.00 24.66 166 ASP B O 1
ATOM 2742 N N . ASN B 1 175 ? 33.109 21.550 38.202 1.00 20.90 167 ASN B N 1
ATOM 2743 C CA . ASN B 1 175 ? 31.886 20.773 37.819 1.00 21.66 167 ASN B CA 1
ATOM 2744 C C . ASN B 1 175 ? 30.517 21.475 37.954 1.00 19.92 167 ASN B C 1
ATOM 2745 O O . ASN B 1 175 ? 29.487 20.897 37.617 1.00 18.54 167 ASN B O 1
ATOM 2750 N N . ALA B 1 176 ? 30.491 22.723 38.426 1.00 18.08 168 ALA B N 1
ATOM 2751 C CA . ALA B 1 176 ? 29.242 23.391 38.723 1.00 15.72 168 ALA B CA 1
ATOM 2752 C C . ALA B 1 176 ? 28.308 23.529 37.515 1.00 17.64 168 ALA B C 1
ATOM 2753 O O . ALA B 1 176 ? 27.105 23.376 37.626 1.00 19.32 168 ALA B O 1
ATOM 2755 N N . ARG B 1 177 ? 28.889 23.830 36.355 1.00 20.03 169 ARG B N 1
ATOM 2756 C CA . ARG B 1 177 ? 28.119 23.988 35.146 1.00 19.26 169 ARG B CA 1
ATOM 2757 C C . ARG B 1 177 ? 27.391 22.694 34.799 1.00 14.02 169 ARG B C 1
ATOM 2758 O O . ARG B 1 177 ? 26.181 22.731 34.559 1.00 19.24 169 ARG B O 1
ATOM 2766 N N . GLU B 1 178 ? 28.101 21.559 34.815 1.00 20.39 170 GLU B N 1
ATOM 2767 C CA . GLU B 1 178 ? 27.431 20.283 34.485 1.00 20.78 170 GLU B CA 1
ATOM 2768 C C . GLU B 1 178 ? 26.321 19.954 35.489 1.00 19.57 170 GLU B C 1
ATOM 2769 O O . GLU B 1 178 ? 25.211 19.537 35.120 1.00 22.89 170 GLU B O 1
ATOM 2780 N N . VAL B 1 179 ? 26.568 20.243 36.763 1.00 21.74 171 VAL B N 1
ATOM 2781 C CA . VAL B 1 179 ? 25.518 20.099 37.757 1.00 17.87 171 VAL B CA 1
ATOM 2782 C C . VAL B 1 179 ? 24.310 21.001 37.456 1.00 16.44 171 VAL B C 1
ATOM 2783 O O . VAL B 1 179 ? 23.170 20.570 37.511 1.00 20.00 171 VAL B O 1
ATOM 2787 N N . LEU B 1 180 ? 24.537 22.290 37.175 1.00 14.77 172 LEU B N 1
ATOM 2788 C CA . LEU B 1 180 ? 23.451 23.218 36.972 1.00 15.29 172 LEU B CA 1
ATOM 2789 C C . LEU B 1 180 ? 22.624 22.864 35.688 1.00 17.69 172 LEU B C 1
ATOM 2790 O O . LEU B 1 180 ? 21.431 23.095 35.634 1.00 19.53 172 LEU B O 1
ATOM 2795 N N . LYS B 1 181 ? 23.295 22.258 34.716 1.00 22.15 173 LYS B N 1
ATOM 2796 C CA . LYS B 1 181 ? 22.622 21.840 33.473 1.00 23.31 173 LYS B CA 1
ATOM 2797 C C . LYS B 1 181 ? 21.531 20.805 33.740 1.00 26.73 173 LYS B C 1
ATOM 2798 O O . LYS B 1 181 ? 20.566 20.722 32.973 1.00 27.84 173 LYS B O 1
ATOM 2804 N N . THR B 1 182 ? 21.629 20.059 34.842 1.00 20.93 174 THR B N 1
ATOM 2805 C CA . THR B 1 182 ? 20.579 19.057 35.171 1.00 21.96 174 THR B CA 1
ATOM 2806 C C . THR B 1 182 ? 19.180 19.637 35.489 1.00 20.42 174 THR B C 1
ATOM 2807 O O . THR B 1 182 ? 18.215 18.871 35.585 1.00 23.81 174 THR B O 1
ATOM 2811 N N . GLY B 1 183 ? 19.052 20.959 35.663 1.00 16.53 175 GLY B N 1
ATOM 2812 C CA . GLY B 1 183 ? 17.809 21.605 35.961 1.00 18.47 175 GLY B CA 1
ATOM 2813 C C . GLY B 1 183 ? 17.557 21.971 37.414 1.00 18.00 175 GLY B C 1
ATOM 2814 O O . GLY B 1 183 ? 16.497 22.482 37.748 1.00 18.44 175 GLY B O 1
ATOM 2815 N N . VAL B 1 184 ? 18.548 21.704 38.275 1.00 18.99 176 VAL B N 1
ATOM 2816 C CA . VAL B 1 184 ? 18.442 22.122 39.683 1.00 17.53 176 VAL B CA 1
ATOM 2817 C C . VAL B 1 184 ? 18.248 23.630 39.772 1.00 20.26 176 VAL B C 1
ATOM 2818 O O . VAL B 1 184 ? 18.580 24.371 38.823 1.00 21.29 176 VAL B O 1
ATOM 2822 N N . ASP B 1 185 ? 17.734 24.080 40.920 1.00 15.75 177 ASP B N 1
ATOM 2823 C CA . ASP B 1 185 ? 17.473 25.464 41.201 1.00 15.44 177 ASP B CA 1
ATOM 2824 C C . ASP B 1 185 ? 18.671 26.126 41.877 1.00 16.82 177 ASP B C 1
ATOM 2825 O O . ASP B 1 185 ? 18.704 27.338 42.011 1.00 15.78 177 ASP B O 1
ATOM 2830 N N . GLY B 1 186 ? 19.583 25.306 42.368 1.00 16.66 178 GLY B N 1
ATOM 2831 C CA . GLY B 1 186 ? 20.740 25.793 43.125 1.00 14.03 178 GLY B CA 1
ATOM 2832 C C . GLY B 1 186 ? 21.813 24.748 43.316 1.00 13.22 178 GLY B C 1
ATOM 2833 O O . GLY B 1 186 ? 21.576 23.557 43.106 1.00 13.70 178 GLY B O 1
ATOM 2834 N N . ILE B 1 187 ? 23.008 25.201 43.694 1.00 13.67 179 ILE B N 1
ATOM 2835 C CA . ILE B 1 187 ? 24.097 24.336 44.148 1.00 12.61 179 ILE B CA 1
ATOM 2836 C C . ILE B 1 187 ? 24.464 24.682 45.585 1.00 13.83 179 ILE B C 1
ATOM 2837 O O . ILE B 1 187 ? 24.534 25.878 45.954 1.00 13.91 179 ILE B O 1
ATOM 2842 N N . ALA B 1 188 ? 24.671 23.647 46.389 1.00 14.30 180 ALA B N 1
ATOM 2843 C CA . ALA B 1 188 ? 25.224 23.813 47.724 1.00 13.95 180 ALA B CA 1
ATOM 2844 C C . ALA B 1 188 ? 26.653 23.387 47.753 1.00 13.65 180 ALA B C 1
ATOM 2845 O O . ALA B 1 188 ? 27.013 22.297 47.244 1.00 14.04 180 ALA B O 1
ATOM 2847 N N . VAL B 1 189 ? 27.492 24.200 48.420 1.00 11.50 181 VAL B N 1
ATOM 2848 C CA . VAL B 1 189 ? 28.900 23.977 48.476 1.00 13.12 181 VAL B CA 1
ATOM 2849 C C . VAL B 1 189 ? 29.379 24.138 49.908 1.00 13.22 181 VAL B C 1
ATOM 2850 O O . VAL B 1 189 ? 28.791 24.890 50.675 1.00 13.30 181 VAL B O 1
ATOM 2854 N N . ILE B 1 190 ? 30.395 23.378 50.256 1.00 13.85 182 ILE B N 1
ATOM 2855 C CA . ILE B 1 190 ? 31.053 23.483 51.547 1.00 14.12 182 ILE B CA 1
ATOM 2856 C C . ILE B 1 190 ? 32.516 23.760 51.251 1.00 14.51 182 ILE B C 1
ATOM 2857 O O . ILE B 1 190 ? 32.960 24.916 51.287 1.00 14.24 182 ILE B O 1
ATOM 2862 N N . SER B 1 191 ? 33.272 22.710 50.916 1.00 14.38 183 SER B N 1
ATOM 2863 C CA . SER B 1 191 ? 34.731 22.821 50.743 1.00 15.22 183 SER B CA 1
ATOM 2864 C C . SER B 1 191 ? 35.177 23.834 49.680 1.00 14.28 183 SER B C 1
ATOM 2865 O O . SER B 1 191 ? 36.225 24.484 49.822 1.00 14.16 183 SER B O 1
ATOM 2868 N N . ALA B 1 192 ? 34.438 23.894 48.577 1.00 13.60 184 ALA B N 1
ATOM 2869 C CA . ALA B 1 192 ? 34.792 24.736 47.446 1.00 14.55 184 ALA B CA 1
ATOM 2870 C C . ALA B 1 192 ? 34.908 26.209 47.846 1.00 15.21 184 ALA B C 1
ATOM 2871 O O . ALA B 1 192 ? 35.697 26.967 47.252 1.00 16.78 184 ALA B O 1
ATOM 2873 N N . VAL B 1 193 ? 34.129 26.608 48.849 1.00 12.25 185 VAL B N 1
ATOM 2874 C CA . VAL B 1 193 ? 34.138 27.978 49.337 1.00 12.58 185 VAL B CA 1
ATOM 2875 C C . VAL B 1 193 ? 34.881 28.054 50.666 1.00 12.69 185 VAL B C 1
ATOM 2876 O O . VAL B 1 193 ? 35.806 28.847 50.817 1.00 13.02 185 VAL B O 1
ATOM 2880 N N . MET B 1 194 ? 34.481 27.221 51.639 1.00 13.69 186 MET B N 1
ATOM 2881 C CA . MET B 1 194 ? 35.021 27.326 52.987 1.00 13.41 186 MET B CA 1
ATOM 2882 C C . MET B 1 194 ? 36.507 26.956 53.074 1.00 13.80 186 MET B C 1
ATOM 2883 O O . MET B 1 194 ? 37.203 27.459 53.934 1.00 16.02 186 MET B O 1
ATOM 2888 N N . GLY B 1 195 ? 36.963 26.112 52.164 1.00 13.67 187 GLY B N 1
ATOM 2889 C CA . GLY B 1 195 ? 38.355 25.628 52.168 1.00 18.66 187 GLY B CA 1
ATOM 2890 C C . GLY B 1 195 ? 39.250 26.442 51.233 1.00 18.21 187 GLY B C 1
ATOM 2891 O O . GLY B 1 195 ? 40.445 26.136 51.073 1.00 19.29 187 GLY B O 1
ATOM 2892 N N . ALA B 1 196 ? 38.681 27.479 50.613 1.00 15.71 188 ALA B N 1
ATOM 2893 C CA . ALA B 1 196 ? 39.425 28.278 49.651 1.00 15.51 188 ALA B CA 1
ATOM 2894 C C . ALA B 1 196 ? 40.372 29.217 50.338 1.00 16.68 188 ALA B C 1
ATOM 2895 O O . ALA B 1 196 ? 40.112 29.673 51.438 1.00 17.98 188 ALA B O 1
ATOM 2897 N N . GLU B 1 197 ? 41.471 29.571 49.669 1.00 14.85 189 GLU B N 1
ATOM 2898 C CA . GLU B 1 197 ? 42.372 30.563 50.223 1.00 18.58 189 GLU B CA 1
ATOM 2899 C C . GLU B 1 197 ? 41.692 31.934 50.308 1.00 19.15 189 GLU B C 1
ATOM 2900 O O . GLU B 1 197 ? 41.972 32.701 51.205 1.00 20.95 189 GLU B O 1
ATOM 2902 N N . ASP B 1 198 ? 40.802 32.207 49.359 1.00 15.69 190 ASP B N 1
ATOM 2903 C CA . ASP B 1 198 ? 40.091 33.463 49.248 1.00 15.50 190 ASP B CA 1
ATOM 2904 C C . ASP B 1 198 ? 38.588 33.103 49.130 1.00 14.46 190 ASP B C 1
ATOM 2905 O O . ASP B 1 198 ? 38.085 32.812 48.057 1.00 12.77 190 ASP B O 1
ATOM 2910 N N . VAL B 1 199 ? 37.920 33.084 50.265 1.00 14.70 191 VAL B N 1
ATOM 2911 C CA . VAL B 1 199 ? 36.525 32.680 50.328 1.00 11.58 191 VAL B CA 1
ATOM 2912 C C . VAL B 1 199 ? 35.626 33.517 49.438 1.00 12.85 191 VAL B C 1
ATOM 2913 O O . VAL B 1 199 ? 34.786 32.971 48.714 1.00 12.27 191 VAL B O 1
ATOM 2917 N N . ARG B 1 200 ? 35.762 34.834 49.501 1.00 11.23 192 ARG B N 1
ATOM 2918 C CA . ARG B 1 200 ? 34.918 35.685 48.680 1.00 11.88 192 ARG B CA 1
ATOM 2919 C C . ARG B 1 200 ? 35.152 35.407 47.203 1.00 11.12 192 ARG B C 1
ATOM 2920 O O . ARG B 1 200 ? 34.169 35.313 46.436 1.00 12.83 192 ARG B O 1
ATOM 2928 N N . LYS B 1 201 ? 36.406 35.291 46.781 1.00 11.79 193 LYS B N 1
ATOM 2929 C CA . LYS B 1 201 ? 36.680 35.076 45.337 1.00 14.00 193 LYS B CA 1
ATOM 2930 C C . LYS B 1 201 ? 36.090 33.712 44.876 1.00 13.05 193 LYS B C 1
ATOM 2931 O O . LYS B 1 201 ? 35.485 33.610 43.824 1.00 14.55 193 LYS B O 1
ATOM 2937 N N . ALA B 1 202 ? 36.253 32.688 45.707 1.00 13.97 194 ALA B N 1
ATOM 2938 C CA . ALA B 1 202 ? 35.676 31.375 45.423 1.00 12.78 194 ALA B CA 1
ATOM 2939 C C . ALA B 1 202 ? 34.179 31.458 45.243 1.00 13.66 194 ALA B C 1
ATOM 2940 O O . ALA B 1 202 ? 33.601 30.834 44.319 1.00 12.34 194 ALA B O 1
ATOM 2942 N N . THR B 1 203 ? 33.520 32.224 46.117 1.00 11.16 195 THR B N 1
ATOM 2943 C CA . THR B 1 203 ? 32.079 32.412 45.995 1.00 11.14 195 THR B CA 1
ATOM 2944 C C . THR B 1 203 ? 31.707 33.175 44.712 1.00 12.77 195 THR B C 1
ATOM 2945 O O . THR B 1 203 ? 30.743 32.801 44.020 1.00 14.05 195 THR B O 1
ATOM 2949 N N . GLU B 1 204 ? 32.448 34.247 44.410 1.00 11.69 196 GLU B N 1
ATOM 2950 C CA . GLU B 1 204 ? 32.193 35.033 43.191 1.00 12.14 196 GLU B CA 1
ATOM 2951 C C . GLU B 1 204 ? 32.274 34.151 41.956 1.00 11.65 196 GLU B C 1
ATOM 2952 O O . GLU B 1 204 ? 31.435 34.273 41.054 1.00 13.91 196 GLU B O 1
ATOM 2958 N N . GLU B 1 205 ? 33.257 33.252 41.926 1.00 13.55 197 GLU B N 1
ATOM 2959 C CA . GLU B 1 205 ? 33.469 32.371 40.762 1.00 16.96 197 GLU B CA 1
ATOM 2960 C C . GLU B 1 205 ? 32.263 31.471 40.573 1.00 17.30 197 GLU B C 1
ATOM 2961 O O . GLU B 1 205 ? 31.798 31.257 39.448 1.00 15.94 197 GLU B O 1
ATOM 2967 N N . LEU B 1 206 ? 31.753 30.944 41.684 1.00 16.10 198 LEU B N 1
ATOM 2968 C CA . LEU B 1 206 ? 30.580 30.060 41.612 1.00 13.53 198 LEU B CA 1
ATOM 2969 C C . LEU B 1 206 ? 29.306 30.811 41.266 1.00 14.14 198 LEU B C 1
ATOM 2970 O O . LEU B 1 206 ? 28.476 30.344 40.470 1.00 16.13 198 LEU B O 1
ATOM 2975 N N . ARG B 1 207 ? 29.137 31.995 41.822 1.00 14.19 199 ARG B N 1
ATOM 2976 C CA . ARG B 1 207 ? 27.944 32.780 41.553 1.00 15.40 199 ARG B CA 1
ATOM 2977 C C . ARG B 1 207 ? 27.868 33.145 40.056 1.00 15.18 199 ARG B C 1
ATOM 2978 O O . ARG B 1 207 ? 26.776 33.195 39.493 1.00 16.91 199 ARG B O 1
ATOM 2986 N N . LYS B 1 208 ? 29.025 33.411 39.442 1.00 15.96 200 LYS B N 1
ATOM 2987 C CA . LYS B 1 208 ? 29.069 33.763 38.010 1.00 16.72 200 LYS B CA 1
ATOM 2988 C C . LYS B 1 208 ? 28.531 32.595 37.178 1.00 17.43 200 LYS B C 1
ATOM 2989 O O . LYS B 1 208 ? 27.693 32.775 36.302 1.00 18.24 200 LYS B O 1
ATOM 2997 N N . ILE B 1 209 ? 29.007 31.395 37.499 1.00 18.61 201 ILE B N 1
ATOM 2998 C CA . ILE B 1 209 ? 28.562 30.168 36.825 1.00 17.68 201 ILE B CA 1
ATOM 2999 C C . ILE B 1 209 ? 27.071 29.971 37.052 1.00 17.81 201 ILE B C 1
ATOM 3000 O O . ILE B 1 209 ? 26.330 29.663 36.119 1.00 18.00 201 ILE B O 1
ATOM 3005 N N . VAL B 1 210 ? 26.607 30.105 38.295 1.00 15.16 202 VAL B N 1
ATOM 3006 C CA . VAL B 1 210 ? 25.160 30.009 38.547 1.00 16.79 202 VAL B CA 1
ATOM 3007 C C . VAL B 1 210 ? 24.347 31.000 37.675 1.00 19.00 202 VAL B C 1
ATOM 3008 O O . VAL B 1 210 ? 23.327 30.629 37.038 1.00 19.59 202 VAL B O 1
ATOM 3012 N N . GLU B 1 211 ? 24.790 32.261 37.654 1.00 18.03 203 GLU B N 1
ATOM 3013 C CA . GLU B 1 211 ? 24.109 33.275 36.838 1.00 18.61 203 GLU B CA 1
ATOM 3014 C C . GLU B 1 211 ? 24.141 32.914 35.366 1.00 16.70 203 GLU B C 1
ATOM 3015 O O . GLU B 1 211 ? 23.155 33.158 34.655 1.00 23.90 203 GLU B O 1
ATOM 3021 N N . GLU B 1 212 ? 25.256 32.362 34.922 1.00 19.47 204 GLU B N 1
ATOM 3022 C CA . GLU B 1 212 ? 25.441 31.972 33.510 1.00 20.44 204 GLU B CA 1
ATOM 3023 C C . GLU B 1 212 ? 24.491 30.855 33.115 1.00 22.51 204 GLU B C 1
ATOM 3024 O O . GLU B 1 212 ? 23.769 30.954 32.118 1.00 21.52 204 GLU B O 1
ATOM 3030 N N . VAL B 1 213 ? 24.446 29.813 33.925 1.00 20.86 205 VAL B N 1
ATOM 3031 C CA . VAL B 1 213 ? 23.599 28.673 33.582 1.00 21.55 205 VAL B CA 1
ATOM 3032 C C . VAL B 1 213 ? 22.095 28.935 33.869 1.00 24.06 205 VAL B C 1
ATOM 3033 O O . VAL B 1 213 ? 21.231 28.545 33.065 1.00 24.30 205 VAL B O 1
ATOM 3037 N N . LEU B 1 214 ? 21.748 29.557 34.998 1.00 21.10 206 LEU B N 1
ATOM 3038 C CA . LEU B 1 214 ? 20.353 29.694 35.393 1.00 22.40 206 LEU B CA 1
ATOM 3039 C C . LEU B 1 214 ? 19.666 30.884 34.780 1.00 20.37 206 LEU B C 1
ATOM 3040 O O . LEU B 1 214 ? 18.445 30.853 34.563 1.00 23.98 206 LEU B O 1
ATOM 3045 N N . GLY B 1 215 ? 20.427 31.950 34.549 1.00 23.20 207 GLY B N 1
ATOM 3046 C CA . GLY B 1 215 ? 19.911 33.176 33.972 1.00 24.86 207 GLY B CA 1
ATOM 3047 C C . GLY B 1 215 ? 19.195 34.006 35.018 1.00 32.95 207 GLY B C 1
ATOM 3048 O O . GLY B 1 215 ? 19.101 33.655 36.204 1.00 34.80 207 GLY B O 1
#

B-factor: mean 19.37, std 7.65, range [2.0, 60.0]

CATH classification: 3.20.20.70

Solvent-accessible surface area: 16952 Å² total; per-residue (Å²): 156,34,99,108,40,0,23,0,4,0,4,0,12,90,189,86,26,95,7,60,61,2,0,73,66,0,6,92,4,16,7,18,0,0,6,3,98,23,73,130,15,50,3,76,55,12,34,95,28,0,61,56,0,13,138,22,0,130,123,66,107,6,31,0,0,4,35,32,23,0,0,0,0,43,15,3,87,5,39,0,0,10,5,15,64,73,16,1,16,19,86,18,0,70,142,32,1,96,144,14,41,0,0,2,28,4,44,39,61,120,48,0,69,45,6,43,188,90,28,5,48,2,0,9,0,0,9,1,50,107,129,112,95,99,76,30,22,55,158,23,0,105,105,2,27,102,39,15,110,34,12,4,3,0,48,9,25,6,55,113,135,31,0,105,61,0,3,153,10,40,4,24,0,0,4,3,43,77,24,0,1,49,30,120,80,5,58,57,12,0,87,59,3,72,88,18,0,69,107,46,70,104,150,34,103,86,33,0,23,0,4,0,5,2,10,93,209,72,48,91,8,59,41,2,0,99,41,0,7,54,6,17,8,18,0,0,5,4,123,20,96,115,18,62,3,77,60,10,18,81,28,0,85,46,0,13,119,26,0,134,135,92,133,7,28,0,0,5,24,33,24,0,0,0,0,45,19,6,88,5,40,0,0,11,5,16,54,97,15,2,16,18,79,10,0,76,131,34,2,105,146,18,41,1,0,2,29,3,40,34,72,76,52,0,74,56,4,47,113,97,25,5,48,2,0,8,0,0,10,1,50,108,125,96,105,98,75,27,20,60,94,20,0,104,107,2,32,118,51,13,106,35,11,3,3,0,49,6,34,8,56,107,134,29,0,103,91,0,3,120,6,44,3,26,0,0,3,3,50,77,28,0,0,42,21,116,70,10,99,113,10,0,72,54,2,64,130,21,0,65,90,46,66,94

Secondary structure (DSSP, 8-state):
-HHHHTSEEEE--TTTS-HHHHHHHHHHTT-SEEEE---S--HHHHHHHHHHHHHHHHHTT-EEEEES-HHHHHHHT-SEEEE-TTS--HHHHHHH-TTSEEEEEESSHHHHHHHHHHT-SEEEEE-SS-------HHHHHHHHHHH-SS-EEEESS--TTTHHHHHTTT-SEEEESHHHHTSSSHHHHHHHHHHHHHHHH-/-HHHHTSEEEE--TTTS-HHHHHHHHHHTT-SEEEE--SS--HHHHHHHHHHHHHHHHHTT-EEEEES-HHHHHHTT-SEEEE-TTS--HHHHHHH-TTSEEEEEESSHHHHHHHHHHT-SEEEE--SS-------HHHHHHHHHHH-SS-EEEESS--TTTHHHHHHTT-SEEEESHHHHTSSSHHHHHHHHHHHHHHHH-

Radius of gyration: 24.17 Å; Cα contacts (8 Å, |Δi|>4): 916; chains: 2; bounding box: 41×46×72 Å